Protein AF-A0A5J4E1I8-F1 (afdb_monomer_lite)

Radius of gyration: 25.31 Å; chains: 1; bounding box: 76×43×71 Å

Sequence (473 aa):
MLGLGLNIFGRAPQGTAPGFDVFLIAGQSNNLAGTGLDTEIDVSHPDVFQWGREAPNNNVIILADEPLDHVVLEAGKIGYALAMIRDYYIPNAHLAAVRDVLLIPTALSASGFADNRWNAGDDLYEDAVLRVNTAIDGNPGSVLKGILWHQGEDDVGSATYLDALDAMIAAMRSDIVAASATTPFILGGMVPFWVDAATDRRVQQGRIHGTLKRLTYTGFADPELPTVIEKAVPATDSTHYDAPTQRELAERYYNAWLAAQSNDDISAPSYSFDTDLVGYWRFETGSFEDRAGSNDPTVTGSPVLTFDTTYNEIVYSADGGDYLETSLQLPNSYTKSIWVKMNAGGGSRNIMSSKTGAADQHFLYHDSSAAHFAAGHQNNFTQIVSSFSPSNDTWYHLAVTYDEASSTLTLYIDGSEEDQVTDATVGGSGFRDVAMATISGGSTFTGELRHARIYDRALTAAEVLEVYNTENG

Secondary structure (DSSP, 8-state):
---------PPPP-TT----EEEEEEESGGGT-EE---TTTS---TTEEEE--STTSTT-EEE--SSP--SS--TTEE-SHHHIIIIIITTT----TT--EEEEE---SS--TTTTSSSTTSHHHHHHHHHHHHHHHHSTT-EEEEEEEE--GGGTT-TTHHHHHHHHHHHHHHHSTT--TTS-EEEEPPPHHHHHT-HHHHHHHHHHHGGGGTSTTEEEE-SSSSS----S-TTT-SSSPBHHHHHHHHHHHHHHHHHHHH---SSS----TTTSEEEEE---TT----SSSS-PPEEES--EEEEETTTTEEEEEEESS-EEEEEEE--SSEEEEEEEEEPS--S-EESEE-SS--TT-EEEEEETTTTEEEEEETTTTEEEE-S--PPTT-EEEEEEEEETTTTEEEEEETTEEEEEES--PPPTT---EEEES-BTTBS--EEEEEEEEEESSPPPHHHHHHHHHHHH-

pLDDT: mean 87.41, std 14.59, range [28.05, 98.94]

Foldseek 3Di:
DDDDDDPPDQDDQPPDFLFAAEEEEEAADQQAVAADDDCVPQDFDSLEWEQACDPPRHRHTDTDGPPGREVDHDPRHHALARLLCVVPPVVPDPDPPTHGHYYYHQYYHLDAVVVQQQAVVHDSLVVRLVSLQSSPVVTPSYAHQAYEYEYQPNCQPPPCRLVRVVNSVVVSQVSRPRHHLQHAYEYEAWQVQVLVVDPSSVVSRCSRCCVLLVGALYFYLDCPPPHHQDDPCCPVPVTYHHPVSSSVSSVSRNVRSVVSNVSHDSPPCPDPQQVQWPFKAFLADPARATPNYGFRWDKFDDWDFDQDPVQRGTWTFDAQRIKTFTPDFAALWKKKKKKWAAADDAAKWFFKWAQADDLQIWTWIQHRVQCFTKTATNNVPDMDGFPDNDDHRDIKMWMWTADNVFRKIWIDILLHTGDIDTPRDGDPPRGYTMMGQAHNSDRGGGGIMGTITMGNHGDDSNRSNVVSVRNVD

Structure (mmCIF, N/CA/C/O backbone):
data_AF-A0A5J4E1I8-F1
#
_entry.id   AF-A0A5J4E1I8-F1
#
loop_
_atom_site.group_PDB
_atom_site.id
_atom_site.type_symbol
_atom_site.label_atom_id
_atom_site.label_alt_id
_atom_site.label_comp_id
_atom_site.label_asym_id
_atom_site.label_entity_id
_atom_site.label_seq_id
_atom_site.pdbx_PDB_ins_code
_atom_site.Cartn_x
_atom_site.Cartn_y
_atom_site.Cartn_z
_atom_site.occupancy
_atom_site.B_iso_or_equiv
_atom_site.auth_seq_id
_atom_site.auth_comp_id
_atom_site.auth_asym_id
_atom_site.auth_atom_id
_atom_site.pdbx_PDB_model_num
ATOM 1 N N . MET A 1 1 ? 45.142 25.382 -11.259 1.00 33.91 1 MET A N 1
ATOM 2 C CA . MET A 1 1 ? 45.624 24.173 -11.957 1.00 33.91 1 MET A CA 1
ATOM 3 C C . MET A 1 1 ? 44.918 22.980 -11.339 1.00 33.91 1 MET A C 1
ATOM 5 O O . MET A 1 1 ? 45.179 22.690 -10.185 1.00 33.91 1 MET A O 1
ATOM 9 N N . LEU A 1 2 ? 43.982 22.410 -12.105 1.00 32.16 2 LEU A N 1
ATOM 10 C CA . LEU A 1 2 ? 43.512 21.017 -12.102 1.00 32.16 2 LEU A CA 1
ATOM 11 C C . LEU A 1 2 ? 43.367 20.323 -10.735 1.00 32.16 2 LEU A C 1
ATOM 13 O O . LEU A 1 2 ? 44.273 19.630 -10.283 1.00 32.16 2 LEU A O 1
ATOM 17 N N . GLY A 1 3 ? 42.177 20.446 -10.140 1.00 28.05 3 GLY A N 1
ATOM 18 C CA . GLY A 1 3 ? 41.646 19.404 -9.263 1.00 28.05 3 GLY A CA 1
ATOM 19 C C . GLY A 1 3 ? 41.214 18.230 -10.139 1.00 28.05 3 GLY A C 1
ATOM 20 O O . GLY A 1 3 ? 40.366 18.394 -11.013 1.00 28.05 3 GLY A O 1
ATOM 21 N N . LEU A 1 4 ? 41.877 17.089 -9.974 1.00 34.69 4 LEU A N 1
ATOM 22 C CA . LEU A 1 4 ? 41.562 15.844 -10.666 1.00 34.69 4 LEU A CA 1
ATOM 23 C C . LEU A 1 4 ? 40.171 15.371 -10.231 1.00 34.69 4 LEU A C 1
ATOM 25 O O . LEU A 1 4 ? 39.988 14.973 -9.084 1.00 34.69 4 LEU A O 1
ATOM 29 N N . GLY A 1 5 ? 39.211 15.428 -11.155 1.00 30.86 5 GLY A N 1
ATOM 30 C CA . GLY A 1 5 ? 37.941 14.727 -11.030 1.00 30.86 5 GLY A CA 1
ATOM 31 C C . GLY A 1 5 ? 38.206 13.227 -10.971 1.00 30.86 5 GLY A C 1
ATOM 32 O O . GLY A 1 5 ? 38.894 12.670 -11.832 1.00 30.86 5 GLY A O 1
ATOM 33 N N . LEU A 1 6 ? 37.701 12.588 -9.923 1.00 31.97 6 LEU A N 1
ATOM 34 C CA . LEU A 1 6 ? 37.679 11.143 -9.814 1.00 31.97 6 LEU A CA 1
ATOM 35 C C . LEU A 1 6 ? 36.622 10.647 -10.810 1.00 31.97 6 LEU A C 1
ATOM 37 O O . LEU A 1 6 ? 35.433 10.663 -10.517 1.00 31.97 6 LEU A O 1
ATOM 41 N N . ASN A 1 7 ? 37.050 10.271 -12.016 1.00 33.88 7 ASN A N 1
ATOM 42 C CA . ASN A 1 7 ? 36.211 9.502 -12.930 1.00 33.88 7 ASN A CA 1
ATOM 43 C C . ASN A 1 7 ? 35.916 8.162 -12.251 1.00 33.88 7 ASN A C 1
ATOM 45 O O . ASN A 1 7 ? 36.787 7.289 -12.197 1.00 33.88 7 ASN A O 1
ATOM 49 N N . ILE A 1 8 ? 34.708 8.016 -11.712 1.00 38.22 8 ILE A N 1
ATOM 50 C CA . ILE A 1 8 ? 34.179 6.729 -11.276 1.00 38.22 8 ILE A CA 1
ATOM 51 C C . ILE A 1 8 ? 33.856 5.970 -12.562 1.00 38.22 8 ILE A C 1
ATOM 53 O O . ILE A 1 8 ? 32.786 6.105 -13.145 1.00 38.22 8 ILE A O 1
ATOM 57 N N . PHE A 1 9 ? 34.840 5.239 -13.080 1.00 39.09 9 PHE A N 1
ATOM 58 C CA . PHE A 1 9 ? 34.582 4.260 -14.124 1.00 39.09 9 PHE A CA 1
ATOM 59 C C . PHE A 1 9 ? 33.694 3.180 -13.507 1.00 39.09 9 PHE A C 1
ATOM 61 O O . PHE A 1 9 ? 34.144 2.466 -12.608 1.00 39.09 9 PHE A O 1
ATOM 68 N N . GLY A 1 10 ? 32.443 3.089 -13.968 1.00 43.31 10 GLY A N 1
ATOM 69 C CA . GLY A 1 10 ? 31.556 1.976 -13.643 1.00 43.31 10 GLY A CA 1
ATOM 70 C C . GLY A 1 10 ? 32.293 0.656 -13.854 1.00 43.31 10 GLY A C 1
ATOM 71 O O . GLY A 1 10 ? 33.032 0.481 -14.831 1.00 43.31 10 GLY A O 1
ATOM 72 N N . ARG A 1 11 ? 32.160 -0.254 -12.892 1.00 50.22 11 ARG A N 1
ATOM 73 C CA . ARG A 1 11 ? 32.753 -1.583 -12.983 1.00 50.22 11 ARG A CA 1
ATOM 74 C C . ARG A 1 11 ? 32.132 -2.284 -14.194 1.00 50.22 11 ARG A C 1
ATOM 76 O O . ARG A 1 11 ? 30.914 -2.307 -14.331 1.00 50.22 11 ARG A O 1
ATOM 83 N N . ALA A 1 12 ? 32.950 -2.850 -15.082 1.00 50.38 12 ALA A N 1
ATOM 84 C CA . ALA A 1 12 ? 32.417 -3.782 -16.075 1.00 50.38 12 ALA A CA 1
ATOM 85 C C . ALA A 1 12 ? 31.722 -4.941 -15.329 1.00 50.38 12 ALA A C 1
ATOM 87 O O . ALA A 1 12 ? 32.267 -5.358 -14.298 1.00 50.38 12 ALA A O 1
ATOM 88 N N . PRO A 1 13 ? 30.585 -5.471 -15.826 1.00 53.59 13 PRO A N 1
ATOM 89 C CA . PRO A 1 13 ? 29.930 -6.629 -15.222 1.00 53.59 13 PRO A CA 1
ATOM 90 C C . PRO A 1 13 ? 30.981 -7.695 -14.931 1.00 53.59 13 PRO A C 1
ATOM 92 O O . PRO A 1 13 ? 31.853 -7.934 -15.778 1.00 53.59 13 PRO A O 1
ATOM 95 N N . GLN A 1 14 ? 30.978 -8.285 -13.732 1.00 52.88 14 GLN A N 1
ATOM 96 C CA . GLN A 1 14 ? 32.009 -9.264 -13.397 1.00 52.88 14 GLN A CA 1
ATOM 97 C C . GLN A 1 14 ? 31.986 -10.390 -14.431 1.00 52.88 14 GLN A C 1
ATOM 99 O O . GLN A 1 14 ? 31.031 -11.160 -14.516 1.00 52.88 14 GLN A O 1
ATOM 104 N N . GLY A 1 15 ? 33.049 -10.486 -15.233 1.00 41.22 15 GLY A N 1
ATOM 105 C CA . GLY A 1 15 ? 33.247 -11.610 -16.135 1.00 41.22 15 GLY A CA 1
ATOM 106 C C . GLY A 1 15 ? 33.298 -12.875 -15.288 1.00 41.22 15 GLY A C 1
ATOM 107 O O . GLY A 1 15 ? 34.274 -13.055 -14.571 1.00 41.22 15 GLY A O 1
ATOM 108 N N . THR A 1 16 ? 32.237 -13.688 -15.389 1.00 48.47 16 THR A N 1
ATOM 109 C CA . THR A 1 16 ? 31.853 -14.853 -14.558 1.00 48.47 16 THR A CA 1
ATOM 110 C C . THR A 1 16 ? 30.944 -14.601 -13.337 1.00 48.47 16 THR A C 1
ATOM 112 O O . THR A 1 16 ? 31.034 -15.349 -12.363 1.00 48.47 16 THR A O 1
ATOM 115 N N . ALA A 1 17 ? 30.053 -13.603 -13.356 1.00 54.31 17 ALA A N 1
ATOM 116 C CA . ALA A 1 17 ? 28.975 -13.491 -12.364 1.00 54.31 17 ALA A CA 1
ATOM 117 C C . ALA A 1 17 ? 27.964 -14.664 -12.478 1.00 54.31 17 ALA A C 1
ATOM 119 O O . ALA A 1 17 ? 27.699 -15.132 -13.586 1.00 54.31 17 ALA A O 1
ATOM 120 N N . PRO A 1 18 ? 27.357 -15.133 -11.371 1.00 67.56 18 PRO A N 1
ATOM 121 C CA . PRO A 1 18 ? 26.357 -16.209 -11.357 1.00 67.56 18 PRO A CA 1
ATOM 122 C C . PRO A 1 18 ? 25.002 -15.886 -12.042 1.00 67.56 18 PRO A C 1
ATOM 124 O O . PRO A 1 18 ? 24.072 -16.684 -11.920 1.00 67.56 18 PRO A O 1
ATOM 127 N N . GLY A 1 19 ? 24.875 -14.764 -12.762 1.00 85.38 19 GLY A N 1
ATOM 128 C CA . GLY A 1 19 ? 23.636 -14.202 -13.331 1.00 85.38 19 GLY A CA 1
ATOM 129 C C . GLY A 1 19 ? 23.163 -12.946 -12.579 1.00 85.38 19 GLY A C 1
ATOM 130 O O . GLY A 1 19 ? 23.751 -12.601 -11.554 1.00 85.38 19 GLY A O 1
ATOM 131 N N . PHE A 1 20 ? 22.100 -12.287 -13.058 1.00 92.12 20 PHE A N 1
ATOM 132 C CA . PHE A 1 20 ? 21.524 -11.079 -12.440 1.00 92.12 20 PHE A CA 1
ATOM 133 C C . PHE A 1 20 ? 20.296 -11.361 -11.580 1.00 92.12 20 PHE A C 1
ATOM 135 O O . PHE A 1 20 ? 19.489 -12.239 -11.898 1.00 92.12 20 PHE A O 1
ATOM 142 N N . ASP A 1 21 ? 20.112 -10.587 -10.523 1.00 93.88 21 ASP A N 1
ATOM 143 C CA . ASP A 1 21 ? 18.782 -10.388 -9.955 1.00 93.88 21 ASP A CA 1
ATOM 144 C C . ASP A 1 21 ? 18.032 -9.385 -10.837 1.00 93.88 21 ASP A C 1
ATOM 146 O O . ASP A 1 21 ? 18.495 -8.269 -11.048 1.00 93.88 21 ASP A O 1
ATOM 150 N N . VAL A 1 22 ? 16.915 -9.805 -11.427 1.00 97.00 22 VAL A N 1
ATOM 151 C CA . VAL A 1 22 ? 16.211 -9.046 -12.468 1.00 97.00 22 VAL A CA 1
ATOM 152 C C . VAL A 1 22 ? 14.913 -8.470 -11.916 1.00 97.00 22 VAL A C 1
ATOM 154 O O . VAL A 1 22 ? 14.143 -9.195 -11.284 1.00 97.00 22 VAL A O 1
ATOM 157 N N . PHE A 1 23 ? 14.640 -7.199 -12.210 1.00 98.44 23 PHE A N 1
ATOM 158 C CA . PHE A 1 23 ? 13.358 -6.550 -11.928 1.00 98.44 23 PHE A CA 1
ATOM 159 C C . PHE A 1 23 ? 12.780 -5.939 -13.205 1.00 98.44 23 PHE A C 1
ATOM 161 O O . PHE A 1 23 ? 13.436 -5.138 -13.873 1.00 98.44 23 PHE A O 1
ATOM 168 N N . LEU A 1 24 ? 11.544 -6.311 -13.539 1.00 98.88 24 LEU A N 1
ATOM 169 C CA . LEU A 1 24 ? 10.768 -5.664 -14.600 1.00 98.88 24 LEU A CA 1
ATOM 170 C C . LEU A 1 24 ? 10.082 -4.418 -14.029 1.00 98.88 24 LEU A C 1
ATOM 172 O O . LEU A 1 24 ? 9.484 -4.505 -12.962 1.00 98.88 24 LEU A O 1
ATOM 176 N N . ILE A 1 25 ? 10.134 -3.293 -14.745 1.00 98.81 25 ILE A N 1
ATOM 177 C CA . ILE A 1 25 ? 9.421 -2.056 -14.396 1.00 98.81 25 ILE A CA 1
ATOM 178 C C . ILE A 1 25 ? 8.422 -1.747 -15.516 1.00 98.81 25 ILE A C 1
ATOM 180 O O . ILE A 1 25 ? 8.830 -1.463 -16.649 1.00 98.81 25 ILE A O 1
ATOM 184 N N . ALA A 1 26 ? 7.127 -1.810 -15.218 1.00 98.75 26 ALA A N 1
ATOM 185 C CA . ALA A 1 26 ? 6.032 -1.725 -16.183 1.00 98.75 26 ALA A CA 1
ATOM 186 C C . ALA A 1 26 ? 4.886 -0.815 -15.697 1.00 98.75 26 ALA A C 1
ATOM 188 O O . ALA A 1 26 ? 4.787 -0.468 -14.518 1.00 98.75 26 ALA A O 1
ATOM 189 N N . GLY A 1 27 ? 4.014 -0.414 -16.624 1.00 98.50 27 GLY A N 1
ATOM 190 C CA . GLY A 1 27 ? 2.894 0.493 -16.363 1.00 98.50 27 GLY A CA 1
ATOM 191 C C . GLY A 1 27 ? 3.068 1.854 -17.037 1.00 98.50 27 GLY A C 1
ATOM 192 O O . GLY A 1 27 ? 3.534 1.933 -18.173 1.00 98.50 27 GLY A O 1
ATOM 193 N N . GLN A 1 28 ? 2.704 2.934 -16.348 1.00 98.12 28 GLN A N 1
ATOM 194 C CA . GLN A 1 28 ? 2.615 4.276 -16.929 1.00 98.12 28 GLN A CA 1
ATOM 195 C C . GLN A 1 28 ? 3.564 5.307 -16.299 1.00 98.12 28 GLN A C 1
ATOM 197 O O . GLN A 1 28 ? 4.611 4.964 -15.745 1.00 98.12 28 GLN A O 1
ATOM 202 N N . SER A 1 29 ? 3.218 6.588 -16.442 1.00 97.75 29 SER A N 1
ATOM 203 C CA . SER A 1 29 ? 4.065 7.754 -16.190 1.00 97.75 29 SER A CA 1
ATOM 204 C C . SER A 1 29 ? 4.646 7.835 -14.779 1.00 97.75 29 SER A C 1
ATOM 206 O O . SER A 1 29 ? 5.759 8.325 -14.631 1.00 97.75 29 SER A O 1
ATOM 208 N N . ASN A 1 30 ? 3.987 7.318 -13.739 1.00 97.81 30 ASN A N 1
ATOM 209 C CA . ASN A 1 30 ? 4.552 7.330 -12.384 1.00 97.81 30 ASN A CA 1
ATOM 210 C C . ASN A 1 30 ? 5.786 6.421 -12.200 1.00 97.81 30 ASN A C 1
ATOM 212 O O . ASN A 1 30 ? 6.455 6.513 -11.176 1.00 97.81 30 ASN A O 1
ATOM 216 N N . ASN A 1 31 ? 6.166 5.633 -13.212 1.00 98.19 31 ASN A N 1
ATOM 217 C CA . ASN A 1 31 ? 7.478 4.979 -13.263 1.00 98.19 31 ASN A CA 1
ATOM 218 C C . ASN A 1 31 ? 8.620 5.897 -13.735 1.00 98.19 31 ASN A C 1
ATOM 220 O O . ASN A 1 31 ? 9.774 5.549 -13.524 1.00 98.19 31 ASN A O 1
ATOM 224 N N . LEU A 1 32 ? 8.328 7.003 -14.432 1.00 95.69 32 LEU A N 1
ATOM 225 C CA . LEU A 1 32 ? 9.322 7.697 -15.271 1.00 95.69 32 LEU A CA 1
ATOM 226 C C . LEU A 1 32 ? 9.179 9.229 -15.352 1.00 95.69 32 LEU A C 1
ATOM 228 O O . LEU A 1 32 ? 10.045 9.901 -15.900 1.00 95.69 32 LEU A O 1
ATOM 232 N N . ALA A 1 33 ? 8.086 9.805 -14.849 1.00 95.88 33 ALA A N 1
ATOM 233 C CA . ALA A 1 33 ? 7.748 11.219 -15.027 1.00 95.88 33 ALA A CA 1
ATOM 234 C C . ALA A 1 33 ? 8.090 12.098 -13.812 1.00 95.88 33 ALA A C 1
ATOM 236 O O . ALA A 1 33 ? 7.751 13.291 -13.807 1.00 95.88 33 ALA A O 1
ATOM 237 N N . GLY A 1 34 ? 8.765 11.543 -12.797 1.00 95.62 34 GLY A N 1
ATOM 238 C CA . GLY A 1 34 ? 9.007 12.218 -11.529 1.00 95.62 34 GLY A CA 1
ATOM 239 C C . GLY A 1 34 ? 9.844 13.481 -11.676 1.00 95.62 34 GLY A C 1
ATOM 240 O O . GLY A 1 34 ? 10.966 13.441 -12.166 1.00 95.62 34 GLY A O 1
ATOM 241 N N . THR A 1 35 ? 9.297 14.638 -11.303 1.00 94.56 35 THR A N 1
ATOM 242 C CA . THR A 1 35 ? 9.956 15.934 -11.540 1.00 94.56 35 THR A CA 1
ATOM 243 C C . THR A 1 35 ? 10.958 16.278 -10.448 1.00 94.56 35 THR A C 1
ATOM 245 O O . THR A 1 35 ? 10.648 16.112 -9.272 1.00 94.56 35 THR A O 1
ATOM 248 N N . GLY A 1 36 ? 12.076 16.903 -10.819 1.00 93.56 36 GLY A N 1
ATOM 249 C CA . GLY A 1 36 ? 13.048 17.411 -9.847 1.00 93.56 36 GLY A CA 1
ATOM 250 C C . GLY A 1 36 ? 14.180 16.434 -9.552 1.00 93.56 36 GLY A C 1
ATOM 251 O O . GLY A 1 36 ? 14.629 16.388 -8.411 1.00 93.56 36 GLY A O 1
ATOM 252 N N . LEU A 1 37 ? 14.619 15.681 -10.573 1.00 96.12 37 LEU A N 1
ATOM 253 C CA . LEU A 1 37 ? 15.851 14.890 -10.535 1.00 96.12 37 LEU A CA 1
ATOM 254 C C . LEU A 1 37 ? 16.980 15.710 -9.904 1.00 96.12 37 LEU A C 1
ATOM 256 O O . LEU A 1 37 ? 17.302 16.804 -10.379 1.00 96.12 37 LEU A O 1
ATOM 260 N N . ASP A 1 38 ? 17.580 15.157 -8.860 1.00 96.31 38 ASP A N 1
ATOM 261 C CA . ASP A 1 38 ? 18.740 15.718 -8.190 1.00 96.31 38 ASP A CA 1
ATOM 262 C C . ASP A 1 38 ? 19.933 14.801 -8.442 1.00 96.31 38 ASP A C 1
ATOM 264 O O . ASP A 1 38 ? 20.047 13.735 -7.849 1.00 96.31 38 ASP A O 1
ATOM 268 N N . THR A 1 39 ? 20.849 15.218 -9.313 1.00 94.81 39 THR A N 1
ATOM 269 C CA . THR A 1 39 ? 22.008 14.403 -9.704 1.00 94.81 39 THR A CA 1
ATOM 270 C C . THR A 1 39 ? 23.008 14.153 -8.572 1.00 94.81 39 THR A C 1
ATOM 272 O O . THR A 1 39 ? 23.934 13.369 -8.759 1.00 94.81 39 THR A O 1
ATOM 275 N N . GLU A 1 40 ? 22.882 14.830 -7.425 1.00 94.50 40 GLU A N 1
ATOM 276 C CA . GLU A 1 40 ? 23.699 14.549 -6.238 1.00 94.50 40 GLU A CA 1
ATOM 277 C C . GLU A 1 40 ? 23.090 13.441 -5.361 1.00 94.50 40 GLU A C 1
ATOM 279 O O . GLU A 1 40 ? 23.825 12.769 -4.636 1.00 94.50 40 GLU A O 1
ATOM 284 N N . ILE A 1 41 ? 21.771 13.224 -5.447 1.00 93.88 41 ILE A N 1
ATOM 285 C CA . ILE A 1 41 ? 21.021 12.234 -4.654 1.00 93.88 41 ILE A CA 1
ATOM 286 C C . ILE A 1 41 ? 20.640 11.016 -5.505 1.00 93.88 41 ILE A C 1
ATOM 288 O O . ILE A 1 41 ? 20.811 9.873 -5.089 1.00 93.88 41 ILE A O 1
ATOM 292 N N . ASP A 1 42 ? 20.151 11.232 -6.721 1.00 96.31 42 ASP A N 1
ATOM 293 C CA . ASP A 1 42 ? 19.637 10.223 -7.656 1.00 96.31 42 ASP A CA 1
ATOM 294 C C . ASP A 1 42 ? 20.766 9.622 -8.505 1.00 96.31 42 ASP A C 1
ATOM 296 O O . ASP A 1 42 ? 20.689 9.519 -9.725 1.00 96.31 42 ASP A O 1
ATOM 300 N N . VAL A 1 43 ? 21.862 9.266 -7.836 1.00 94.75 43 VAL A N 1
ATOM 301 C CA . VAL A 1 43 ? 23.054 8.698 -8.461 1.00 94.75 43 VAL A CA 1
ATOM 302 C C . VAL A 1 43 ? 22.881 7.217 -8.798 1.00 94.75 43 VAL A C 1
ATOM 304 O O . VAL A 1 43 ? 22.233 6.463 -8.064 1.00 94.75 43 VAL A O 1
ATOM 307 N N . SER A 1 44 ? 23.548 6.792 -9.869 1.00 96.25 44 SER A N 1
ATOM 308 C CA . SER A 1 44 ? 23.776 5.383 -10.199 1.00 96.25 44 SER A CA 1
ATOM 309 C C . SER A 1 44 ? 24.516 4.608 -9.096 1.00 96.25 44 SER A C 1
ATOM 311 O O . SER A 1 44 ? 25.239 5.168 -8.268 1.00 96.25 44 SER A O 1
ATOM 313 N N . HIS A 1 45 ? 24.369 3.279 -9.113 1.00 93.25 45 HIS A N 1
ATOM 314 C CA . HIS A 1 45 ? 25.080 2.354 -8.226 1.00 93.25 45 HIS A CA 1
ATOM 315 C C . HIS A 1 45 ? 25.954 1.394 -9.050 1.00 93.25 45 HIS A C 1
ATOM 317 O O . HIS A 1 45 ? 25.473 0.865 -10.050 1.00 93.25 45 HIS A O 1
ATOM 323 N N . PRO A 1 46 ? 27.212 1.109 -8.653 1.00 91.06 46 PRO A N 1
ATOM 324 C CA . PRO A 1 46 ? 28.159 0.330 -9.465 1.00 91.06 46 PRO A CA 1
ATOM 325 C C . PRO A 1 46 ? 27.726 -1.110 -9.780 1.00 91.06 46 PRO A C 1
ATOM 327 O O . PRO A 1 46 ? 28.231 -1.680 -10.744 1.00 91.06 46 PRO A O 1
ATOM 330 N N . ASP A 1 47 ? 26.819 -1.672 -8.979 1.00 90.44 47 ASP A N 1
ATOM 331 C CA . ASP A 1 47 ? 26.295 -3.038 -9.133 1.00 90.44 47 ASP A CA 1
ATOM 332 C C . ASP A 1 47 ? 24.833 -3.072 -9.645 1.00 90.44 47 ASP A C 1
ATOM 334 O O . ASP A 1 47 ? 24.191 -4.123 -9.618 1.00 90.44 47 ASP A O 1
ATOM 338 N N . VAL A 1 48 ? 24.286 -1.931 -10.095 1.00 94.62 48 VAL A N 1
ATOM 339 C CA . VAL A 1 48 ? 22.936 -1.843 -10.682 1.00 94.62 48 VAL A CA 1
ATOM 340 C C . VAL A 1 48 ? 23.032 -1.446 -12.147 1.00 94.62 48 VAL A C 1
ATOM 342 O O . VAL A 1 48 ? 23.538 -0.385 -12.510 1.00 94.62 48 VAL A O 1
ATOM 345 N N . PHE A 1 49 ? 22.496 -2.306 -12.997 1.00 96.88 49 PHE A N 1
ATOM 346 C CA . PHE A 1 49 ? 22.485 -2.153 -14.440 1.00 96.88 49 PHE A CA 1
ATOM 347 C C . PHE A 1 49 ? 21.052 -2.064 -14.954 1.00 96.88 49 PHE A C 1
ATOM 349 O O . PHE A 1 49 ? 20.108 -2.457 -14.272 1.00 96.88 49 PHE A O 1
ATOM 356 N N . GLN A 1 50 ? 20.884 -1.576 -16.177 1.00 98.06 50 GLN A N 1
ATOM 357 C CA . GLN A 1 50 ? 19.617 -1.613 -16.894 1.00 98.06 50 GLN A CA 1
ATOM 358 C C . GLN A 1 50 ? 19.782 -2.254 -18.272 1.00 98.06 50 GLN A C 1
ATOM 360 O O . GLN A 1 50 ? 20.839 -2.175 -18.906 1.00 98.06 50 GLN A O 1
ATOM 365 N N . TRP A 1 51 ? 18.717 -2.903 -18.733 1.00 97.50 51 TRP A N 1
ATOM 366 C CA . TRP A 1 51 ? 18.603 -3.418 -20.087 1.00 97.50 51 TRP A CA 1
ATOM 367 C C . TRP A 1 51 ? 18.226 -2.269 -21.025 1.00 97.50 51 TRP A C 1
ATOM 369 O O . TRP A 1 51 ? 17.060 -1.871 -21.083 1.00 97.50 51 TRP A O 1
ATOM 379 N N . GLY A 1 52 ? 19.219 -1.721 -21.730 1.00 95.44 52 GLY A N 1
ATOM 380 C CA . GLY A 1 52 ? 19.062 -0.527 -22.561 1.00 95.44 52 GLY A CA 1
ATOM 381 C C . GLY A 1 52 ? 18.057 -0.718 -23.697 1.00 95.44 52 GLY A C 1
ATOM 382 O O . GLY A 1 52 ? 17.861 -1.829 -24.213 1.00 95.44 52 GLY A O 1
ATOM 383 N N . A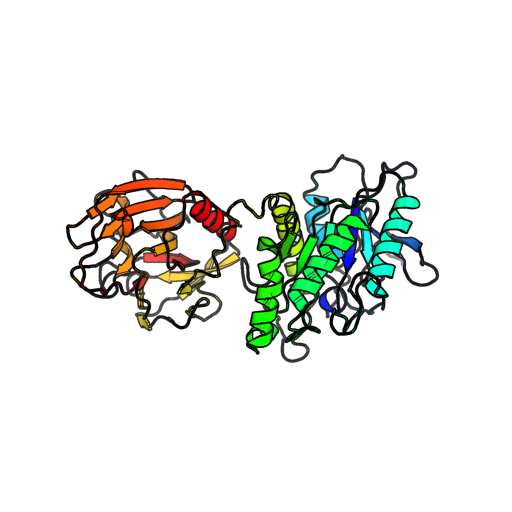RG A 1 53 ? 17.367 0.357 -24.078 1.00 91.81 53 ARG A N 1
ATOM 384 C CA . ARG A 1 53 ? 16.277 0.317 -25.073 1.00 91.81 53 ARG A CA 1
ATOM 385 C C . ARG A 1 53 ? 16.613 1.064 -26.349 1.00 91.81 53 ARG A C 1
ATOM 387 O O . ARG A 1 53 ? 16.334 0.562 -27.435 1.00 91.81 53 ARG A O 1
ATOM 394 N N . GLU A 1 54 ? 17.224 2.231 -26.237 1.00 84.25 54 GLU A N 1
ATOM 395 C CA . GLU A 1 54 ? 17.451 3.094 -27.391 1.00 84.25 54 GLU A CA 1
ATOM 396 C C . GLU A 1 54 ? 18.826 2.870 -28.002 1.00 84.25 54 GLU A C 1
ATOM 398 O O . GLU A 1 54 ? 19.787 2.543 -27.310 1.00 84.25 54 GLU A O 1
ATOM 403 N N . ALA A 1 55 ? 18.951 3.037 -29.319 1.00 81.31 55 ALA A N 1
ATOM 404 C CA . ALA A 1 55 ? 20.257 2.969 -29.967 1.00 81.31 55 ALA A CA 1
ATOM 405 C C . ALA A 1 55 ? 21.192 4.054 -29.383 1.00 81.31 55 ALA A C 1
ATOM 407 O O . ALA A 1 55 ? 20.788 5.214 -29.294 1.00 81.31 55 ALA A O 1
ATOM 408 N N . PRO A 1 56 ? 22.448 3.728 -29.024 1.00 87.81 56 PRO A N 1
ATOM 409 C CA . PRO A 1 56 ? 23.185 2.497 -29.338 1.00 87.81 56 PRO A CA 1
ATOM 410 C C . PRO A 1 56 ? 23.060 1.361 -28.303 1.00 87.81 56 PRO A C 1
ATOM 412 O O . PRO A 1 56 ? 23.681 0.318 -28.483 1.00 87.81 56 PRO A O 1
ATOM 415 N N . ASN A 1 57 ? 22.283 1.553 -27.242 1.00 88.06 57 ASN A N 1
ATOM 416 C CA . ASN A 1 57 ? 22.182 0.675 -26.077 1.00 88.06 57 ASN A CA 1
ATOM 417 C C . ASN A 1 57 ? 21.052 -0.365 -26.166 1.00 88.06 57 ASN A C 1
ATOM 419 O O . ASN A 1 57 ? 20.873 -1.134 -25.225 1.00 88.06 57 ASN A O 1
ATOM 423 N N . ASN A 1 58 ? 20.281 -0.406 -27.259 1.00 92.94 58 ASN A N 1
ATOM 424 C CA . ASN A 1 58 ? 19.178 -1.357 -27.393 1.00 92.94 58 ASN A CA 1
ATOM 425 C C . ASN A 1 58 ? 19.664 -2.802 -27.209 1.00 92.94 58 ASN A C 1
ATOM 427 O O . ASN A 1 58 ? 20.509 -3.275 -27.972 1.00 92.94 58 ASN A O 1
ATOM 431 N N . ASN A 1 59 ? 19.094 -3.497 -26.225 1.00 92.44 59 ASN A N 1
ATOM 432 C CA . ASN A 1 59 ? 19.467 -4.850 -25.816 1.00 92.44 59 ASN A CA 1
ATOM 433 C C . ASN A 1 59 ? 20.926 -4.982 -25.343 1.00 92.44 59 ASN A C 1
ATOM 435 O O . ASN A 1 59 ? 21.563 -6.022 -25.523 1.00 92.44 59 ASN A O 1
ATOM 439 N N . VAL A 1 60 ? 21.465 -3.918 -24.747 1.00 94.19 60 VAL A N 1
ATOM 440 C CA . VAL A 1 60 ? 22.796 -3.886 -24.138 1.00 94.19 60 VAL A CA 1
ATOM 441 C C . VAL A 1 60 ? 22.652 -3.594 -22.649 1.00 94.19 60 VAL A C 1
ATOM 443 O O . VAL A 1 60 ? 21.893 -2.716 -22.245 1.00 94.19 60 VAL A O 1
ATOM 446 N N . ILE A 1 61 ? 23.410 -4.321 -21.829 1.00 96.19 61 ILE A N 1
ATOM 447 C CA . ILE A 1 61 ? 23.532 -4.025 -20.400 1.00 96.19 61 ILE A CA 1
ATOM 448 C C . ILE A 1 61 ? 24.384 -2.769 -20.242 1.00 96.19 61 ILE A C 1
ATOM 450 O O . ILE A 1 61 ? 25.559 -2.755 -20.616 1.00 96.19 61 ILE A O 1
ATOM 454 N N . ILE A 1 62 ? 23.790 -1.734 -19.664 1.00 95.62 62 ILE A N 1
ATOM 455 C CA . ILE A 1 62 ? 24.450 -0.472 -19.325 1.00 95.62 62 ILE A CA 1
ATOM 456 C C . ILE A 1 62 ? 24.254 -0.184 -17.838 1.00 95.62 62 ILE A C 1
ATOM 458 O O . ILE A 1 62 ? 23.384 -0.775 -17.203 1.00 95.62 62 ILE A O 1
ATOM 462 N N . LEU A 1 63 ? 25.064 0.705 -17.265 1.00 96.31 63 LEU A N 1
ATOM 463 C CA . LEU A 1 63 ? 24.851 1.155 -15.889 1.00 96.31 63 LEU A CA 1
ATOM 464 C C . LEU A 1 63 ? 23.447 1.775 -15.768 1.00 96.31 63 LEU A C 1
ATOM 466 O O . LEU A 1 63 ? 23.027 2.521 -16.657 1.00 96.31 63 LEU A O 1
ATOM 470 N N . ALA A 1 64 ? 22.714 1.439 -14.707 1.00 97.25 64 ALA A N 1
ATOM 471 C CA . ALA A 1 64 ? 21.439 2.088 -14.434 1.00 97.25 64 ALA A CA 1
ATOM 472 C C . ALA A 1 64 ? 21.697 3.509 -13.928 1.00 97.25 64 ALA A C 1
ATOM 474 O O . ALA A 1 64 ? 22.451 3.691 -12.974 1.00 97.25 64 ALA A O 1
ATOM 475 N N . ASP A 1 65 ? 21.083 4.490 -14.578 1.00 95.94 65 ASP A N 1
ATOM 476 C CA . ASP A 1 65 ? 21.179 5.912 -14.250 1.00 95.94 65 ASP A CA 1
ATOM 477 C C . ASP A 1 65 ? 19.852 6.574 -14.630 1.00 95.94 65 ASP A C 1
ATOM 479 O O . ASP A 1 65 ? 19.212 6.131 -15.588 1.00 95.94 65 ASP A O 1
ATOM 483 N N . GLU A 1 66 ? 19.425 7.588 -13.878 1.00 96.88 66 GLU A N 1
ATOM 484 C CA . GLU A 1 66 ? 18.182 8.301 -14.180 1.00 96.88 66 GLU A CA 1
ATOM 485 C C . GLU A 1 66 ? 18.380 9.334 -15.308 1.00 96.88 66 GLU A C 1
ATOM 487 O O . GLU A 1 66 ? 19.400 10.031 -15.351 1.00 96.88 66 GLU A O 1
ATOM 492 N N . PRO A 1 67 ? 17.388 9.516 -16.197 1.00 96.56 67 PRO A N 1
ATOM 493 C CA . PRO A 1 67 ? 16.169 8.715 -16.315 1.00 96.56 67 PRO A CA 1
ATOM 494 C C . PRO A 1 67 ? 16.449 7.313 -16.883 1.00 96.56 67 PRO A C 1
ATOM 496 O O . PRO A 1 67 ? 17.220 7.173 -17.834 1.00 96.56 67 PRO A O 1
ATOM 499 N N . LEU A 1 68 ? 15.782 6.287 -16.344 1.00 96.94 68 LEU A N 1
ATOM 500 C CA . LEU A 1 68 ? 15.854 4.923 -16.890 1.00 96.94 68 LEU A CA 1
ATOM 501 C C . LEU A 1 68 ? 15.289 4.830 -18.326 1.00 96.94 68 LEU A C 1
ATOM 503 O O . LEU A 1 68 ? 14.369 5.563 -18.700 1.00 96.94 68 LEU A O 1
ATOM 507 N N . ASP A 1 69 ? 15.793 3.865 -19.108 1.00 95.69 69 ASP A N 1
ATOM 508 C CA . ASP A 1 69 ? 15.490 3.609 -20.534 1.00 95.69 69 ASP A CA 1
ATOM 509 C C . ASP A 1 69 ? 14.078 3.001 -20.769 1.00 95.69 69 ASP A C 1
ATOM 511 O O . ASP A 1 69 ? 13.889 1.958 -21.409 1.00 95.69 69 ASP A O 1
ATOM 515 N N . HIS A 1 70 ? 13.045 3.652 -20.231 1.00 96.88 70 HIS A N 1
ATOM 516 C CA . HIS A 1 70 ? 11.639 3.359 -20.514 1.00 96.88 70 HIS A CA 1
ATOM 517 C C . HIS A 1 70 ? 11.306 3.536 -22.004 1.00 96.88 70 HIS A C 1
ATOM 519 O O . HIS A 1 70 ? 12.139 3.982 -22.788 1.00 96.88 70 HIS A O 1
ATOM 525 N N . VAL A 1 71 ? 10.079 3.187 -22.420 1.00 95.81 71 VAL A N 1
ATOM 526 C CA . VAL A 1 71 ? 9.659 3.272 -23.839 1.00 95.81 71 VAL A CA 1
ATOM 527 C C . VAL A 1 71 ? 9.899 4.666 -24.420 1.00 95.81 71 VAL A C 1
ATOM 529 O O . VAL A 1 71 ? 10.233 4.800 -25.594 1.00 95.81 71 VAL A O 1
ATOM 532 N N . VAL A 1 72 ? 9.760 5.694 -23.584 1.00 91.88 72 VAL A N 1
ATOM 533 C CA . VAL A 1 72 ? 10.187 7.058 -23.883 1.00 91.88 72 VAL A CA 1
ATOM 534 C C . VAL A 1 72 ? 11.115 7.524 -22.768 1.00 91.88 72 VAL A C 1
ATOM 536 O O . VAL A 1 72 ? 10.747 7.482 -21.595 1.00 91.88 72 VAL A O 1
ATOM 539 N N . LEU A 1 73 ? 12.308 7.985 -23.148 1.00 90.31 73 LEU A N 1
ATOM 540 C CA . LEU A 1 73 ? 13.259 8.598 -22.227 1.00 90.31 73 LEU A CA 1
ATOM 541 C C . LEU A 1 73 ? 12.787 10.005 -21.842 1.00 90.31 73 LEU A C 1
ATOM 543 O O . LEU A 1 73 ? 12.628 10.871 -22.705 1.00 90.31 73 LEU A O 1
ATOM 547 N N . GLU A 1 74 ? 12.628 10.257 -20.547 1.00 92.69 74 GLU A N 1
ATOM 548 C CA . GLU A 1 74 ? 12.129 11.533 -20.031 1.00 92.69 74 GLU A CA 1
ATOM 549 C C . GLU A 1 74 ? 13.229 12.292 -19.287 1.00 92.69 74 GLU A C 1
ATOM 551 O O . GLU A 1 74 ? 13.471 12.128 -18.095 1.00 92.69 74 GLU A O 1
ATOM 556 N N . ALA A 1 75 ? 13.950 13.128 -20.041 1.00 93.31 75 ALA A N 1
ATOM 557 C CA . ALA A 1 75 ? 15.116 13.861 -19.556 1.00 93.31 75 ALA A CA 1
ATOM 558 C C . ALA A 1 75 ? 14.810 14.709 -18.307 1.00 93.31 75 ALA A C 1
ATOM 560 O O . ALA A 1 75 ? 13.867 15.503 -18.287 1.00 93.31 75 ALA A O 1
ATOM 561 N N . GLY A 1 76 ? 15.667 14.599 -17.287 1.00 94.81 76 GLY A N 1
ATOM 562 C CA . GLY A 1 76 ? 15.522 15.353 -16.038 1.00 94.81 76 GLY A CA 1
ATOM 563 C C . GLY A 1 76 ? 14.429 14.825 -15.104 1.00 94.81 76 GLY A C 1
ATOM 564 O O . GLY A 1 76 ? 14.007 15.555 -14.200 1.00 94.81 76 GLY A O 1
ATOM 565 N N . LYS A 1 77 ? 13.946 13.600 -15.339 1.00 96.38 77 LYS A N 1
ATOM 566 C CA . LYS A 1 77 ? 12.967 12.916 -14.495 1.00 96.38 77 LYS A CA 1
ATOM 567 C C . LYS A 1 77 ? 13.578 11.735 -13.751 1.00 96.38 77 LYS A C 1
ATOM 569 O O . LYS A 1 77 ? 14.665 11.290 -14.109 1.00 96.38 77 LYS A O 1
ATOM 574 N N . ILE A 1 78 ? 12.855 11.257 -12.739 1.00 97.56 78 ILE A N 1
ATOM 575 C CA . ILE A 1 78 ? 13.177 10.032 -12.003 1.00 97.56 78 ILE A CA 1
ATOM 576 C C . ILE A 1 78 ? 11.985 9.088 -11.891 1.00 97.56 78 ILE A C 1
ATOM 578 O O . ILE A 1 78 ? 10.828 9.524 -11.954 1.00 97.56 78 ILE A O 1
ATOM 582 N N . GLY A 1 79 ? 12.290 7.815 -11.654 1.00 98.06 79 GLY A N 1
ATOM 583 C CA . GLY A 1 79 ? 11.367 6.822 -11.118 1.00 98.06 79 GLY A CA 1
ATOM 584 C C . GLY A 1 79 ? 11.763 6.363 -9.712 1.00 98.06 79 GLY A C 1
ATOM 585 O O . GLY A 1 79 ? 12.818 6.713 -9.188 1.00 98.06 79 GLY A O 1
ATOM 586 N N . TYR A 1 80 ? 10.921 5.536 -9.095 1.00 98.50 80 TYR A N 1
ATOM 587 C CA . TYR A 1 80 ? 11.205 4.932 -7.787 1.00 98.50 80 TYR A CA 1
ATOM 588 C C . TYR A 1 80 ? 12.152 3.723 -7.878 1.00 98.50 80 TYR A C 1
ATOM 590 O O . TYR A 1 80 ? 12.816 3.371 -6.906 1.00 98.50 80 TYR A O 1
ATOM 598 N N . ALA A 1 81 ? 12.209 3.045 -9.029 1.00 98.50 81 ALA A N 1
ATOM 599 C CA . ALA A 1 81 ? 12.802 1.712 -9.127 1.00 98.50 81 ALA A CA 1
ATOM 600 C C . ALA A 1 81 ? 14.322 1.694 -8.900 1.00 98.50 81 ALA A C 1
ATOM 602 O O . ALA A 1 81 ? 14.821 0.796 -8.221 1.00 98.50 81 ALA A O 1
ATOM 603 N N . LEU A 1 82 ? 15.070 2.679 -9.421 1.00 98.38 82 LEU A N 1
ATOM 604 C CA . LEU A 1 82 ? 16.513 2.741 -9.173 1.00 98.38 82 LEU A CA 1
ATOM 605 C C . LEU A 1 82 ? 16.803 2.985 -7.688 1.00 98.38 82 LEU A C 1
ATOM 607 O O . LEU A 1 82 ? 17.624 2.274 -7.111 1.00 98.38 82 LEU A O 1
ATOM 611 N N . ALA A 1 83 ? 16.096 3.931 -7.064 1.00 97.94 83 ALA A N 1
ATOM 612 C CA . ALA A 1 83 ? 16.216 4.207 -5.635 1.00 97.94 83 ALA A CA 1
ATOM 613 C C . ALA A 1 83 ? 15.834 2.983 -4.784 1.00 97.94 83 ALA A C 1
ATOM 615 O O . ALA A 1 83 ? 16.570 2.624 -3.870 1.00 97.94 83 ALA A O 1
ATOM 616 N N . MET A 1 84 ? 14.761 2.264 -5.142 1.00 96.75 84 MET A N 1
ATOM 617 C CA . MET A 1 84 ? 14.317 1.052 -4.437 1.00 96.75 84 MET A CA 1
ATOM 618 C C . MET A 1 84 ? 15.446 0.024 -4.403 1.00 96.75 84 MET A C 1
ATOM 620 O O . MET A 1 84 ? 15.748 -0.561 -3.361 1.00 96.75 84 MET A O 1
ATOM 624 N N . ILE A 1 85 ? 16.097 -0.191 -5.549 1.00 96.12 85 ILE A N 1
ATOM 625 C CA . ILE A 1 85 ? 17.182 -1.159 -5.636 1.00 96.12 85 ILE A CA 1
ATOM 626 C C . ILE A 1 85 ? 18.437 -0.674 -4.909 1.00 96.12 85 ILE A C 1
ATOM 628 O O . ILE A 1 85 ? 19.036 -1.433 -4.144 1.00 96.12 85 ILE A O 1
ATOM 632 N N . ARG A 1 86 ? 18.844 0.571 -5.155 1.00 94.12 86 ARG A N 1
ATOM 633 C CA . ARG A 1 86 ? 20.077 1.154 -4.619 1.00 94.12 86 ARG A CA 1
ATOM 634 C C . ARG A 1 86 ? 20.047 1.288 -3.098 1.00 94.12 86 ARG A C 1
ATOM 636 O O . ARG A 1 86 ? 21.025 0.920 -2.454 1.00 94.12 86 ARG A O 1
ATOM 643 N N . ASP A 1 87 ? 18.957 1.816 -2.550 1.00 88.12 87 ASP A N 1
ATOM 644 C CA . ASP A 1 87 ? 18.891 2.257 -1.152 1.00 88.12 87 ASP A CA 1
ATOM 645 C C . ASP A 1 87 ? 18.316 1.186 -0.225 1.00 88.12 87 ASP A C 1
ATOM 647 O O . ASP A 1 87 ? 18.659 1.150 0.956 1.00 88.12 87 ASP A O 1
ATOM 651 N N . TYR A 1 88 ? 17.497 0.272 -0.758 1.00 86.69 88 TYR A N 1
ATOM 652 C CA . TYR A 1 88 ? 16.797 -0.720 0.056 1.00 86.69 88 TYR A CA 1
ATOM 653 C C . TYR A 1 88 ? 17.158 -2.153 -0.324 1.00 86.69 88 TYR A C 1
ATOM 655 O O . TYR A 1 88 ? 17.612 -2.905 0.538 1.00 86.69 88 TYR A O 1
ATOM 663 N N . TYR A 1 89 ? 17.035 -2.543 -1.596 1.00 87.88 89 TYR A N 1
ATOM 664 C CA . TYR A 1 89 ? 17.292 -3.930 -1.995 1.00 87.88 89 TYR A CA 1
ATOM 665 C C . TYR A 1 89 ? 18.747 -4.349 -1.764 1.00 87.88 89 TYR A C 1
ATOM 667 O O . TYR A 1 89 ? 18.985 -5.365 -1.117 1.00 87.88 89 TYR A O 1
ATOM 675 N N . ILE A 1 90 ? 19.719 -3.577 -2.268 1.00 86.31 90 ILE A N 1
ATOM 676 C CA . ILE A 1 90 ? 21.152 -3.896 -2.157 1.00 86.31 90 ILE A CA 1
ATOM 677 C C . ILE A 1 90 ? 21.643 -3.873 -0.701 1.00 86.31 90 ILE A C 1
ATOM 679 O O . ILE A 1 90 ? 22.311 -4.830 -0.298 1.00 86.31 90 ILE A O 1
ATOM 683 N N . PRO A 1 91 ? 21.338 -2.847 0.119 1.00 81.44 91 PRO A N 1
ATOM 684 C CA . PRO A 1 91 ? 21.851 -2.790 1.487 1.00 81.44 91 PRO A CA 1
ATOM 685 C C . PRO A 1 91 ? 21.277 -3.871 2.408 1.00 81.44 91 PRO A C 1
ATOM 687 O O . PRO A 1 91 ? 21.976 -4.335 3.307 1.00 81.44 91 PRO A O 1
ATOM 690 N N . ASN A 1 92 ? 20.036 -4.306 2.174 1.00 70.31 92 ASN A N 1
ATOM 691 C CA . ASN A 1 92 ? 19.353 -5.300 3.013 1.00 70.31 92 ASN A CA 1
ATOM 692 C C . ASN A 1 92 ? 19.493 -6.735 2.500 1.00 70.31 92 ASN A C 1
ATOM 694 O O . ASN A 1 92 ? 18.833 -7.654 2.989 1.00 70.31 92 ASN A O 1
ATOM 698 N N . ALA A 1 93 ? 20.301 -6.938 1.467 1.00 64.94 93 ALA A N 1
ATOM 699 C CA . ALA A 1 93 ? 20.086 -8.054 0.587 1.00 64.94 93 ALA A CA 1
ATOM 700 C C . ALA A 1 93 ? 20.281 -9.426 1.270 1.00 64.94 93 ALA A C 1
ATOM 702 O O . ALA A 1 93 ? 21.373 -9.808 1.702 1.00 64.94 93 ALA A O 1
ATOM 703 N N . HIS A 1 94 ? 19.197 -10.209 1.237 1.00 54.38 94 HIS A N 1
ATOM 704 C CA . HIS A 1 94 ? 19.129 -11.670 1.315 1.00 54.38 94 HIS A CA 1
ATOM 705 C C . HIS A 1 94 ? 19.857 -12.330 0.115 1.00 54.38 94 HIS A C 1
ATOM 707 O O . HIS A 1 94 ? 19.287 -13.146 -0.614 1.00 54.38 94 HIS A O 1
ATOM 713 N N . LEU A 1 95 ? 21.113 -11.949 -0.143 1.00 51.41 95 LEU A N 1
ATOM 714 C CA . LEU A 1 95 ? 21.902 -12.408 -1.288 1.00 51.41 95 LEU A CA 1
ATOM 715 C C . LEU A 1 95 ? 22.363 -13.852 -1.112 1.00 51.41 95 LEU A C 1
ATOM 717 O O . LEU A 1 95 ? 23.033 -14.208 -0.141 1.00 51.41 95 LEU A O 1
ATOM 721 N N . ALA A 1 96 ? 22.209 -14.638 -2.176 1.00 49.41 96 ALA A N 1
ATOM 722 C CA . ALA A 1 96 ? 23.337 -15.463 -2.581 1.00 49.41 96 ALA A CA 1
ATOM 723 C C . ALA A 1 96 ? 24.469 -14.492 -2.973 1.00 49.41 96 ALA A C 1
ATOM 725 O O . ALA A 1 96 ? 24.333 -13.764 -3.949 1.00 49.41 96 ALA A O 1
ATOM 726 N N . ALA A 1 97 ? 25.532 -14.445 -2.165 1.00 53.41 97 ALA A N 1
ATOM 727 C CA . ALA A 1 97 ? 26.520 -13.368 -1.974 1.00 53.41 97 ALA A CA 1
ATOM 728 C C . ALA A 1 97 ? 27.262 -12.731 -3.192 1.00 53.41 97 ALA A C 1
ATOM 730 O O . ALA A 1 97 ? 28.311 -12.128 -2.979 1.00 53.41 97 ALA A O 1
ATOM 731 N N . VAL A 1 98 ? 26.828 -12.870 -4.455 1.00 60.41 98 VAL A N 1
ATOM 732 C CA . VAL A 1 98 ? 27.652 -12.508 -5.635 1.00 60.41 98 VAL A CA 1
ATOM 733 C C . VAL A 1 98 ? 26.860 -12.046 -6.886 1.00 60.41 98 VAL A C 1
ATOM 735 O O . VAL A 1 98 ? 27.345 -12.250 -7.996 1.00 60.41 98 VAL A O 1
ATOM 738 N N . ARG A 1 99 ? 25.646 -11.482 -6.784 1.00 78.06 99 ARG A N 1
ATOM 739 C CA . ARG A 1 99 ? 24.833 -11.105 -7.971 1.00 78.06 99 ARG A CA 1
ATOM 740 C C . ARG A 1 99 ? 24.674 -9.593 -8.123 1.00 78.06 99 ARG A C 1
ATOM 742 O O . ARG A 1 99 ? 24.353 -8.925 -7.148 1.00 78.06 99 ARG A O 1
ATOM 749 N N . ASP A 1 100 ? 24.853 -9.105 -9.348 1.00 89.12 100 ASP A N 1
ATOM 750 C CA . ASP A 1 100 ? 24.513 -7.734 -9.748 1.00 89.12 100 ASP A CA 1
ATOM 751 C C . ASP A 1 100 ? 22.998 -7.644 -10.039 1.00 89.12 100 ASP A C 1
ATOM 753 O O . ASP A 1 100 ? 22.340 -8.669 -10.269 1.00 89.12 100 ASP A O 1
ATOM 757 N N . VAL A 1 101 ? 22.432 -6.435 -10.068 1.00 94.19 101 VAL A N 1
ATOM 758 C CA . VAL A 1 101 ? 21.005 -6.215 -10.372 1.00 94.19 101 VAL A CA 1
ATOM 759 C C . VAL A 1 101 ? 20.823 -5.719 -11.805 1.00 94.19 101 VAL A C 1
ATOM 761 O O . VAL A 1 101 ? 21.583 -4.870 -12.266 1.00 94.19 101 VAL A O 1
ATOM 764 N N . LEU A 1 102 ? 19.808 -6.228 -12.509 1.00 97.38 102 LEU A N 1
ATOM 765 C CA . LEU A 1 102 ? 19.410 -5.777 -13.843 1.00 97.38 102 LEU A CA 1
ATOM 766 C C . LEU A 1 102 ? 17.956 -5.287 -13.846 1.00 97.38 102 LEU A C 1
ATOM 768 O O . LEU A 1 102 ? 17.015 -6.068 -13.706 1.00 97.38 102 LEU A O 1
ATOM 772 N N . LEU A 1 103 ? 17.778 -3.987 -14.055 1.00 98.69 103 LEU A N 1
ATOM 773 C CA . LEU A 1 103 ? 16.487 -3.342 -14.261 1.00 98.69 103 LEU A CA 1
ATOM 774 C C . LEU A 1 103 ? 16.052 -3.460 -15.725 1.00 98.69 103 LEU A C 1
ATOM 776 O O . LEU A 1 103 ? 16.851 -3.261 -16.640 1.00 98.69 103 LEU A O 1
ATOM 780 N N . ILE A 1 104 ? 14.775 -3.742 -15.964 1.00 98.69 104 ILE A N 1
ATOM 781 C CA . ILE A 1 104 ? 14.198 -3.811 -17.311 1.00 98.69 104 ILE A CA 1
ATOM 782 C C . ILE A 1 104 ? 13.058 -2.788 -17.406 1.00 98.69 104 ILE A C 1
ATOM 784 O O . ILE A 1 104 ? 11.917 -3.110 -17.075 1.00 98.69 104 ILE A O 1
ATOM 788 N N . PRO A 1 105 ? 13.352 -1.541 -17.819 1.00 98.44 105 PRO A N 1
ATOM 789 C CA . PRO A 1 105 ? 12.354 -0.481 -17.937 1.00 98.44 105 PRO A CA 1
ATOM 790 C C . PRO A 1 105 ? 11.476 -0.624 -19.196 1.00 98.44 105 PRO A C 1
ATOM 792 O O . PRO A 1 105 ? 11.948 -0.751 -20.333 1.00 98.44 105 PRO A O 1
ATOM 795 N N . THR A 1 106 ? 10.156 -0.633 -18.992 1.00 98.31 106 THR A N 1
ATOM 796 C CA . THR A 1 106 ? 9.152 -0.884 -20.051 1.00 98.31 106 THR A CA 1
ATOM 797 C C . THR A 1 106 ? 7.897 -0.021 -19.960 1.00 98.31 106 THR A C 1
ATOM 799 O O . THR A 1 106 ? 7.059 -0.070 -20.852 1.00 98.31 106 THR A O 1
ATOM 802 N N . ALA A 1 107 ? 7.773 0.806 -18.921 1.00 98.19 107 ALA A N 1
ATOM 803 C CA . ALA A 1 107 ? 6.644 1.722 -18.791 1.00 98.19 107 ALA A CA 1
ATOM 804 C C . ALA A 1 107 ? 6.538 2.752 -19.939 1.00 98.19 107 ALA A C 1
ATOM 806 O O . ALA A 1 107 ? 7.548 3.159 -20.524 1.00 98.19 107 ALA A O 1
ATOM 807 N N . LEU A 1 108 ? 5.306 3.192 -20.214 1.00 97.94 108 LEU A N 1
ATOM 808 C CA . LEU A 1 108 ? 4.971 4.258 -21.162 1.00 97.94 108 LEU A CA 1
ATOM 809 C C . LEU A 1 108 ? 3.875 5.157 -20.578 1.00 97.94 108 LEU A C 1
ATOM 811 O O . LEU A 1 108 ? 2.821 4.671 -20.178 1.00 97.94 108 LEU A O 1
ATOM 815 N N . SER A 1 109 ? 4.089 6.472 -20.576 1.00 96.50 109 SER A N 1
ATOM 816 C CA . SER A 1 109 ? 3.076 7.454 -20.169 1.00 96.50 109 SER A CA 1
ATOM 817 C C . SER A 1 109 ? 1.758 7.290 -20.929 1.00 96.50 109 SER A C 1
ATOM 819 O O . SER A 1 109 ? 1.767 6.993 -22.121 1.00 96.50 109 SER A O 1
ATOM 821 N N . ALA A 1 110 ? 0.647 7.561 -20.244 1.00 95.00 110 ALA A N 1
ATOM 822 C CA . ALA A 1 110 ? -0.705 7.479 -20.788 1.00 95.00 110 ALA A CA 1
ATOM 823 C C . ALA A 1 110 ? -1.021 6.126 -21.463 1.00 95.00 110 ALA A C 1
ATOM 825 O O . ALA A 1 110 ? -1.288 6.064 -22.664 1.00 95.00 110 ALA A O 1
ATOM 826 N N . SER A 1 111 ? -0.872 5.035 -20.706 1.00 98.00 111 SER A N 1
ATOM 827 C CA . SER A 1 111 ? -1.136 3.678 -21.185 1.00 98.00 111 SER A CA 1
ATOM 828 C C . SER A 1 111 ? -1.922 2.869 -20.159 1.00 98.00 111 SER A C 1
ATOM 830 O O . SER A 1 111 ? -1.741 3.033 -18.948 1.00 98.00 111 SER A O 1
ATOM 832 N N . GLY A 1 112 ? -2.778 1.971 -20.641 1.00 97.69 112 GLY A N 1
ATOM 833 C CA . GLY A 1 112 ? -3.641 1.167 -19.790 1.00 97.69 112 GLY A CA 1
ATOM 834 C C . GLY A 1 112 ? -4.175 -0.099 -20.454 1.00 97.69 112 GLY A C 1
ATOM 835 O O . GLY A 1 112 ? -3.618 -0.640 -21.416 1.00 97.69 112 GLY A O 1
ATOM 836 N N . PHE A 1 113 ? -5.259 -0.613 -19.886 1.00 98.31 113 PHE A N 1
ATOM 837 C CA . PHE A 1 113 ? -5.974 -1.762 -20.435 1.00 98.31 113 PHE A CA 1
ATOM 838 C C . PHE A 1 113 ? -7.025 -1.321 -21.453 1.00 98.31 113 PHE A C 1
ATOM 840 O O . PHE A 1 113 ? -7.189 -1.972 -22.486 1.00 98.31 113 PHE A O 1
ATOM 847 N N . ALA A 1 114 ? -7.728 -0.214 -21.189 1.00 95.81 114 ALA A N 1
ATOM 848 C CA . ALA A 1 114 ? -8.806 0.286 -22.043 1.00 95.81 114 ALA A CA 1
ATOM 849 C C . ALA A 1 114 ? -8.340 0.735 -23.440 1.00 95.81 114 ALA A C 1
ATOM 851 O O . ALA A 1 114 ? -9.123 0.699 -24.393 1.00 95.81 114 ALA A O 1
ATOM 852 N N . ASP A 1 115 ? -7.080 1.142 -23.582 1.00 96.00 115 ASP A N 1
ATOM 853 C CA . ASP A 1 115 ? -6.465 1.547 -24.847 1.00 96.00 115 ASP A CA 1
ATOM 854 C C . ASP A 1 115 ? -5.680 0.413 -25.537 1.00 96.00 115 ASP A C 1
ATOM 856 O O . ASP A 1 115 ? -5.076 0.637 -26.586 1.00 96.00 115 ASP A O 1
ATOM 860 N N . ASN A 1 116 ? -5.788 -0.820 -25.025 1.00 97.56 116 ASN A N 1
ATOM 861 C CA . ASN A 1 116 ? -5.161 -2.039 -25.550 1.00 97.56 116 ASN A CA 1
ATOM 862 C C . ASN A 1 116 ? -3.628 -1.947 -25.623 1.00 97.56 116 ASN A C 1
ATOM 864 O O . ASN A 1 116 ? -3.026 -2.153 -26.681 1.00 97.56 116 ASN A O 1
ATOM 868 N N . ARG A 1 117 ? -2.996 -1.587 -24.500 1.00 98.56 117 ARG A N 1
ATOM 869 C CA . ARG A 1 117 ? -1.531 -1.550 -24.377 1.00 98.56 117 ARG A CA 1
ATOM 870 C C . ARG A 1 117 ? -0.990 -2.678 -23.508 1.00 98.56 117 ARG A C 1
ATOM 872 O O . ARG A 1 117 ? 0.075 -3.213 -23.808 1.00 98.56 117 ARG A O 1
ATOM 879 N N . TRP A 1 118 ? -1.707 -3.026 -22.441 1.00 98.69 118 TRP A N 1
ATOM 880 C CA . TRP A 1 118 ? -1.204 -3.909 -21.386 1.00 98.69 118 TRP A CA 1
ATOM 881 C C . TRP A 1 118 ? -1.949 -5.238 -21.224 1.00 98.69 118 TRP A C 1
ATOM 883 O O . TRP A 1 118 ? -1.559 -6.034 -20.371 1.00 98.69 118 TRP A O 1
ATOM 893 N N . ASN A 1 119 ? -2.986 -5.529 -22.015 1.00 98.44 119 ASN A N 1
ATOM 894 C CA . ASN A 1 119 ? -3.584 -6.867 -21.999 1.00 98.44 119 ASN A CA 1
ATOM 895 C C . ASN A 1 119 ? -2.621 -7.877 -22.651 1.00 98.44 119 ASN A C 1
ATOM 897 O O . ASN A 1 119 ? -1.785 -7.511 -23.473 1.00 98.44 119 ASN A O 1
ATOM 901 N N . ALA A 1 120 ? -2.743 -9.164 -22.318 1.00 97.94 120 ALA A N 1
ATOM 902 C CA . ALA A 1 120 ? -1.943 -10.198 -22.977 1.00 97.94 120 ALA A CA 1
ATOM 903 C C . ALA A 1 120 ? -2.165 -10.170 -24.505 1.00 97.94 120 ALA A C 1
ATOM 905 O O . ALA A 1 120 ? -3.310 -10.206 -24.964 1.00 97.94 120 ALA A O 1
ATOM 906 N N . GLY A 1 121 ? -1.079 -10.108 -25.281 1.00 98.00 121 GLY A N 1
ATOM 907 C CA . GLY A 1 121 ? -1.111 -9.902 -26.733 1.00 98.00 121 GLY A CA 1
ATOM 908 C C . GLY A 1 121 ? -1.047 -8.441 -27.200 1.00 98.00 121 GLY A C 1
ATOM 909 O O . GLY A 1 121 ? -0.865 -8.213 -28.399 1.00 98.00 121 GLY A O 1
ATOM 910 N N . ASP A 1 122 ? -1.175 -7.463 -26.300 1.00 98.69 122 ASP A N 1
ATOM 911 C CA . ASP A 1 122 ? -1.006 -6.045 -26.627 1.00 98.69 122 ASP A CA 1
ATOM 912 C C . ASP A 1 122 ? 0.475 -5.658 -26.709 1.00 98.69 122 ASP A C 1
ATOM 914 O O . ASP A 1 122 ? 1.365 -6.342 -26.207 1.00 98.69 122 ASP A O 1
ATOM 918 N N . ASP A 1 123 ? 0.771 -4.534 -27.355 1.00 98.62 123 ASP A N 1
ATOM 919 C CA . ASP A 1 123 ? 2.139 -4.223 -27.758 1.00 98.62 123 ASP A CA 1
ATOM 920 C C . ASP A 1 123 ? 3.100 -3.918 -26.596 1.00 98.62 123 ASP A C 1
ATOM 922 O O . ASP A 1 123 ? 4.244 -4.371 -26.651 1.00 98.62 123 ASP A O 1
ATOM 926 N N . LEU A 1 124 ? 2.678 -3.204 -25.542 1.00 98.75 124 LEU A N 1
ATOM 927 C CA . LEU A 1 124 ? 3.542 -2.969 -24.372 1.00 98.75 124 LEU A CA 1
ATOM 928 C C . LEU A 1 124 ? 3.697 -4.220 -23.512 1.00 98.75 124 LEU A C 1
ATOM 930 O O . LEU A 1 124 ? 4.781 -4.459 -22.979 1.00 98.75 124 LEU A O 1
ATOM 934 N N . TYR A 1 125 ? 2.645 -5.033 -23.412 1.00 98.88 125 TYR A N 1
ATOM 935 C CA . TYR A 1 125 ? 2.721 -6.341 -22.772 1.00 98.88 125 TYR A CA 1
ATOM 936 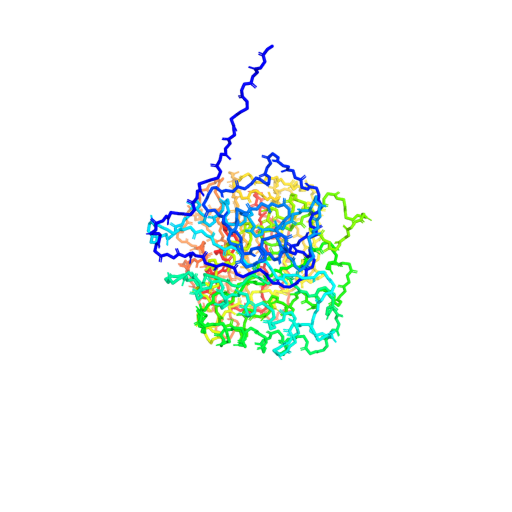C C . TYR A 1 125 ? 3.763 -7.234 -23.467 1.00 98.88 125 TYR A C 1
ATOM 938 O O . TYR A 1 125 ? 4.695 -7.719 -22.822 1.00 98.88 125 TYR A O 1
ATOM 946 N N . GLU A 1 126 ? 3.648 -7.403 -24.788 1.00 98.81 126 GLU A N 1
ATOM 947 C CA . GLU A 1 126 ? 4.547 -8.256 -25.572 1.00 98.81 126 GLU A CA 1
ATOM 948 C C . GLU A 1 126 ? 5.987 -7.727 -25.567 1.00 98.81 126 GLU A C 1
ATOM 950 O O . GLU A 1 126 ? 6.934 -8.507 -25.452 1.00 98.81 126 GLU A O 1
ATOM 955 N N . ASP A 1 127 ? 6.176 -6.404 -25.633 1.00 98.50 127 ASP A N 1
ATOM 956 C CA . ASP A 1 127 ? 7.499 -5.789 -25.494 1.00 98.50 127 ASP A CA 1
ATOM 957 C C . ASP A 1 127 ? 8.117 -6.087 -24.121 1.00 98.50 127 ASP A C 1
ATOM 959 O O . ASP A 1 127 ? 9.282 -6.489 -24.045 1.00 98.50 127 ASP A O 1
ATOM 963 N N . ALA A 1 128 ? 7.349 -5.957 -23.037 1.00 98.69 128 ALA A N 1
ATOM 964 C CA . ALA A 1 128 ? 7.840 -6.240 -21.695 1.00 98.69 128 ALA A CA 1
ATOM 965 C C . ALA A 1 128 ? 8.266 -7.707 -21.537 1.00 98.69 128 ALA A C 1
ATOM 967 O O . ALA A 1 128 ? 9.394 -7.978 -21.109 1.00 98.69 128 ALA A O 1
ATOM 968 N N . VAL A 1 129 ? 7.414 -8.651 -21.951 1.00 98.88 129 VAL A N 1
ATOM 969 C CA . VAL A 1 129 ? 7.714 -10.092 -21.912 1.00 98.88 129 VAL A CA 1
ATOM 970 C C . VAL A 1 129 ? 8.950 -10.416 -22.755 1.00 98.88 129 VAL A C 1
ATOM 972 O O . VAL A 1 129 ? 9.872 -11.089 -22.281 1.00 98.88 129 VAL A O 1
ATOM 975 N N . LEU A 1 130 ? 9.021 -9.898 -23.986 1.00 98.56 130 LEU A N 1
ATOM 976 C CA . LEU A 1 130 ? 10.147 -10.124 -24.890 1.00 98.56 130 LEU A CA 1
ATOM 977 C C . LEU A 1 130 ? 11.462 -9.606 -24.304 1.00 98.56 130 LEU A C 1
ATOM 979 O O . LEU A 1 130 ? 12.484 -10.294 -24.389 1.00 98.56 130 LEU A O 1
ATOM 983 N N . ARG A 1 131 ? 11.463 -8.411 -23.709 1.00 98.12 131 ARG A N 1
ATOM 984 C CA . ARG A 1 131 ? 12.675 -7.804 -23.143 1.00 98.12 131 ARG A CA 1
ATOM 985 C C . ARG A 1 131 ? 13.186 -8.575 -21.936 1.00 98.12 131 ARG A C 1
ATOM 987 O O . ARG A 1 131 ? 14.387 -8.832 -21.873 1.00 98.12 131 ARG A O 1
ATOM 994 N N . VAL A 1 132 ? 12.302 -9.012 -21.036 1.00 98.56 132 VAL A N 1
ATOM 995 C CA . VAL A 1 132 ? 12.706 -9.861 -19.903 1.00 98.56 132 VAL A CA 1
ATOM 996 C C . VAL A 1 132 ? 13.285 -11.182 -20.398 1.00 98.56 132 VAL A C 1
ATOM 998 O O . VAL A 1 132 ? 14.391 -11.552 -20.007 1.00 98.56 132 VAL A O 1
ATOM 1001 N N . ASN A 1 133 ? 12.591 -11.861 -21.311 1.00 98.38 133 ASN A N 1
ATOM 1002 C CA . ASN A 1 133 ? 13.048 -13.143 -21.843 1.00 98.38 133 ASN A CA 1
ATOM 1003 C C . ASN A 1 133 ? 14.387 -13.017 -22.590 1.00 98.38 133 ASN A C 1
ATOM 1005 O O . ASN A 1 133 ? 15.271 -13.850 -22.400 1.00 98.38 133 ASN A O 1
ATOM 1009 N N . THR A 1 134 ? 14.581 -11.949 -23.371 1.00 97.31 134 THR A N 1
ATOM 1010 C CA . THR A 1 134 ? 15.841 -11.685 -24.090 1.00 97.31 134 THR A CA 1
ATOM 1011 C C . THR A 1 134 ? 16.992 -11.400 -23.124 1.00 97.31 134 THR A C 1
ATOM 1013 O O . THR A 1 134 ? 18.087 -11.941 -23.288 1.00 97.31 134 THR A O 1
ATOM 1016 N N . ALA A 1 135 ? 16.756 -10.578 -22.097 1.00 96.25 135 ALA A N 1
ATOM 1017 C CA . ALA A 1 135 ? 17.765 -10.268 -21.091 1.00 96.25 135 ALA A CA 1
ATOM 1018 C C . ALA A 1 135 ? 18.197 -11.522 -20.315 1.00 96.25 135 ALA A C 1
ATOM 1020 O O . ALA A 1 135 ? 19.384 -11.705 -20.048 1.00 96.25 135 ALA A O 1
ATOM 1021 N N . ILE A 1 136 ? 17.258 -12.411 -19.988 1.00 95.44 136 ILE A N 1
ATOM 1022 C CA . ILE A 1 136 ? 17.543 -13.645 -19.248 1.00 95.44 136 ILE A CA 1
ATOM 1023 C C . ILE A 1 136 ? 18.250 -14.687 -20.121 1.00 95.44 136 ILE A C 1
ATOM 1025 O O . ILE A 1 136 ? 19.218 -15.290 -19.658 1.00 95.44 136 ILE A O 1
ATOM 1029 N N . ASP A 1 137 ? 17.834 -14.868 -21.378 1.00 95.19 137 ASP A N 1
ATOM 1030 C CA . ASP A 1 137 ? 18.499 -15.778 -22.324 1.00 95.19 137 ASP A CA 1
ATOM 1031 C C . ASP A 1 137 ? 19.958 -15.361 -22.582 1.00 95.19 137 ASP A C 1
ATOM 1033 O O . ASP A 1 137 ? 20.874 -16.184 -22.546 1.00 95.19 137 ASP A O 1
ATOM 1037 N N . GLY A 1 138 ? 20.197 -14.052 -22.731 1.00 92.94 138 GLY A N 1
ATOM 1038 C CA . GLY A 1 138 ? 21.539 -13.490 -22.883 1.00 92.94 138 GLY A CA 1
ATOM 1039 C C . GLY A 1 138 ? 22.413 -13.580 -21.628 1.00 92.94 138 GLY A C 1
ATOM 1040 O O . GLY A 1 138 ? 23.632 -13.443 -21.731 1.00 92.94 138 GLY A O 1
ATOM 1041 N N . ASN A 1 139 ? 21.821 -13.827 -20.453 1.00 92.06 139 ASN A N 1
ATOM 1042 C CA . ASN A 1 139 ? 22.520 -13.850 -19.167 1.00 92.06 139 ASN A CA 1
ATOM 1043 C C . ASN A 1 139 ? 22.094 -15.066 -18.323 1.00 92.06 139 ASN A C 1
ATOM 1045 O O . ASN A 1 139 ? 21.374 -14.912 -17.327 1.00 92.06 139 ASN A O 1
ATOM 1049 N N . PRO A 1 140 ? 22.548 -16.284 -18.684 1.00 89.81 140 PRO A N 1
ATOM 1050 C CA . PRO A 1 140 ? 22.170 -17.510 -17.992 1.00 89.81 140 PRO A CA 1
ATOM 1051 C C . PRO A 1 140 ? 22.451 -17.460 -16.489 1.00 89.81 140 PRO A C 1
ATOM 1053 O O . PRO A 1 140 ? 23.466 -16.932 -16.039 1.00 89.81 140 PRO A O 1
ATOM 1056 N N . GLY A 1 141 ? 21.547 -18.052 -15.712 1.00 88.06 141 GLY A N 1
ATOM 1057 C CA . GLY A 1 141 ? 21.597 -18.022 -14.252 1.00 88.06 141 GLY A CA 1
ATOM 1058 C C . GLY A 1 141 ? 20.906 -16.808 -13.638 1.00 88.06 141 GLY A C 1
ATOM 1059 O O . GLY A 1 141 ? 20.813 -16.762 -12.417 1.00 88.06 141 GLY A O 1
ATOM 1060 N N . SER A 1 142 ? 20.415 -15.850 -14.439 1.00 92.38 142 SER A N 1
ATOM 1061 C CA . SER A 1 142 ? 19.570 -14.729 -13.994 1.00 92.38 142 SER A CA 1
ATOM 1062 C C . SER A 1 142 ? 18.261 -15.202 -13.348 1.00 92.38 142 SER A C 1
ATOM 1064 O O . SER A 1 142 ? 17.715 -16.232 -13.736 1.00 92.38 142 SER A O 1
ATOM 1066 N N . VAL A 1 143 ? 17.768 -14.464 -12.352 1.00 92.25 143 VAL A N 1
ATOM 1067 C CA . VAL A 1 143 ? 16.552 -14.785 -11.590 1.00 92.25 143 VAL A CA 1
ATOM 1068 C C . VAL A 1 143 ? 15.649 -13.563 -11.592 1.00 92.25 143 VAL A C 1
ATOM 1070 O O . VAL A 1 143 ? 16.081 -12.487 -11.188 1.00 92.25 143 VAL A O 1
ATOM 1073 N N . LEU A 1 144 ? 14.396 -13.723 -12.015 1.00 96.69 144 LEU A N 1
ATOM 1074 C CA . LEU A 1 144 ? 13.400 -12.662 -11.912 1.00 96.69 144 LEU A CA 1
ATOM 1075 C C . LEU A 1 144 ? 12.939 -12.539 -10.456 1.00 96.69 144 LEU A C 1
ATOM 1077 O O . LEU A 1 144 ? 12.307 -13.445 -9.913 1.00 96.69 144 LEU A O 1
ATOM 1081 N N . LYS A 1 145 ? 13.287 -11.422 -9.818 1.00 95.56 145 LYS A N 1
ATOM 1082 C CA . LYS A 1 145 ? 13.013 -11.158 -8.401 1.00 95.56 145 LYS A CA 1
ATOM 1083 C C . LYS A 1 145 ? 11.696 -10.431 -8.177 1.00 95.56 145 LYS A C 1
ATOM 1085 O O . LYS A 1 145 ? 11.124 -10.568 -7.099 1.00 95.56 145 LYS A O 1
ATOM 1090 N N . GLY A 1 146 ? 11.188 -9.719 -9.177 1.00 97.31 146 GLY A N 1
ATOM 1091 C CA . GLY A 1 146 ? 9.870 -9.108 -9.105 1.00 97.31 146 GLY A CA 1
ATOM 1092 C C . GLY A 1 146 ? 9.463 -8.398 -10.388 1.00 97.31 146 GLY A C 1
ATOM 1093 O O . GLY A 1 146 ? 10.298 -8.056 -11.229 1.00 97.31 146 GLY A O 1
ATOM 1094 N N . ILE A 1 147 ? 8.159 -8.178 -10.507 1.00 98.88 147 ILE A N 1
ATOM 1095 C CA . ILE A 1 147 ? 7.543 -7.317 -11.511 1.00 98.88 147 ILE A CA 1
ATOM 1096 C C . ILE A 1 147 ? 6.974 -6.113 -10.766 1.00 98.88 147 ILE A C 1
ATOM 1098 O O . ILE A 1 147 ? 6.135 -6.273 -9.883 1.00 98.88 147 ILE A O 1
ATOM 1102 N N . LEU A 1 148 ? 7.472 -4.923 -11.080 1.00 98.94 148 LEU A N 1
ATOM 1103 C CA . LEU A 1 148 ? 7.061 -3.660 -10.482 1.00 98.94 148 LEU A CA 1
ATOM 1104 C C . LEU A 1 148 ? 6.087 -2.980 -11.446 1.00 98.94 148 LEU A C 1
ATOM 1106 O O . LEU A 1 148 ? 6.435 -2.719 -12.599 1.00 98.94 148 LEU A O 1
ATOM 1110 N N . TRP A 1 149 ? 4.866 -2.738 -10.984 1.00 98.88 149 TRP A N 1
ATOM 1111 C CA . TRP A 1 149 ? 3.752 -2.249 -11.783 1.00 98.88 149 TRP A CA 1
ATOM 1112 C C . TRP A 1 149 ? 3.171 -0.973 -11.182 1.00 98.88 149 TRP A C 1
ATOM 1114 O O . TRP A 1 149 ? 2.600 -0.996 -10.092 1.00 98.88 149 TRP A O 1
ATOM 1124 N N . HIS A 1 150 ? 3.246 0.126 -11.928 1.00 98.75 150 HIS A N 1
ATOM 1125 C CA . HIS A 1 150 ? 2.620 1.389 -11.540 1.00 98.75 150 HIS A CA 1
ATOM 1126 C C . HIS A 1 150 ? 1.684 1.881 -12.641 1.00 98.75 150 HIS A C 1
ATOM 1128 O O . HIS A 1 150 ? 2.138 2.456 -13.633 1.00 98.75 150 HIS A O 1
ATOM 1134 N N . GLN A 1 151 ? 0.385 1.631 -12.486 1.00 98.50 151 GLN A N 1
ATOM 1135 C CA . GLN A 1 151 ? -0.638 2.030 -13.450 1.00 98.50 151 GLN A CA 1
ATOM 1136 C C . GLN A 1 151 ? -2.025 2.020 -12.822 1.00 98.50 151 GLN A C 1
ATOM 1138 O O . GLN A 1 151 ? -2.323 1.181 -11.972 1.00 98.50 151 GLN A O 1
ATOM 1143 N N . GLY A 1 152 ? -2.881 2.918 -13.296 1.00 97.62 152 GLY A N 1
ATOM 1144 C CA . GLY A 1 152 ? -4.310 2.896 -13.010 1.00 97.62 152 GLY A CA 1
ATOM 1145 C C . GLY A 1 152 ? -5.009 4.211 -13.317 1.00 97.62 152 GLY A C 1
ATOM 1146 O O . GLY A 1 152 ? -6.229 4.218 -13.474 1.00 97.62 152 GLY A O 1
ATOM 1147 N N . GLU A 1 153 ? -4.257 5.306 -13.432 1.00 98.19 153 GLU A N 1
ATOM 1148 C CA . GLU A 1 153 ? -4.786 6.650 -13.640 1.00 98.19 153 GLU A CA 1
ATOM 1149 C C . GLU A 1 153 ? -5.549 6.761 -14.965 1.00 98.19 153 GLU A C 1
ATOM 1151 O O . GLU A 1 153 ? -6.609 7.388 -15.013 1.00 98.19 153 GLU A O 1
ATOM 1156 N N . ASP A 1 154 ? -5.048 6.108 -16.016 1.00 97.56 154 ASP A N 1
ATOM 1157 C CA . ASP A 1 154 ? -5.647 6.137 -17.356 1.00 97.56 154 ASP A CA 1
ATOM 1158 C C . ASP A 1 154 ? -6.879 5.229 -17.495 1.00 97.56 154 ASP A C 1
ATOM 1160 O O . ASP A 1 154 ? -7.699 5.419 -18.393 1.00 97.56 154 ASP A O 1
ATOM 1164 N N . ASP A 1 155 ? -7.054 4.279 -16.575 1.00 98.06 155 ASP A N 1
ATOM 1165 C CA . ASP A 1 155 ? -8.197 3.363 -16.540 1.00 98.06 155 ASP A CA 1
ATOM 1166 C C . ASP A 1 155 ? -9.251 3.753 -15.488 1.00 98.06 155 ASP A C 1
ATOM 1168 O O . ASP A 1 155 ? -10.179 2.979 -15.219 1.00 98.06 155 ASP A O 1
ATOM 1172 N N . VAL A 1 156 ? -9.161 4.946 -14.886 1.00 96.94 156 VAL A N 1
ATOM 1173 C 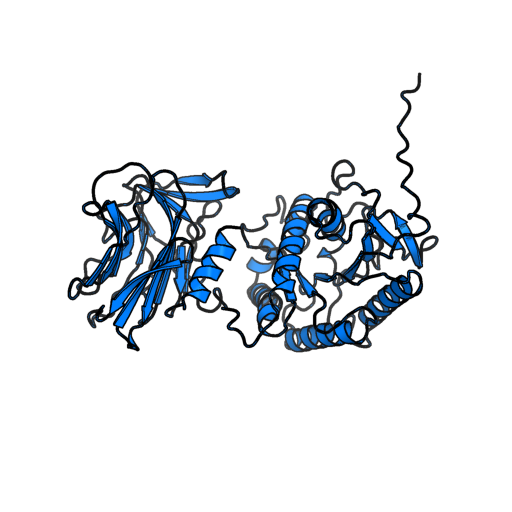CA . VAL A 1 156 ? -10.184 5.428 -13.945 1.00 96.94 156 VAL A CA 1
ATOM 1174 C C . VAL A 1 156 ? -11.571 5.371 -14.591 1.00 96.94 156 VAL A C 1
ATOM 1176 O O . VAL A 1 156 ? -11.820 5.907 -15.669 1.00 96.94 156 VAL A O 1
ATOM 1179 N N . GLY A 1 157 ? -12.499 4.697 -13.907 1.00 86.50 157 GLY A N 1
ATOM 1180 C CA . GLY A 1 157 ? -13.867 4.483 -14.384 1.00 86.50 157 GLY A CA 1
ATOM 1181 C C . GLY A 1 157 ? -14.055 3.255 -15.283 1.00 86.50 157 GLY A C 1
ATOM 1182 O O . GLY A 1 157 ? -15.197 2.910 -15.593 1.00 86.50 157 GLY A O 1
ATOM 1183 N N . SER A 1 158 ? -12.988 2.540 -15.653 1.00 92.19 158 SER A N 1
ATOM 1184 C CA . SER A 1 158 ? -13.079 1.301 -16.432 1.00 92.19 158 SER A CA 1
ATOM 1185 C C . SER A 1 158 ? -13.801 0.204 -15.645 1.00 92.19 158 SER A C 1
ATOM 1187 O O . SER A 1 158 ? -13.445 -0.112 -14.510 1.00 92.19 158 SER A O 1
ATOM 1189 N N . ALA A 1 159 ? -14.840 -0.401 -16.224 1.00 87.25 159 ALA A N 1
ATOM 1190 C CA . ALA A 1 159 ? -15.592 -1.476 -15.568 1.00 87.25 159 ALA A CA 1
ATOM 1191 C C . ALA A 1 159 ? -14.847 -2.822 -15.576 1.00 87.25 159 ALA A C 1
ATOM 1193 O O . ALA A 1 159 ? -15.130 -3.672 -14.738 1.00 87.25 159 ALA A O 1
ATOM 1194 N N . THR A 1 160 ? -13.905 -3.004 -16.503 1.00 91.81 160 THR A N 1
ATOM 1195 C CA . THR A 1 160 ? -13.186 -4.266 -16.742 1.00 91.81 160 THR A CA 1
ATOM 1196 C C . THR A 1 160 ? -11.773 -4.269 -16.168 1.00 91.81 160 THR A C 1
ATOM 1198 O O . THR A 1 160 ? -11.043 -5.233 -16.367 1.00 91.81 160 THR A O 1
ATOM 1201 N N . TYR A 1 161 ? -11.375 -3.204 -15.463 1.00 95.06 161 TYR A N 1
ATOM 1202 C CA . TYR A 1 161 ? -10.012 -3.036 -14.959 1.00 95.06 161 TYR A CA 1
ATOM 1203 C C . TYR A 1 161 ? -9.521 -4.223 -14.124 1.00 95.06 161 TYR A C 1
ATOM 1205 O O . TYR A 1 161 ? -8.422 -4.710 -14.348 1.00 95.06 161 TYR A O 1
ATOM 1213 N N . LEU A 1 162 ? -10.345 -4.700 -13.183 1.00 91.31 162 LEU A N 1
ATOM 1214 C CA . LEU A 1 162 ? -9.980 -5.801 -12.287 1.00 91.31 162 LEU A CA 1
ATOM 1215 C C . LEU A 1 162 ? -9.686 -7.089 -13.058 1.00 91.31 162 LEU A C 1
ATOM 1217 O O . LEU A 1 162 ? -8.640 -7.696 -12.858 1.00 91.31 162 LEU A O 1
ATOM 1221 N N . ASP A 1 163 ? -10.586 -7.460 -13.968 1.00 91.00 163 ASP A N 1
ATOM 1222 C CA . ASP A 1 163 ? -10.444 -8.674 -14.771 1.00 91.00 163 ASP A CA 1
ATOM 1223 C C . ASP A 1 163 ? -9.217 -8.585 -15.691 1.00 91.00 163 ASP A C 1
ATOM 1225 O O . ASP A 1 163 ? -8.487 -9.562 -15.846 1.00 91.00 163 ASP A O 1
ATOM 1229 N N . ALA A 1 164 ? -8.968 -7.410 -16.281 1.00 97.94 164 ALA A N 1
ATOM 1230 C CA . ALA A 1 164 ? -7.819 -7.174 -17.152 1.00 97.94 164 ALA A CA 1
ATOM 1231 C C . ALA A 1 164 ? -6.489 -7.217 -16.383 1.00 97.94 164 ALA A C 1
ATOM 1233 O O . ALA A 1 164 ? -5.548 -7.878 -16.823 1.00 97.94 164 ALA A O 1
ATOM 1234 N N . LEU A 1 165 ? -6.431 -6.574 -15.213 1.00 98.44 165 LEU A N 1
ATOM 1235 C CA . LEU A 1 165 ? -5.268 -6.586 -14.330 1.00 98.44 165 LEU A CA 1
ATOM 1236 C C . LEU A 1 165 ? -4.950 -8.010 -13.862 1.00 98.44 165 LEU A C 1
ATOM 1238 O O . LEU A 1 165 ? -3.812 -8.454 -14.000 1.00 98.44 165 LEU A O 1
ATOM 1242 N N . ASP A 1 166 ? -5.950 -8.751 -13.379 1.00 97.12 166 ASP A N 1
ATOM 1243 C CA . ASP A 1 166 ? -5.738 -10.110 -12.882 1.00 97.12 166 ASP A CA 1
ATOM 1244 C C . ASP A 1 166 ? -5.289 -11.059 -14.007 1.00 97.12 166 ASP A C 1
ATOM 1246 O O . ASP A 1 166 ? -4.373 -11.869 -13.824 1.00 97.12 166 ASP A O 1
ATOM 1250 N N . ALA A 1 167 ? -5.891 -10.926 -15.195 1.00 98.19 167 ALA A N 1
ATOM 1251 C CA . ALA A 1 167 ? -5.505 -11.690 -16.375 1.00 98.19 167 ALA A CA 1
ATOM 1252 C C . ALA A 1 167 ? -4.074 -11.370 -16.828 1.00 98.19 167 ALA A C 1
ATOM 1254 O O . ALA A 1 167 ? -3.315 -12.289 -17.138 1.00 98.19 167 ALA A O 1
ATOM 1255 N N . MET A 1 168 ? -3.683 -10.093 -16.834 1.00 98.75 168 MET A N 1
ATOM 1256 C CA . MET A 1 168 ? -2.332 -9.668 -17.201 1.00 98.75 168 MET A CA 1
ATOM 1257 C C . MET A 1 168 ? -1.287 -10.184 -16.207 1.00 98.75 168 MET A C 1
ATOM 1259 O O . MET A 1 168 ? -0.268 -10.720 -16.641 1.00 98.75 168 MET A O 1
ATOM 1263 N N . ILE A 1 169 ? -1.551 -10.119 -14.897 1.00 98.62 169 ILE A N 1
ATOM 1264 C CA . ILE A 1 169 ? -0.637 -10.651 -13.872 1.00 98.62 169 ILE A CA 1
ATOM 1265 C C . ILE A 1 169 ? -0.440 -12.159 -14.062 1.00 98.62 169 ILE A C 1
ATOM 1267 O O . ILE A 1 169 ? 0.694 -12.649 -14.068 1.00 98.62 169 ILE A O 1
ATOM 1271 N N . ALA A 1 170 ? -1.534 -12.905 -14.249 1.00 97.62 170 ALA A N 1
ATOM 1272 C CA . ALA A 1 170 ? -1.475 -14.342 -14.500 1.00 97.62 170 ALA A CA 1
ATOM 1273 C C . ALA A 1 170 ? -0.703 -14.666 -15.790 1.00 97.62 170 ALA A C 1
ATOM 1275 O O . ALA A 1 170 ? 0.128 -15.576 -15.795 1.00 97.62 170 ALA A O 1
ATOM 1276 N N . ALA A 1 171 ? -0.933 -13.898 -16.858 1.00 98.69 171 ALA A N 1
ATOM 1277 C CA . ALA A 1 171 ? -0.245 -14.065 -18.130 1.00 98.69 171 ALA A CA 1
ATOM 1278 C C . ALA A 1 171 ? 1.253 -13.746 -18.012 1.00 98.69 171 ALA A C 1
ATOM 1280 O O . ALA A 1 171 ? 2.071 -14.551 -18.433 1.00 98.69 171 ALA A O 1
ATOM 1281 N N . MET A 1 172 ? 1.659 -12.638 -17.378 1.00 98.69 172 MET A N 1
ATOM 1282 C CA . MET A 1 172 ? 3.085 -12.321 -17.177 1.00 98.69 172 MET A CA 1
ATOM 1283 C C . MET A 1 172 ? 3.821 -13.418 -16.396 1.00 98.69 172 MET A C 1
ATOM 1285 O O . MET A 1 172 ? 4.945 -13.775 -16.745 1.00 98.69 172 MET A O 1
ATOM 1289 N N . ARG A 1 173 ? 3.184 -13.995 -15.367 1.00 98.44 173 ARG A N 1
ATOM 1290 C CA . ARG A 1 173 ? 3.740 -15.122 -14.594 1.00 98.44 173 ARG A CA 1
ATOM 1291 C C . ARG A 1 173 ? 3.865 -16.420 -15.399 1.00 98.44 173 ARG A C 1
ATOM 1293 O O . ARG A 1 173 ? 4.625 -17.298 -14.999 1.00 98.44 173 ARG A O 1
ATOM 1300 N N . SER A 1 174 ? 3.114 -16.545 -16.492 1.00 98.25 174 SER A N 1
ATOM 1301 C CA . SER A 1 174 ? 3.161 -17.670 -17.431 1.00 98.25 174 SER A CA 1
ATOM 1302 C C . SER A 1 174 ? 4.180 -17.443 -18.553 1.00 98.25 174 SER A C 1
ATOM 1304 O O . SER A 1 174 ? 4.975 -18.330 -18.859 1.00 98.25 174 SER A O 1
ATOM 1306 N N . ASP A 1 175 ? 4.161 -16.259 -19.161 1.00 98.56 175 ASP A N 1
ATOM 1307 C CA . ASP A 1 175 ? 4.792 -16.007 -20.460 1.00 98.56 175 ASP A CA 1
ATOM 1308 C C . ASP A 1 175 ? 6.240 -15.504 -20.325 1.00 98.56 175 ASP A C 1
ATOM 1310 O O . ASP A 1 175 ? 7.053 -15.622 -21.250 1.00 98.56 175 ASP A O 1
ATOM 1314 N N . ILE A 1 176 ? 6.612 -15.004 -19.143 1.00 98.62 176 ILE A N 1
ATOM 1315 C CA . ILE A 1 176 ? 8.007 -14.740 -18.797 1.00 98.62 176 ILE A CA 1
ATOM 1316 C C . ILE A 1 176 ? 8.657 -16.045 -18.323 1.00 98.62 176 ILE A C 1
ATOM 1318 O O . ILE A 1 176 ? 8.294 -16.606 -17.295 1.00 98.62 176 ILE A O 1
ATOM 1322 N N . VAL A 1 177 ? 9.686 -16.500 -19.036 1.00 96.06 177 VAL A N 1
ATOM 1323 C CA . VAL A 1 177 ? 10.313 -17.824 -18.859 1.00 96.06 177 VAL A CA 1
ATOM 1324 C C . VAL A 1 177 ? 10.909 -18.025 -17.463 1.00 96.06 177 VAL A C 1
ATOM 1326 O O . VAL A 1 177 ? 10.931 -19.143 -16.953 1.00 96.06 177 VAL A O 1
ATOM 1329 N N . ALA A 1 178 ? 11.413 -16.957 -16.844 1.00 95.19 178 ALA A N 1
ATOM 1330 C CA . ALA A 1 178 ? 11.967 -17.007 -15.490 1.00 95.19 178 ALA A CA 1
ATOM 1331 C C . ALA A 1 178 ? 10.956 -16.665 -14.391 1.00 95.19 178 ALA A C 1
ATOM 1333 O O . ALA A 1 178 ? 11.342 -16.597 -13.222 1.00 95.19 178 ALA A O 1
ATOM 1334 N N . ALA A 1 179 ? 9.701 -16.403 -14.755 1.00 97.81 179 ALA A N 1
ATOM 1335 C CA . ALA A 1 179 ? 8.636 -16.199 -13.796 1.00 97.81 179 ALA A CA 1
ATOM 1336 C C . ALA A 1 179 ? 8.002 -17.535 -13.386 1.00 97.81 179 ALA A C 1
ATOM 1338 O O . ALA A 1 179 ? 8.219 -18.593 -13.980 1.00 97.81 179 ALA A O 1
ATOM 1339 N N . SER A 1 180 ? 7.220 -17.477 -12.321 1.00 95.88 180 SER A N 1
ATOM 1340 C CA . SER A 1 180 ? 6.372 -18.559 -11.853 1.00 95.88 180 SER A CA 1
ATOM 1341 C C . SER A 1 180 ? 5.122 -17.973 -11.196 1.00 95.88 180 SER A C 1
ATOM 1343 O O . SER A 1 180 ? 5.007 -16.761 -10.990 1.00 95.88 180 SER A O 1
ATOM 1345 N N . ALA A 1 181 ? 4.204 -18.844 -10.772 1.00 93.25 181 ALA A N 1
ATOM 1346 C CA . ALA A 1 181 ? 3.055 -18.446 -9.960 1.00 93.25 181 ALA A CA 1
ATOM 1347 C C . ALA A 1 181 ? 3.447 -17.719 -8.654 1.00 93.25 181 ALA A C 1
ATOM 1349 O O . ALA A 1 181 ? 2.623 -16.998 -8.100 1.00 93.25 181 ALA A O 1
ATOM 1350 N N . THR A 1 182 ? 4.690 -17.887 -8.183 1.00 94.81 182 THR A N 1
ATOM 1351 C CA . THR A 1 182 ? 5.207 -17.282 -6.948 1.00 94.81 182 THR A CA 1
ATOM 1352 C C . THR A 1 182 ? 6.096 -16.066 -7.192 1.00 94.81 182 THR A C 1
ATOM 1354 O O . THR A 1 182 ? 6.699 -15.555 -6.251 1.00 94.81 182 THR A O 1
ATOM 1357 N N . THR A 1 183 ? 6.252 -15.614 -8.441 1.00 97.38 183 THR A N 1
ATOM 1358 C CA . THR A 1 183 ? 7.016 -14.396 -8.728 1.00 97.38 183 THR A CA 1
ATOM 1359 C C . THR A 1 183 ? 6.294 -13.185 -8.126 1.00 97.38 183 THR A C 1
ATOM 1361 O O . THR A 1 183 ? 5.128 -12.951 -8.483 1.00 97.38 183 THR A O 1
ATOM 1364 N N . PRO A 1 184 ? 6.964 -12.399 -7.257 1.00 97.19 184 PRO A N 1
ATOM 1365 C CA . PRO A 1 184 ? 6.376 -11.203 -6.669 1.00 97.19 184 PRO A CA 1
ATOM 1366 C C . PRO A 1 184 ? 5.911 -10.205 -7.733 1.00 97.19 184 PRO A C 1
ATOM 1368 O O . PRO A 1 184 ? 6.667 -9.879 -8.652 1.00 97.19 184 PRO A O 1
ATOM 1371 N N . PHE A 1 185 ? 4.682 -9.711 -7.598 1.00 98.75 185 PHE A N 1
ATOM 1372 C CA . PHE A 1 185 ? 4.115 -8.669 -8.456 1.00 98.75 185 PHE A CA 1
ATOM 1373 C C . PHE A 1 185 ? 3.660 -7.492 -7.590 1.00 98.75 185 PHE A C 1
ATOM 1375 O O . PHE A 1 185 ? 2.760 -7.634 -6.764 1.00 98.75 185 PHE A O 1
ATOM 1382 N N . ILE A 1 186 ? 4.313 -6.343 -7.729 1.00 98.56 186 ILE A N 1
ATOM 1383 C CA . ILE A 1 186 ? 4.169 -5.218 -6.802 1.00 98.56 186 ILE A CA 1
ATOM 1384 C C . ILE A 1 186 ? 3.408 -4.099 -7.491 1.00 98.56 186 ILE A C 1
ATOM 1386 O O . ILE A 1 186 ? 3.868 -3.591 -8.509 1.00 98.56 186 ILE A O 1
ATOM 1390 N N . LEU A 1 187 ? 2.257 -3.732 -6.936 1.00 98.69 187 LEU A N 1
ATOM 1391 C CA . LEU A 1 187 ? 1.392 -2.679 -7.448 1.00 98.69 187 LEU A CA 1
ATOM 1392 C C . LEU A 1 187 ? 1.667 -1.362 -6.715 1.00 98.69 187 LEU A C 1
ATOM 1394 O O . LEU A 1 187 ? 1.724 -1.347 -5.490 1.00 98.69 187 LEU A O 1
ATOM 1398 N N . GLY A 1 188 ? 1.790 -0.255 -7.438 1.00 98.19 188 GLY A N 1
ATOM 1399 C CA . GLY A 1 188 ? 1.884 1.084 -6.850 1.00 98.19 188 GLY A CA 1
ATOM 1400 C C . GLY A 1 188 ? 0.534 1.732 -6.623 1.00 98.19 188 GLY A C 1
ATOM 1401 O O . GLY A 1 188 ? -0.355 1.622 -7.469 1.00 98.19 188 GLY A O 1
ATOM 1402 N N . GLY A 1 189 ? 0.388 2.451 -5.511 1.00 96.88 189 GLY A N 1
ATOM 1403 C CA . GLY A 1 189 ? -0.697 3.412 -5.383 1.00 96.88 189 GLY A CA 1
ATOM 1404 C C . GLY A 1 189 ? -0.421 4.720 -6.116 1.00 96.88 189 GLY A C 1
ATOM 1405 O O . GLY A 1 189 ? 0.725 5.110 -6.320 1.00 96.88 189 GLY A O 1
ATOM 1406 N N . MET A 1 190 ? -1.508 5.368 -6.521 1.00 97.19 190 MET A N 1
ATOM 1407 C CA . MET A 1 190 ? -1.536 6.653 -7.206 1.00 97.19 190 MET A CA 1
ATOM 1408 C C . MET A 1 190 ? -1.439 7.795 -6.184 1.00 97.19 190 MET A C 1
ATOM 1410 O O . MET A 1 190 ? -1.745 7.629 -5.003 1.00 97.19 190 MET A O 1
ATOM 1414 N N . VAL A 1 191 ? -1.057 8.988 -6.648 1.00 96.19 191 VAL A N 1
ATOM 1415 C CA . VAL A 1 191 ? -0.823 10.162 -5.788 1.00 96.19 191 VAL A CA 1
ATOM 1416 C C . VAL A 1 191 ? -2.054 10.480 -4.912 1.00 96.19 191 VAL A C 1
ATOM 1418 O O . VAL A 1 191 ? -3.089 10.858 -5.476 1.00 96.19 191 VAL A O 1
ATOM 1421 N N . PRO A 1 192 ? -1.954 10.437 -3.562 1.00 91.44 192 PRO A N 1
ATOM 1422 C CA . PRO A 1 192 ? -3.106 10.580 -2.661 1.00 91.44 192 PRO A CA 1
ATOM 1423 C C . PRO A 1 192 ? -3.905 11.861 -2.895 1.00 91.44 192 PRO A C 1
ATOM 1425 O O . PRO A 1 192 ? -5.117 11.820 -3.082 1.00 91.44 192 PRO A O 1
ATOM 1428 N N . PHE A 1 193 ? -3.218 13.001 -3.039 1.00 89.25 193 PHE A N 1
ATOM 1429 C CA . PHE A 1 193 ? -3.858 14.286 -3.346 1.00 89.25 193 PHE A CA 1
ATOM 1430 C C . PHE A 1 193 ? -4.767 14.227 -4.590 1.00 89.25 193 PHE A C 1
ATOM 1432 O O . PHE A 1 193 ? -5.843 14.827 -4.623 1.00 89.25 193 PHE A O 1
ATOM 1439 N N . TRP A 1 194 ? -4.337 13.526 -5.642 1.00 93.56 194 TRP A N 1
ATOM 1440 C CA . TRP A 1 194 ? -5.114 13.400 -6.873 1.00 93.56 194 TRP A CA 1
ATOM 1441 C C . TRP A 1 194 ? -6.243 12.384 -6.739 1.00 93.56 194 TRP A C 1
ATOM 1443 O O . TRP A 1 194 ? -7.329 12.619 -7.282 1.00 93.56 194 TRP A O 1
ATOM 1453 N N . VAL A 1 195 ? -6.001 11.296 -6.005 1.00 89.69 195 VAL A N 1
ATOM 1454 C CA . VAL A 1 195 ? -6.990 10.264 -5.682 1.00 89.69 195 VAL A CA 1
ATOM 1455 C C . VAL A 1 195 ? -8.141 10.851 -4.864 1.00 89.69 195 VAL A C 1
ATOM 1457 O O . VAL A 1 195 ? -9.305 10.707 -5.241 1.00 89.69 195 VAL A O 1
ATOM 1460 N N . ASP A 1 196 ? -7.840 11.614 -3.819 1.00 87.19 196 ASP A N 1
ATOM 1461 C CA . ASP A 1 196 ? -8.834 12.202 -2.917 1.00 87.19 196 ASP A CA 1
ATOM 1462 C C . ASP A 1 196 ? -9.705 13.271 -3.580 1.00 87.19 196 ASP A C 1
ATOM 1464 O O . ASP A 1 196 ? -10.846 13.514 -3.167 1.00 87.19 196 ASP A O 1
ATOM 1468 N N . ALA A 1 197 ? -9.235 13.849 -4.684 1.00 86.56 197 ALA A N 1
ATOM 1469 C CA . ALA A 1 197 ? -9.993 14.835 -5.437 1.00 86.56 197 ALA A CA 1
ATOM 1470 C C . ALA A 1 197 ? -11.227 14.256 -6.165 1.00 86.56 197 ALA A C 1
ATOM 1472 O O . ALA A 1 197 ? -12.082 15.041 -6.584 1.00 86.56 197 ALA A O 1
ATOM 1473 N N . ALA A 1 198 ? -11.360 12.928 -6.335 1.00 79.75 198 ALA A N 1
ATOM 1474 C CA . ALA A 1 198 ? -12.535 12.337 -6.987 1.00 79.75 198 ALA A CA 1
ATOM 1475 C C . ALA A 1 198 ? -12.872 10.902 -6.527 1.00 79.75 198 ALA A C 1
ATOM 1477 O O . ALA A 1 198 ? -12.007 10.064 -6.294 1.00 79.75 198 ALA A O 1
ATOM 1478 N N . THR A 1 199 ? -14.170 10.593 -6.426 1.00 81.75 199 THR A N 1
ATOM 1479 C CA . THR A 1 199 ? -14.657 9.287 -5.940 1.00 81.75 199 THR A CA 1
ATOM 1480 C C . THR A 1 199 ? -14.277 8.119 -6.849 1.00 81.75 199 THR A C 1
ATOM 1482 O O . THR A 1 199 ? -13.949 7.046 -6.356 1.00 81.75 199 THR A O 1
ATOM 1485 N N . ASP A 1 200 ? -14.307 8.306 -8.165 1.00 80.25 200 ASP A N 1
ATOM 1486 C CA . ASP A 1 200 ? -13.913 7.287 -9.144 1.00 80.25 200 ASP A CA 1
ATOM 1487 C C . ASP A 1 200 ? -12.424 6.925 -9.050 1.00 80.25 200 ASP A C 1
ATOM 1489 O O . ASP A 1 200 ? -12.071 5.758 -9.213 1.00 80.25 200 ASP A O 1
ATOM 1493 N N . ARG A 1 201 ? -11.565 7.887 -8.699 1.00 91.88 201 ARG A N 1
ATOM 1494 C CA . ARG A 1 201 ? -10.137 7.657 -8.439 1.00 91.88 201 ARG A CA 1
ATOM 1495 C C . ARG A 1 201 ? -9.906 6.881 -7.150 1.00 91.88 201 ARG A C 1
ATOM 1497 O O . ARG A 1 201 ? -9.124 5.939 -7.166 1.00 91.88 201 ARG A O 1
ATOM 1504 N N . ARG A 1 202 ? -10.636 7.191 -6.070 1.00 82.88 202 ARG A N 1
ATOM 1505 C CA . ARG A 1 202 ? -10.629 6.370 -4.839 1.00 82.88 202 ARG A CA 1
ATOM 1506 C C . ARG A 1 202 ? -11.085 4.939 -5.103 1.00 82.88 202 ARG A C 1
ATOM 1508 O O . ARG A 1 202 ? -10.457 3.992 -4.643 1.00 82.88 202 ARG A O 1
ATOM 1515 N N . VAL A 1 203 ? -12.142 4.764 -5.899 1.00 75.94 203 VAL A N 1
ATOM 1516 C CA . VAL A 1 203 ? -12.598 3.430 -6.321 1.00 75.94 203 VAL A CA 1
ATOM 1517 C C . VAL A 1 203 ? -11.509 2.713 -7.119 1.00 75.94 203 VAL A C 1
ATOM 1519 O O . VAL A 1 203 ? -11.260 1.533 -6.885 1.00 75.94 203 VAL A O 1
ATOM 1522 N N . GLN A 1 204 ? -10.841 3.410 -8.038 1.00 91.06 204 GLN A N 1
ATOM 1523 C CA . GLN A 1 204 ? -9.742 2.846 -8.815 1.00 91.06 204 GLN A CA 1
ATOM 1524 C C . GLN A 1 204 ? -8.545 2.460 -7.929 1.00 91.06 204 GLN A C 1
ATOM 1526 O O . GLN A 1 204 ? -8.026 1.355 -8.062 1.00 91.06 204 GLN A O 1
ATOM 1531 N N . GLN A 1 205 ? -8.174 3.298 -6.960 1.00 91.56 205 GLN A N 1
ATOM 1532 C CA . GLN A 1 205 ? -7.136 2.996 -5.973 1.00 91.56 205 GLN A CA 1
ATOM 1533 C C . GLN A 1 205 ? -7.476 1.741 -5.161 1.00 91.56 205 GLN A C 1
ATOM 1535 O O . GLN A 1 205 ? -6.654 0.832 -5.036 1.00 91.56 205 GLN A O 1
ATOM 1540 N N . GLY A 1 206 ? -8.720 1.651 -4.681 1.00 75.56 206 GLY A N 1
ATOM 1541 C CA . GLY A 1 206 ? -9.219 0.490 -3.946 1.00 75.56 206 GLY A CA 1
ATOM 1542 C C . GLY A 1 206 ? -9.253 -0.790 -4.785 1.00 75.56 206 GLY A C 1
ATOM 1543 O O . GLY A 1 206 ? -9.047 -1.880 -4.257 1.00 75.56 206 GLY A O 1
ATOM 1544 N N . ARG A 1 207 ? -9.454 -0.688 -6.104 1.00 82.62 207 ARG A N 1
ATOM 1545 C CA . ARG A 1 207 ? -9.368 -1.829 -7.032 1.00 82.62 207 ARG A CA 1
ATOM 1546 C C . ARG A 1 207 ? -7.945 -2.366 -7.158 1.00 82.62 207 ARG A C 1
ATOM 1548 O O . ARG A 1 207 ? -7.763 -3.585 -7.101 1.00 82.62 207 ARG A O 1
ATOM 1555 N N . ILE A 1 208 ? -6.968 -1.465 -7.291 1.00 91.81 208 ILE A N 1
ATOM 1556 C CA . ILE A 1 208 ? -5.537 -1.794 -7.343 1.00 91.81 208 ILE A CA 1
ATOM 1557 C C . ILE A 1 208 ? -5.123 -2.466 -6.032 1.00 91.81 208 ILE A C 1
ATOM 1559 O O . ILE A 1 208 ? -4.655 -3.603 -6.061 1.00 91.81 208 ILE A O 1
ATOM 1563 N N . HIS A 1 209 ? -5.392 -1.823 -4.892 1.00 84.94 209 HIS A N 1
ATOM 1564 C CA . HIS A 1 209 ? -5.095 -2.372 -3.566 1.00 84.94 209 HIS A CA 1
ATOM 1565 C C . HIS A 1 209 ? -5.818 -3.713 -3.336 1.00 84.94 209 HIS A C 1
ATOM 1567 O O . HIS A 1 209 ? -5.225 -4.690 -2.885 1.00 84.94 209 HIS A O 1
ATOM 1573 N N . GLY A 1 210 ? -7.078 -3.838 -3.757 1.00 78.19 210 GLY A N 1
ATOM 1574 C CA . GLY A 1 210 ? -7.850 -5.075 -3.627 1.00 78.19 210 GLY A CA 1
ATOM 1575 C C . GLY A 1 210 ? -7.266 -6.288 -4.364 1.00 78.19 210 GLY A C 1
ATOM 1576 O O . GLY A 1 210 ? -7.745 -7.400 -4.142 1.00 78.19 210 GLY A O 1
ATOM 1577 N N . THR A 1 211 ? -6.264 -6.107 -5.234 1.00 85.56 211 THR A N 1
ATOM 1578 C CA . THR A 1 211 ? -5.566 -7.202 -5.937 1.00 85.56 211 THR A CA 1
ATOM 1579 C C . THR A 1 211 ? -4.897 -8.168 -4.971 1.00 85.56 211 THR A C 1
ATOM 1581 O O . THR A 1 211 ? -4.922 -9.372 -5.219 1.00 85.56 211 THR A O 1
ATOM 1584 N N . LEU A 1 212 ? -4.434 -7.667 -3.819 1.00 82.25 212 LEU A N 1
ATOM 1585 C CA . LEU A 1 212 ? -3.823 -8.479 -2.761 1.00 82.25 212 LEU A CA 1
ATOM 1586 C C . LEU A 1 212 ? -4.705 -9.633 -2.283 1.00 82.25 212 LEU A C 1
ATOM 1588 O O . LEU A 1 212 ? -4.192 -10.650 -1.835 1.00 82.25 212 LEU A O 1
ATOM 1592 N N . LYS A 1 213 ? -6.027 -9.480 -2.410 1.00 75.44 213 LYS A N 1
ATOM 1593 C CA . LYS A 1 213 ? -7.031 -10.462 -1.978 1.00 75.44 213 LYS A CA 1
ATOM 1594 C C . LYS A 1 213 ? -7.434 -11.437 -3.079 1.00 75.44 213 LYS A C 1
ATOM 1596 O O . LYS A 1 213 ? -8.147 -12.401 -2.821 1.00 75.44 213 LYS A O 1
ATOM 1601 N N . ARG A 1 214 ? -7.084 -11.132 -4.329 1.00 85.44 214 ARG A N 1
ATOM 1602 C CA . ARG A 1 214 ? -7.489 -11.914 -5.505 1.00 85.44 214 ARG A CA 1
ATOM 1603 C C . ARG A 1 214 ? -6.353 -12.777 -6.023 1.00 85.44 214 ARG A C 1
ATOM 1605 O O . ARG A 1 214 ? -6.617 -13.842 -6.572 1.00 85.44 214 ARG A O 1
ATOM 1612 N N . LEU A 1 215 ? -5.109 -12.337 -5.833 1.00 88.12 215 LEU A N 1
ATOM 1613 C CA . LEU A 1 215 ? -3.920 -13.013 -6.330 1.00 88.12 215 LEU A CA 1
ATOM 1614 C C . LEU A 1 215 ? -2.864 -13.133 -5.233 1.00 88.12 215 LEU A C 1
ATOM 1616 O O . LEU A 1 215 ? -2.549 -12.170 -4.546 1.00 88.12 215 LEU A O 1
ATOM 1620 N N . THR A 1 216 ? -2.284 -14.325 -5.108 1.00 90.44 216 THR A N 1
ATOM 1621 C CA . THR A 1 216 ? -1.129 -14.555 -4.237 1.00 90.44 216 THR A CA 1
ATOM 1622 C C . THR A 1 216 ? 0.122 -13.903 -4.816 1.00 90.44 216 THR A C 1
ATOM 1624 O O . THR A 1 216 ? 0.202 -13.561 -6.004 1.00 90.44 216 THR A O 1
ATOM 1627 N N . TYR A 1 217 ? 1.136 -13.760 -3.975 1.00 95.00 217 TYR A N 1
ATOM 1628 C CA . TYR A 1 217 ? 2.437 -13.187 -4.271 1.00 95.00 217 TYR A CA 1
ATOM 1629 C C . TYR A 1 217 ? 2.373 -11.775 -4.852 1.00 95.00 217 TYR A C 1
ATOM 1631 O O . TYR A 1 217 ? 3.235 -11.370 -5.635 1.00 95.00 217 TYR A O 1
ATOM 1639 N N . THR A 1 218 ? 1.321 -11.031 -4.518 1.00 95.50 218 THR A N 1
ATOM 1640 C CA . THR A 1 218 ? 1.201 -9.614 -4.851 1.00 95.50 218 THR A CA 1
ATOM 1641 C C . THR A 1 218 ? 1.437 -8.758 -3.618 1.00 95.50 218 THR A C 1
ATOM 1643 O O . THR A 1 218 ? 1.056 -9.164 -2.521 1.00 95.50 218 THR A O 1
ATOM 1646 N N . GLY A 1 219 ? 2.028 -7.581 -3.808 1.00 91.00 219 GLY A N 1
ATOM 1647 C CA . GLY A 1 219 ? 2.215 -6.558 -2.776 1.00 91.00 219 GLY A CA 1
ATOM 1648 C C . GLY A 1 219 ? 1.735 -5.199 -3.275 1.00 91.00 219 GLY A C 1
ATOM 1649 O O . GLY A 1 219 ? 1.630 -4.995 -4.483 1.00 91.00 219 GLY A O 1
ATOM 1650 N N . PHE A 1 220 ? 1.420 -4.282 -2.363 1.00 93.38 220 PHE A N 1
ATOM 1651 C CA . PHE A 1 220 ? 0.935 -2.944 -2.697 1.00 93.38 220 PHE A CA 1
ATOM 1652 C C . PHE A 1 220 ? 1.812 -1.896 -2.013 1.00 93.38 220 PHE A C 1
ATOM 1654 O O . PHE A 1 220 ? 1.923 -1.885 -0.790 1.00 93.38 220 PHE A O 1
ATOM 1661 N N . ALA A 1 221 ? 2.469 -1.052 -2.806 1.00 93.31 221 ALA A N 1
ATOM 1662 C CA . ALA A 1 221 ? 3.218 0.093 -2.313 1.00 93.31 221 ALA A CA 1
ATOM 1663 C C . ALA A 1 221 ? 2.217 1.195 -1.960 1.00 93.31 221 ALA A C 1
ATOM 1665 O O . ALA A 1 221 ? 1.814 1.990 -2.816 1.00 93.31 221 ALA A O 1
ATOM 1666 N N . ASP A 1 222 ? 1.769 1.159 -0.708 1.00 85.56 222 ASP A N 1
ATOM 1667 C CA . ASP A 1 222 ? 0.672 1.975 -0.210 1.00 85.56 222 ASP A CA 1
ATOM 1668 C C . ASP A 1 222 ? 1.094 3.445 -0.068 1.00 85.56 222 ASP A C 1
ATOM 1670 O O . ASP A 1 222 ? 1.990 3.745 0.715 1.00 85.56 222 ASP A O 1
ATOM 1674 N N . PRO A 1 223 ? 0.480 4.394 -0.791 1.00 88.06 223 PRO A N 1
ATOM 1675 C CA . PRO A 1 223 ? 0.867 5.797 -0.743 1.00 88.06 223 PRO A CA 1
ATOM 1676 C C . PRO A 1 223 ? 0.268 6.533 0.463 1.00 88.06 223 PRO A C 1
ATOM 1678 O O . PRO A 1 223 ? 0.532 7.717 0.659 1.00 88.06 223 PRO A O 1
ATOM 1681 N N . GLU A 1 224 ? -0.528 5.847 1.276 1.00 80.94 224 GLU A N 1
ATOM 1682 C CA . GLU A 1 224 ? -1.146 6.353 2.490 1.00 80.94 224 GLU A CA 1
ATOM 1683 C C . GLU A 1 224 ? -0.486 5.790 3.752 1.00 80.94 224 GLU A C 1
ATOM 1685 O O . GLU A 1 224 ? -0.608 6.417 4.797 1.00 80.94 224 GLU A O 1
ATOM 1690 N N . LEU A 1 225 ? 0.225 4.660 3.693 1.00 63.25 225 LEU A N 1
ATOM 1691 C CA . LEU A 1 225 ? 0.848 4.029 4.867 1.00 63.25 225 LEU A CA 1
ATOM 1692 C C . LEU A 1 225 ? 2.385 3.974 4.793 1.00 63.25 225 LEU A C 1
ATOM 1694 O O . LEU A 1 225 ? 2.925 3.714 3.717 1.00 63.25 225 LEU A O 1
ATOM 1698 N N . PRO A 1 226 ? 3.104 4.176 5.918 1.00 51.16 226 PRO A N 1
ATOM 1699 C CA . PRO A 1 226 ? 2.594 4.462 7.274 1.00 51.16 226 PRO A CA 1
ATOM 1700 C C . PRO A 1 226 ? 2.063 5.898 7.440 1.00 51.16 226 PRO A C 1
ATOM 1702 O O . PRO A 1 226 ? 1.213 6.161 8.286 1.00 51.16 226 PRO A O 1
ATOM 1705 N N . THR A 1 227 ? 2.498 6.812 6.573 1.00 64.81 227 THR A N 1
ATOM 1706 C CA . THR A 1 227 ? 2.001 8.190 6.475 1.00 64.81 227 THR A CA 1
ATOM 1707 C C . THR A 1 227 ? 1.559 8.496 5.048 1.00 64.81 227 THR A C 1
ATOM 1709 O O . THR A 1 227 ? 2.024 7.867 4.092 1.00 64.81 227 THR A O 1
ATOM 1712 N N . VAL A 1 228 ? 0.668 9.471 4.861 1.00 77.19 228 VAL A N 1
ATOM 1713 C CA . VAL A 1 228 ? 0.270 9.901 3.513 1.00 77.19 228 VAL A CA 1
ATOM 1714 C C . VAL A 1 228 ? 1.442 10.572 2.799 1.00 77.19 228 VAL A C 1
ATOM 1716 O O . VAL A 1 228 ? 2.035 11.517 3.315 1.00 77.19 228 VAL A O 1
ATOM 1719 N N . ILE A 1 229 ? 1.762 10.110 1.586 1.00 83.19 229 ILE A N 1
ATOM 1720 C CA . ILE A 1 229 ? 2.728 10.786 0.717 1.00 83.19 229 ILE A CA 1
ATOM 1721 C C . ILE A 1 229 ? 2.144 12.135 0.292 1.00 83.19 229 ILE A C 1
ATOM 1723 O O . ILE A 1 229 ? 1.238 12.212 -0.544 1.00 83.19 229 ILE A O 1
ATOM 1727 N N . GLU A 1 230 ? 2.714 13.212 0.824 1.00 83.12 230 GLU A N 1
ATOM 1728 C CA . GLU A 1 230 ? 2.352 14.580 0.470 1.00 83.12 230 GLU A CA 1
ATOM 1729 C C . GLU A 1 230 ? 3.342 15.188 -0.530 1.00 83.12 230 GLU A C 1
ATOM 1731 O O . GLU A 1 230 ? 4.558 15.181 -0.337 1.00 83.12 230 GLU A O 1
ATOM 1736 N N . LYS A 1 231 ? 2.809 15.792 -1.597 1.00 80.25 231 LYS A N 1
ATOM 1737 C CA . LYS A 1 231 ? 3.597 16.604 -2.529 1.00 80.25 231 LYS A CA 1
ATOM 1738 C C . LYS A 1 231 ? 3.662 18.053 -2.069 1.00 80.25 231 LYS A C 1
ATOM 1740 O O . LYS A 1 231 ? 2.638 18.653 -1.751 1.00 80.25 231 LYS A O 1
ATOM 1745 N N . ALA A 1 232 ? 4.835 18.670 -2.194 1.00 72.25 232 ALA A N 1
ATOM 1746 C CA . ALA A 1 232 ? 5.022 20.073 -1.822 1.00 72.25 232 ALA A CA 1
ATOM 1747 C C . ALA A 1 232 ? 4.254 21.057 -2.731 1.00 72.25 232 ALA A C 1
ATOM 1749 O O . ALA A 1 232 ? 3.817 22.114 -2.274 1.00 72.25 232 ALA A O 1
ATOM 1750 N N . VAL A 1 233 ? 4.097 20.740 -4.027 1.00 70.12 233 VAL A N 1
ATOM 1751 C CA . VAL A 1 233 ? 3.448 21.629 -5.014 1.00 70.12 233 VAL A CA 1
ATOM 1752 C C . VAL A 1 233 ? 2.459 20.858 -5.905 1.00 70.12 233 VAL A C 1
ATOM 1754 O O . VAL A 1 233 ? 2.732 20.603 -7.080 1.00 70.12 233 VAL A O 1
ATOM 1757 N N . PRO A 1 234 ? 1.273 20.492 -5.392 1.00 71.06 234 PRO A N 1
ATOM 1758 C CA . PRO A 1 234 ? 0.304 19.693 -6.148 1.00 71.06 234 PRO A CA 1
ATOM 1759 C C . PRO A 1 234 ? -0.406 20.475 -7.271 1.00 71.06 234 PRO A C 1
ATOM 1761 O O . PRO A 1 234 ? -1.032 19.884 -8.146 1.00 71.06 234 PRO A O 1
ATOM 1764 N N . ALA A 1 235 ? -0.315 21.810 -7.279 1.00 68.19 235 ALA A N 1
ATOM 1765 C CA . ALA A 1 235 ? -1.035 22.660 -8.232 1.00 68.19 235 ALA A CA 1
ATOM 1766 C C . ALA A 1 235 ? -0.438 22.673 -9.653 1.00 68.19 235 ALA A C 1
ATOM 1768 O O . ALA A 1 235 ? -1.138 23.021 -10.602 1.00 68.19 235 ALA A O 1
ATOM 1769 N N . THR A 1 236 ? 0.847 22.342 -9.813 1.00 74.94 236 THR A N 1
ATOM 1770 C CA . THR A 1 236 ? 1.533 22.352 -11.121 1.00 74.94 236 THR A CA 1
ATOM 1771 C C . THR A 1 236 ? 1.449 21.015 -11.843 1.00 74.94 236 THR A C 1
ATOM 1773 O O . THR A 1 236 ? 1.412 20.972 -13.068 1.00 74.94 236 THR A O 1
ATOM 1776 N N . ASP A 1 237 ? 1.418 19.938 -11.070 1.00 86.25 237 ASP A N 1
ATOM 1777 C CA . ASP A 1 237 ? 1.211 18.571 -11.515 1.00 86.25 237 ASP A CA 1
ATOM 1778 C C . ASP A 1 237 ? 0.604 17.843 -10.320 1.00 86.25 237 ASP A C 1
ATOM 1780 O O . ASP A 1 237 ? 1.227 17.783 -9.261 1.00 86.25 237 ASP A O 1
ATOM 1784 N N . SER A 1 238 ? -0.622 17.356 -10.452 1.00 89.38 238 SER A N 1
ATOM 1785 C CA . SER A 1 238 ? -1.288 16.646 -9.356 1.00 89.38 238 SER A CA 1
ATOM 1786 C C . SER A 1 238 ? -1.140 15.135 -9.484 1.00 89.38 238 SER A C 1
ATOM 1788 O O . SER A 1 238 ? -1.238 14.446 -8.479 1.00 89.38 238 SER A O 1
ATOM 1790 N N . THR A 1 239 ? -0.874 14.624 -10.686 1.00 93.50 239 THR A N 1
ATOM 1791 C CA . THR A 1 239 ? -1.001 13.200 -11.016 1.00 93.50 239 THR A CA 1
ATOM 1792 C C . THR A 1 239 ? 0.311 12.441 -10.858 1.00 93.50 239 THR A C 1
ATOM 1794 O O . THR A 1 239 ? 0.279 11.251 -10.558 1.00 93.50 239 THR A O 1
ATOM 1797 N N . HIS A 1 240 ? 1.460 13.104 -11.020 1.00 95.75 240 HIS A N 1
ATOM 1798 C CA . HIS A 1 240 ? 2.762 12.436 -10.916 1.00 95.75 240 HIS A CA 1
ATOM 1799 C C . HIS A 1 240 ? 3.450 12.694 -9.581 1.00 95.75 240 HIS A C 1
ATOM 1801 O O . HIS A 1 240 ? 3.458 13.832 -9.120 1.00 95.75 240 HIS A O 1
ATOM 1807 N N . TYR A 1 241 ? 4.089 11.693 -8.982 1.00 95.94 241 TYR A N 1
ATOM 1808 C CA . TYR A 1 241 ? 5.004 11.909 -7.855 1.00 95.94 241 TYR A CA 1
ATOM 1809 C C . TYR A 1 241 ? 6.185 12.800 -8.278 1.00 95.94 241 TYR A C 1
ATOM 1811 O O . TYR A 1 241 ? 6.665 12.708 -9.403 1.00 95.94 241 TYR A O 1
ATOM 1819 N N . ASP A 1 242 ? 6.641 13.700 -7.407 1.00 94.81 242 ASP A N 1
ATOM 1820 C CA . ASP A 1 242 ? 7.890 14.454 -7.596 1.00 94.81 242 ASP A CA 1
ATOM 1821 C C . ASP A 1 242 ? 9.095 13.671 -7.049 1.00 94.81 242 ASP A C 1
ATOM 1823 O O . ASP A 1 242 ? 8.935 12.601 -6.473 1.00 94.81 242 ASP A O 1
ATOM 1827 N N . ALA A 1 243 ? 10.319 14.158 -7.250 1.00 95.19 243 ALA A N 1
ATOM 1828 C CA . ALA A 1 243 ? 11.505 13.384 -6.899 1.00 95.19 243 ALA A CA 1
ATOM 1829 C C . ALA A 1 243 ? 11.593 12.996 -5.404 1.00 95.19 243 ALA A C 1
ATOM 1831 O O . ALA A 1 243 ? 11.861 11.830 -5.118 1.00 95.19 243 ALA A O 1
ATOM 1832 N N . PRO A 1 244 ? 11.322 13.892 -4.430 1.00 94.12 244 PRO A N 1
ATOM 1833 C CA . PRO A 1 244 ? 11.239 13.492 -3.025 1.00 94.12 244 PRO A CA 1
ATOM 1834 C C . PRO A 1 244 ? 10.215 12.378 -2.777 1.00 94.12 244 PRO A C 1
ATOM 1836 O O . PRO A 1 244 ? 10.524 11.408 -2.092 1.00 94.12 244 PRO A O 1
ATOM 1839 N N . THR A 1 245 ? 9.027 12.481 -3.374 1.00 94.62 245 THR A N 1
ATOM 1840 C CA . THR A 1 245 ? 7.965 11.488 -3.170 1.00 94.62 245 THR A CA 1
ATOM 1841 C C . THR A 1 245 ? 8.189 10.182 -3.941 1.00 94.62 245 THR A C 1
ATOM 1843 O O . THR A 1 245 ? 7.756 9.135 -3.479 1.00 94.62 245 THR A O 1
ATOM 1846 N N . GLN A 1 246 ? 8.933 10.191 -5.050 1.00 97.69 246 GLN A N 1
ATOM 1847 C CA . GLN A 1 246 ? 9.419 8.976 -5.724 1.00 97.69 246 GLN A CA 1
ATOM 1848 C C . GLN A 1 246 ? 10.444 8.211 -4.873 1.00 97.69 246 GLN A C 1
ATOM 1850 O O . GLN A 1 246 ? 10.451 6.982 -4.884 1.00 97.69 246 GLN A O 1
ATOM 1855 N N . ARG A 1 247 ? 11.294 8.914 -4.108 1.00 95.88 247 ARG A N 1
ATOM 1856 C CA . ARG A 1 247 ? 12.231 8.277 -3.162 1.00 95.88 247 ARG A CA 1
ATOM 1857 C C . ARG A 1 247 ? 11.505 7.660 -1.970 1.00 95.88 247 ARG A C 1
ATOM 1859 O O . ARG A 1 247 ? 11.832 6.549 -1.585 1.00 95.88 247 ARG A O 1
ATOM 1866 N N . GLU A 1 248 ? 10.489 8.338 -1.447 1.00 92.38 248 GLU A N 1
ATOM 1867 C CA . GLU A 1 248 ? 9.586 7.757 -0.446 1.00 92.38 248 GLU A CA 1
ATOM 1868 C C . GLU A 1 248 ? 8.881 6.511 -1.009 1.00 92.38 248 GLU A C 1
ATOM 1870 O O . GLU A 1 248 ? 8.905 5.439 -0.412 1.00 92.38 248 GLU A O 1
ATOM 1875 N N . LEU A 1 249 ? 8.327 6.606 -2.221 1.00 95.75 249 LEU A N 1
ATOM 1876 C CA . LEU A 1 249 ? 7.669 5.486 -2.893 1.00 95.75 249 LEU A CA 1
ATOM 1877 C C . LEU A 1 249 ? 8.616 4.290 -3.105 1.00 95.75 249 LEU A C 1
ATOM 1879 O O . LEU A 1 249 ? 8.174 3.143 -3.063 1.00 95.75 249 LEU A O 1
ATOM 1883 N N . ALA A 1 250 ? 9.915 4.534 -3.288 1.00 96.94 250 ALA A N 1
ATOM 1884 C CA . ALA A 1 250 ? 10.923 3.489 -3.420 1.00 96.94 250 ALA A CA 1
ATOM 1885 C C . ALA A 1 250 ? 11.012 2.581 -2.183 1.00 96.94 250 ALA A C 1
ATOM 1887 O O . ALA A 1 250 ? 11.085 1.357 -2.328 1.00 96.94 250 ALA A O 1
ATOM 1888 N N . GLU A 1 251 ? 10.938 3.161 -0.983 1.00 88.81 251 GLU A N 1
ATOM 1889 C CA . GLU A 1 251 ? 10.844 2.413 0.274 1.00 88.81 251 GLU A CA 1
ATOM 1890 C C . GLU A 1 251 ? 9.583 1.556 0.311 1.00 88.81 251 GLU A C 1
ATOM 1892 O O . GLU A 1 251 ? 9.624 0.359 0.602 1.00 88.81 251 GLU A O 1
ATOM 1897 N N . ARG A 1 252 ? 8.449 2.151 -0.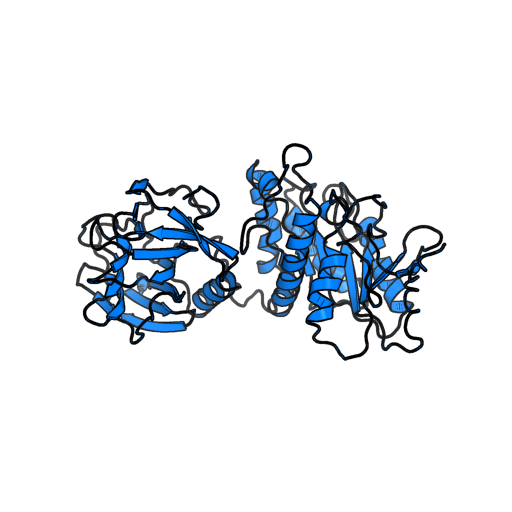069 1.00 90.38 252 ARG A N 1
ATOM 1898 C CA . ARG A 1 252 ? 7.148 1.474 -0.032 1.00 90.38 252 ARG A CA 1
ATOM 1899 C C . ARG A 1 252 ? 7.082 0.309 -1.004 1.00 90.38 252 ARG A C 1
ATOM 1901 O O . ARG A 1 252 ? 6.539 -0.738 -0.665 1.00 90.38 252 ARG A O 1
ATOM 1908 N N . TYR A 1 253 ? 7.689 0.437 -2.182 1.00 97.00 253 TYR A N 1
ATOM 1909 C CA . TYR A 1 253 ? 7.840 -0.677 -3.118 1.00 97.00 253 TYR A CA 1
ATOM 1910 C C . TYR A 1 253 ? 8.743 -1.786 -2.581 1.00 97.00 253 TYR A C 1
ATOM 1912 O O . TYR A 1 253 ? 8.459 -2.961 -2.818 1.00 97.00 253 TYR A O 1
ATOM 1920 N N . TYR A 1 254 ? 9.804 -1.447 -1.846 1.00 89.50 254 TYR A N 1
ATOM 1921 C CA . TYR A 1 254 ? 10.638 -2.447 -1.184 1.00 89.50 254 TYR A CA 1
ATOM 1922 C C . TYR A 1 254 ? 9.875 -3.201 -0.088 1.00 89.50 254 TYR A C 1
ATOM 1924 O O . TYR A 1 254 ? 9.872 -4.434 -0.082 1.00 89.50 254 TYR A O 1
ATOM 1932 N N . ASN A 1 255 ? 9.148 -2.489 0.771 1.00 81.88 255 ASN A N 1
ATOM 1933 C CA . ASN A 1 255 ? 8.333 -3.101 1.821 1.00 81.88 255 ASN A CA 1
ATOM 1934 C C . ASN A 1 255 ? 7.196 -3.947 1.231 1.00 81.88 255 ASN A C 1
ATOM 1936 O O . ASN A 1 255 ? 6.976 -5.083 1.652 1.00 81.88 255 ASN A O 1
ATOM 1940 N N . ALA A 1 256 ? 6.543 -3.464 0.173 1.00 84.69 256 ALA A N 1
ATOM 1941 C CA . ALA A 1 256 ? 5.544 -4.228 -0.563 1.00 84.69 256 ALA A CA 1
ATOM 1942 C C . ALA A 1 256 ? 6.138 -5.481 -1.228 1.00 84.69 256 ALA A C 1
ATOM 1944 O O . ALA A 1 256 ? 5.480 -6.518 -1.289 1.00 84.69 256 ALA A O 1
ATOM 1945 N N . TRP A 1 257 ? 7.389 -5.421 -1.697 1.00 91.81 257 TRP A N 1
ATOM 1946 C CA . TRP A 1 257 ? 8.106 -6.583 -2.223 1.00 91.81 257 TRP A CA 1
ATOM 1947 C C . TRP A 1 257 ? 8.411 -7.638 -1.152 1.00 91.81 257 TRP A C 1
ATOM 1949 O O . TRP A 1 257 ? 8.308 -8.838 -1.425 1.00 91.81 257 TRP A O 1
ATOM 1959 N N . LEU A 1 258 ? 8.725 -7.221 0.076 1.00 81.25 258 LEU A N 1
ATOM 1960 C CA . LEU A 1 258 ? 8.817 -8.131 1.220 1.00 81.25 258 LEU A CA 1
ATOM 1961 C C . LEU A 1 258 ? 7.450 -8.753 1.538 1.00 81.25 258 LEU A C 1
ATOM 1963 O O . LEU A 1 258 ? 7.344 -9.977 1.600 1.00 81.25 258 LEU A O 1
ATOM 1967 N N . ALA A 1 259 ? 6.400 -7.934 1.647 1.00 78.94 259 ALA A N 1
ATOM 1968 C CA . ALA A 1 259 ? 5.042 -8.387 1.954 1.00 78.94 259 ALA A CA 1
ATOM 1969 C C . ALA A 1 259 ? 4.496 -9.373 0.908 1.00 78.94 259 ALA A C 1
ATOM 1971 O O . ALA A 1 259 ? 3.900 -10.392 1.255 1.00 78.94 259 ALA A O 1
ATOM 1972 N N . ALA A 1 260 ? 4.767 -9.131 -0.378 1.00 86.88 260 ALA A N 1
ATOM 1973 C CA . ALA A 1 260 ? 4.347 -10.011 -1.461 1.00 86.88 260 ALA A CA 1
ATOM 1974 C C . ALA A 1 260 ? 4.875 -11.442 -1.297 1.00 86.88 260 ALA A C 1
ATOM 1976 O O . ALA A 1 260 ? 4.179 -12.387 -1.638 1.00 86.88 260 ALA A O 1
ATOM 1977 N N . GLN A 1 261 ? 6.082 -11.637 -0.763 1.00 82.62 261 GLN A N 1
ATOM 1978 C CA . GLN A 1 261 ? 6.641 -12.982 -0.575 1.00 82.62 261 GLN A CA 1
ATOM 1979 C C . GLN A 1 261 ? 5.884 -13.799 0.480 1.00 82.62 261 GLN A C 1
ATOM 1981 O O . GLN A 1 261 ? 5.921 -15.027 0.425 1.00 82.62 261 GLN A O 1
ATOM 1986 N N . SER A 1 262 ? 5.185 -13.118 1.390 1.00 78.94 262 SER A N 1
ATOM 1987 C CA . SER A 1 262 ? 4.371 -13.712 2.453 1.00 78.94 262 SER A CA 1
ATOM 1988 C C . SER A 1 262 ? 2.885 -13.823 2.091 1.00 78.94 262 SER A C 1
ATOM 1990 O O . SER A 1 262 ? 2.139 -14.481 2.805 1.00 78.94 262 SER A O 1
ATOM 1992 N N . ASN A 1 263 ? 2.438 -13.213 0.989 1.00 77.88 263 ASN A N 1
ATOM 1993 C CA . ASN A 1 263 ? 1.061 -13.315 0.496 1.00 77.88 263 ASN A CA 1
ATOM 1994 C C . ASN A 1 263 ? 0.852 -14.623 -0.297 1.00 77.88 263 ASN A C 1
ATOM 1996 O O . ASN A 1 263 ? 0.496 -14.601 -1.473 1.00 77.88 263 ASN A O 1
ATOM 2000 N N . ASP A 1 264 ? 1.166 -15.778 0.285 1.00 81.50 264 ASP A N 1
ATOM 2001 C CA . ASP A 1 264 ? 1.192 -17.067 -0.421 1.00 81.50 264 ASP A CA 1
ATOM 2002 C C . ASP A 1 264 ? -0.148 -17.820 -0.433 1.00 81.50 264 ASP A C 1
ATOM 2004 O O . ASP A 1 264 ? -0.290 -18.816 -1.151 1.00 81.50 264 ASP A O 1
ATOM 2008 N N . ASP A 1 265 ? -1.151 -17.311 0.281 1.00 71.00 265 ASP A N 1
ATOM 2009 C CA . ASP A 1 265 ? -2.467 -17.923 0.390 1.00 71.00 265 ASP A CA 1
ATOM 2010 C C . ASP A 1 265 ? -3.592 -16.869 0.393 1.00 71.00 265 ASP A C 1
ATOM 2012 O O . ASP A 1 265 ? -3.809 -16.165 1.372 1.00 71.00 265 ASP A O 1
ATOM 2016 N N . ILE A 1 266 ? -4.354 -16.796 -0.705 1.00 65.69 266 ILE A N 1
ATOM 2017 C CA . ILE A 1 266 ? -5.580 -15.972 -0.815 1.00 65.69 266 ILE A CA 1
ATOM 2018 C C . ILE A 1 266 ? -6.806 -16.633 -0.159 1.00 65.69 266 ILE A C 1
ATOM 2020 O O . ILE A 1 266 ? -7.893 -16.055 -0.140 1.00 65.69 266 ILE A O 1
ATOM 2024 N N . SER A 1 267 ? -6.666 -17.879 0.307 1.00 46.81 267 SER A N 1
ATOM 2025 C CA . SER A 1 267 ? -7.668 -18.607 1.094 1.00 46.81 267 SER A CA 1
ATOM 2026 C C . SER A 1 267 ? -7.372 -18.579 2.592 1.00 46.81 267 SER A C 1
ATOM 2028 O O . SER A 1 267 ? -8.297 -18.734 3.396 1.00 46.81 267 SER A O 1
ATOM 2030 N N . ALA A 1 268 ? -6.117 -18.309 2.970 1.00 40.53 268 ALA A N 1
ATOM 2031 C CA . ALA A 1 268 ? -5.819 -17.750 4.271 1.00 40.53 268 ALA A CA 1
ATOM 2032 C C . ALA A 1 268 ? -6.582 -16.429 4.348 1.00 40.53 268 ALA A C 1
ATOM 2034 O O . ALA A 1 268 ? -6.661 -15.708 3.349 1.00 40.53 268 ALA A O 1
ATOM 2035 N N . PRO A 1 269 ? -7.197 -16.101 5.487 1.00 39.47 269 PRO A N 1
ATOM 2036 C CA . PRO A 1 269 ? -7.817 -14.805 5.627 1.00 39.47 269 PRO A CA 1
ATOM 2037 C C . PRO A 1 269 ? -6.712 -13.742 5.514 1.00 39.47 269 PRO A C 1
ATOM 2039 O O . PRO A 1 269 ? -6.020 -13.440 6.481 1.00 39.47 269 PRO A O 1
ATOM 2042 N N . SER A 1 270 ? -6.503 -13.192 4.318 1.00 39.12 270 SER A N 1
ATOM 2043 C CA . SER A 1 270 ? -5.835 -11.911 4.154 1.00 39.12 270 SER A CA 1
ATOM 2044 C C . SER A 1 270 ? -6.842 -10.911 4.686 1.00 39.12 270 SER A C 1
ATOM 2046 O O . SER A 1 270 ? -7.835 -10.573 4.028 1.00 39.12 270 SER A O 1
ATOM 2048 N N . TYR A 1 271 ? -6.690 -10.577 5.950 1.00 41.78 271 TYR A N 1
ATOM 2049 C CA . TYR A 1 271 ? -7.690 -9.806 6.632 1.00 41.78 271 TYR A CA 1
ATOM 2050 C C . TYR A 1 271 ? -7.684 -8.391 6.072 1.00 41.78 271 TYR A C 1
ATOM 2052 O O . TYR A 1 271 ? -6.738 -7.622 6.187 1.00 41.78 271 TYR A O 1
ATOM 2060 N N . SER A 1 272 ? -8.754 -8.099 5.345 1.00 41.16 272 SER A N 1
ATOM 2061 C CA . SER A 1 272 ? -9.058 -6.768 4.871 1.00 41.16 272 SER A CA 1
ATOM 2062 C C . SER A 1 272 ? -9.447 -5.918 6.063 1.00 41.16 272 SER A C 1
ATOM 2064 O O . SER A 1 272 ? -10.612 -5.900 6.450 1.00 41.16 272 SER A O 1
ATOM 2066 N N . PHE A 1 273 ? -8.487 -5.232 6.660 1.00 50.69 273 PHE A N 1
ATOM 2067 C CA . PHE A 1 273 ? -8.811 -4.327 7.752 1.00 50.69 273 PHE A CA 1
ATOM 2068 C C . PHE A 1 273 ? -9.596 -3.121 7.231 1.00 50.69 273 PHE A C 1
ATOM 2070 O O . PHE A 1 273 ? -10.604 -2.759 7.824 1.00 50.69 273 PHE A O 1
ATOM 2077 N N . ASP A 1 274 ? -9.256 -2.589 6.054 1.00 55.12 274 ASP A N 1
ATOM 2078 C CA . ASP A 1 274 ? -9.846 -1.323 5.608 1.00 55.12 274 ASP A CA 1
ATOM 2079 C C . ASP A 1 274 ? -11.271 -1.405 5.045 1.00 55.12 274 ASP A C 1
ATOM 2081 O O . ASP A 1 274 ? -11.965 -0.393 5.012 1.00 55.12 274 ASP A O 1
ATOM 2085 N N . THR A 1 275 ? -11.758 -2.574 4.607 1.00 53.31 275 THR A N 1
ATOM 2086 C CA . THR A 1 275 ? -13.150 -2.667 4.100 1.00 53.31 275 THR A CA 1
ATOM 2087 C C . THR A 1 275 ? -14.195 -2.724 5.200 1.00 53.31 275 THR A C 1
ATOM 2089 O O . THR A 1 275 ? -15.356 -2.420 4.933 1.00 53.31 275 THR A O 1
ATOM 2092 N N . ASP A 1 276 ? -13.779 -3.125 6.399 1.00 69.25 276 ASP A N 1
ATOM 2093 C CA . ASP A 1 276 ? -14.651 -3.355 7.552 1.00 69.25 276 ASP A CA 1
ATOM 2094 C C . ASP A 1 276 ? -14.429 -2.266 8.624 1.00 69.25 276 ASP A C 1
ATOM 2096 O O . ASP A 1 276 ? -15.040 -2.288 9.697 1.00 69.25 276 ASP A O 1
ATOM 2100 N N . LEU A 1 277 ? -13.542 -1.300 8.342 1.00 83.25 277 LEU A N 1
ATOM 2101 C CA . LEU A 1 277 ? -13.381 -0.100 9.147 1.00 83.25 277 LEU A CA 1
ATOM 2102 C C . LEU A 1 277 ? -14.650 0.747 9.050 1.00 83.25 277 LEU A C 1
ATOM 2104 O O . LEU A 1 277 ? -15.094 1.139 7.974 1.00 83.25 277 LEU A O 1
ATOM 2108 N N . VAL A 1 278 ? -15.194 1.086 10.212 1.00 87.94 278 VAL A N 1
ATOM 2109 C CA . VAL A 1 278 ? -16.287 2.056 10.360 1.00 87.94 278 VAL A CA 1
ATOM 2110 C C . VAL A 1 278 ? -15.832 3.349 11.030 1.00 87.94 278 VAL A C 1
ATOM 2112 O O . VAL A 1 278 ? -16.595 4.311 11.069 1.00 87.94 278 VAL A O 1
ATOM 2115 N N . GLY A 1 279 ? -14.601 3.381 11.547 1.00 89.06 279 GLY A N 1
ATOM 2116 C CA . GLY A 1 279 ? -13.952 4.590 12.043 1.00 89.06 279 GLY A CA 1
ATOM 2117 C C . GLY A 1 279 ? -12.432 4.457 12.012 1.00 89.06 279 GLY A C 1
ATOM 2118 O O . GLY A 1 279 ? -11.904 3.447 12.480 1.00 89.06 279 GLY A O 1
ATOM 2119 N N . TYR A 1 280 ? -11.733 5.462 11.483 1.00 90.56 280 TYR A N 1
ATOM 2120 C CA . TYR A 1 280 ? -10.271 5.499 11.460 1.00 90.56 280 TYR A CA 1
ATOM 2121 C C . TYR A 1 280 ? -9.710 6.916 11.609 1.00 90.56 280 TYR A C 1
ATOM 2123 O O . TYR A 1 280 ? -9.814 7.736 10.702 1.00 90.56 280 TYR A O 1
ATOM 2131 N N . TRP A 1 281 ? -9.038 7.177 12.729 1.00 91.19 281 TRP A N 1
ATOM 2132 C CA . TRP A 1 281 ? -8.385 8.450 13.024 1.00 91.19 281 TRP A CA 1
ATOM 2133 C C . TRP A 1 281 ? -6.875 8.267 13.146 1.00 91.19 281 TRP A C 1
ATOM 2135 O O . TRP A 1 281 ? -6.375 7.630 14.077 1.00 91.19 281 TRP A O 1
ATOM 2145 N N . ARG A 1 282 ? -6.140 8.848 12.195 1.00 83.31 282 ARG A N 1
ATOM 2146 C CA . ARG A 1 282 ? -4.670 8.822 12.169 1.00 83.31 282 ARG A CA 1
ATOM 2147 C C . ARG A 1 282 ? -4.013 9.954 12.951 1.00 83.31 282 ARG A C 1
ATOM 2149 O O . ARG A 1 282 ? -2.909 9.764 13.434 1.00 83.31 282 ARG A O 1
ATOM 2156 N N . PHE A 1 283 ? -4.714 11.081 13.105 1.00 84.00 283 PHE A N 1
ATOM 2157 C CA . PHE A 1 283 ? -4.202 12.321 13.708 1.00 84.00 283 PHE A CA 1
ATOM 2158 C C . PHE A 1 283 ? -3.060 12.977 12.905 1.00 84.00 283 PHE A C 1
ATOM 2160 O O . PHE A 1 283 ? -2.073 13.438 13.465 1.00 84.00 283 PHE A O 1
ATOM 2167 N N . GLU A 1 284 ? -3.214 13.039 11.579 1.00 68.31 284 GLU A N 1
ATOM 2168 C CA . GLU A 1 284 ? -2.254 13.653 10.647 1.00 68.31 284 GLU A CA 1
ATOM 2169 C C . GLU A 1 284 ? -2.314 15.195 10.661 1.00 68.31 284 GLU A C 1
ATOM 2171 O O . GLU A 1 284 ? -3.174 15.795 11.307 1.00 68.31 284 GLU A O 1
ATOM 2176 N N . THR A 1 285 ? -1.394 15.838 9.929 1.00 57.38 285 THR A N 1
ATOM 2177 C CA . THR A 1 285 ? -1.152 17.291 9.770 1.00 57.38 285 THR A CA 1
ATOM 2178 C C . THR A 1 285 ? -2.418 18.166 9.785 1.00 57.38 285 THR A C 1
ATOM 2180 O O . THR A 1 285 ? -2.902 18.650 8.766 1.00 57.38 285 THR A O 1
ATOM 2183 N N . GLY A 1 286 ? -2.916 18.472 10.985 1.00 56.03 286 GLY A N 1
ATOM 2184 C CA . GLY A 1 286 ? -3.993 19.438 11.199 1.00 56.03 286 GLY A CA 1
ATOM 2185 C C . GLY A 1 286 ? -5.418 18.904 11.044 1.00 56.03 286 GLY A C 1
ATOM 2186 O O . GLY A 1 286 ? -6.330 19.730 10.992 1.00 56.03 286 GLY A O 1
ATOM 2187 N N . SER A 1 287 ? -5.633 17.583 11.001 1.00 72.19 287 SER A N 1
ATOM 2188 C CA . SER A 1 287 ? -6.980 17.012 10.899 1.00 72.19 287 SER A CA 1
ATOM 2189 C C . SER A 1 287 ? -7.258 15.902 11.916 1.00 72.19 287 SER A C 1
ATOM 2191 O O . SER A 1 287 ? -6.406 15.078 12.244 1.00 72.19 287 SER A O 1
ATOM 2193 N N . PHE A 1 288 ? -8.499 15.891 12.402 1.00 86.50 288 PHE A N 1
ATOM 2194 C CA . PHE A 1 288 ? -9.081 14.815 13.204 1.00 86.50 288 PHE A CA 1
ATOM 2195 C C . PHE A 1 288 ? -10.087 13.996 12.382 1.00 86.50 288 PHE A C 1
ATOM 2197 O O . PHE A 1 288 ? -10.951 13.354 12.963 1.00 86.50 288 PHE A O 1
ATOM 2204 N N . GLU A 1 289 ? -10.022 14.052 11.052 1.00 86.38 289 GLU A N 1
ATOM 2205 C CA . GLU A 1 289 ? -10.972 13.378 10.160 1.00 86.38 289 GLU A CA 1
ATOM 2206 C C . GLU A 1 289 ? -11.006 11.856 10.352 1.00 86.38 289 GLU A C 1
ATOM 2208 O O . GLU A 1 289 ? -9.981 11.202 10.570 1.00 86.38 289 GLU A O 1
ATOM 2213 N N . ASP A 1 290 ? -12.213 11.305 10.250 1.00 85.62 290 ASP A N 1
ATOM 2214 C CA . ASP A 1 290 ? -12.463 9.875 10.119 1.00 85.62 290 ASP A CA 1
ATOM 2215 C C . ASP A 1 290 ? -12.213 9.440 8.666 1.00 85.62 290 ASP A C 1
ATOM 2217 O O . ASP A 1 290 ? -13.023 9.692 7.777 1.00 85.62 290 ASP A O 1
ATOM 2221 N N . ARG A 1 291 ? -11.099 8.746 8.422 1.00 82.12 291 ARG A N 1
ATOM 2222 C CA . ARG A 1 291 ? -10.695 8.259 7.093 1.00 82.12 291 ARG A CA 1
ATOM 2223 C C . ARG A 1 291 ? -11.542 7.089 6.587 1.00 82.12 291 ARG A C 1
ATOM 2225 O O . ARG A 1 291 ? -11.558 6.834 5.386 1.00 82.12 291 ARG A O 1
ATOM 2232 N N . ALA A 1 292 ? -12.235 6.380 7.477 1.00 77.31 292 ALA A N 1
ATOM 2233 C CA . ALA A 1 292 ? -13.072 5.238 7.111 1.00 77.31 292 ALA A CA 1
ATOM 2234 C C . ALA A 1 292 ? -14.524 5.635 6.805 1.00 77.31 292 ALA A C 1
ATOM 2236 O O . ALA A 1 292 ? -15.260 4.886 6.160 1.00 77.31 292 ALA A O 1
ATOM 2237 N N . GLY A 1 293 ? -14.956 6.808 7.266 1.00 78.75 293 GLY A N 1
ATOM 2238 C CA . GLY A 1 293 ? -16.354 7.201 7.230 1.00 78.75 293 GLY A CA 1
ATOM 2239 C C . GLY A 1 293 ? -16.559 8.708 7.268 1.00 78.75 293 GLY A C 1
ATOM 2240 O O . GLY A 1 293 ? -15.992 9.459 6.484 1.00 78.75 293 GLY A O 1
ATOM 2241 N N . SER A 1 294 ? -17.477 9.141 8.127 1.00 84.38 294 SER A N 1
ATOM 2242 C CA . SER A 1 294 ? -17.830 10.554 8.300 1.00 84.38 294 SER A CA 1
ATOM 2243 C C . SER A 1 294 ? -18.044 10.895 9.775 1.00 84.38 294 SER A C 1
ATOM 2245 O O . SER A 1 294 ? -18.867 11.752 10.105 1.00 84.38 294 SER A O 1
ATOM 2247 N N . ASN A 1 295 ? -17.385 10.159 10.676 1.00 88.94 295 ASN A N 1
ATOM 2248 C CA . ASN A 1 295 ? -17.544 10.287 12.123 1.00 88.94 295 ASN A CA 1
ATOM 2249 C C . ASN A 1 295 ? -16.499 11.224 12.742 1.00 88.94 295 ASN A C 1
ATOM 2251 O O . ASN A 1 295 ? -16.032 10.968 13.855 1.00 88.94 295 ASN A O 1
ATOM 2255 N N . ASP A 1 296 ? -16.155 12.308 12.043 1.00 91.62 296 ASP A N 1
ATOM 2256 C CA . ASP A 1 296 ? -15.226 13.331 12.525 1.00 91.62 296 ASP A CA 1
ATOM 2257 C C . ASP A 1 296 ? -15.593 13.758 13.959 1.00 91.62 296 ASP A C 1
ATOM 2259 O O . ASP A 1 296 ? -16.765 14.047 14.254 1.00 91.62 296 ASP A O 1
ATOM 2263 N N . PRO A 1 297 ? -14.627 13.768 14.890 1.00 93.25 297 PRO A N 1
ATOM 2264 C CA . PRO A 1 297 ? -14.904 14.007 16.284 1.00 93.25 297 PRO A CA 1
ATOM 2265 C C . PRO A 1 297 ? -15.112 15.493 16.559 1.00 93.25 297 PRO A C 1
ATOM 2267 O O . PRO A 1 297 ? -14.468 16.378 15.996 1.00 93.25 297 PRO A O 1
ATOM 2270 N N . THR A 1 298 ? -15.965 15.770 17.538 1.00 94.88 298 THR A N 1
ATOM 2271 C CA . THR A 1 298 ? -15.952 17.055 18.232 1.00 94.88 298 THR A CA 1
ATOM 2272 C C . THR A 1 298 ? -14.757 17.090 19.175 1.00 94.88 298 THR A C 1
ATOM 2274 O O . THR A 1 298 ? -14.612 16.224 20.039 1.00 94.88 298 THR A O 1
ATOM 2277 N N . VAL A 1 299 ? -13.911 18.102 19.010 1.00 94.38 299 VAL A N 1
ATOM 2278 C CA . VAL A 1 299 ? -12.719 18.309 19.833 1.00 94.38 299 VAL A CA 1
ATOM 2279 C C . VAL A 1 299 ? -13.086 19.118 21.076 1.00 94.38 299 VAL A C 1
ATOM 2281 O O . VAL A 1 299 ? -13.645 20.211 20.961 1.00 94.38 299 VAL A O 1
ATOM 2284 N N . THR A 1 300 ? -12.740 18.608 22.258 1.00 96.25 300 THR A N 1
ATOM 2285 C CA . THR A 1 300 ? -12.767 19.370 23.514 1.00 96.25 300 THR A CA 1
ATOM 2286 C C . THR A 1 300 ? -11.348 19.690 23.962 1.00 96.25 300 THR A C 1
ATOM 2288 O O . THR A 1 300 ? -10.461 18.849 23.848 1.00 96.25 300 THR A O 1
ATOM 2291 N N . GLY A 1 301 ? -11.156 20.901 24.490 1.00 92.88 301 GLY A N 1
ATOM 2292 C CA . GLY A 1 301 ? -9.859 21.379 24.958 1.00 92.88 301 GLY A CA 1
ATOM 2293 C C . GLY A 1 301 ? -9.060 22.074 23.857 1.00 92.88 301 GLY A C 1
ATOM 2294 O O . GLY A 1 301 ? -9.615 22.792 23.021 1.00 92.88 301 GLY A O 1
ATOM 2295 N N . SER A 1 302 ? -7.743 21.935 23.896 1.00 90.06 302 SER A N 1
ATOM 2296 C CA . SER A 1 302 ? -6.799 22.450 22.904 1.00 90.06 302 SER A CA 1
ATOM 2297 C C . SER A 1 302 ? -5.687 21.425 22.657 1.00 90.06 302 SER A C 1
ATOM 2299 O O . SER A 1 302 ? -4.519 21.739 22.900 1.00 90.06 302 SER A O 1
ATOM 2301 N N . PRO A 1 303 ? -6.039 20.221 22.162 1.00 83.88 303 PRO A N 1
ATOM 2302 C CA . PRO A 1 303 ? -5.056 19.179 21.923 1.00 83.88 303 PRO A CA 1
ATOM 2303 C C . PRO A 1 303 ? -4.002 19.623 20.923 1.00 83.88 303 PRO A C 1
ATOM 2305 O O . PRO A 1 303 ? -4.278 20.373 19.979 1.00 83.88 303 PRO A O 1
ATOM 2308 N N . VAL A 1 304 ? -2.795 19.107 21.118 1.00 85.94 304 VAL A N 1
ATOM 2309 C CA . VAL A 1 304 ? -1.661 19.380 20.243 1.00 85.94 304 VAL A CA 1
ATOM 2310 C C . VAL A 1 304 ? -1.412 18.155 19.381 1.00 85.94 304 VAL A C 1
ATOM 2312 O O . VAL A 1 304 ? -1.286 17.043 19.886 1.00 85.94 304 VAL A O 1
ATOM 2315 N N . LEU A 1 305 ? -1.321 18.371 18.074 1.00 86.75 305 LEU A N 1
ATOM 2316 C CA . LEU A 1 305 ? -0.759 17.389 17.162 1.00 86.75 305 LEU A CA 1
ATOM 2317 C C . LEU A 1 305 ? 0.766 17.533 17.197 1.00 86.75 305 LEU A C 1
ATOM 2319 O O . LEU A 1 305 ? 1.301 18.579 16.816 1.00 86.75 305 LEU A O 1
ATOM 2323 N N . THR A 1 306 ? 1.454 16.531 17.738 1.00 84.56 306 THR A N 1
ATOM 2324 C CA . THR A 1 306 ? 2.910 16.527 17.945 1.00 84.56 306 THR A CA 1
ATOM 2325 C C . THR A 1 306 ? 3.576 15.561 16.980 1.00 84.56 306 THR A C 1
ATOM 2327 O O . THR A 1 306 ? 2.975 14.582 16.564 1.00 84.56 306 THR A O 1
ATOM 2330 N N . PHE A 1 307 ? 4.820 15.842 16.596 1.00 79.88 307 PHE A N 1
ATOM 2331 C CA . PHE A 1 307 ? 5.599 14.922 15.774 1.00 79.88 307 PHE A CA 1
ATOM 2332 C C . PHE A 1 307 ? 6.327 13.920 16.672 1.00 79.88 307 PHE A C 1
ATOM 2334 O O . PHE A 1 307 ? 7.169 14.324 17.480 1.00 79.88 307 PHE A O 1
ATOM 2341 N N . ASP A 1 308 ? 6.015 12.636 16.534 1.00 78.00 308 ASP A N 1
ATOM 2342 C CA . ASP A 1 308 ? 6.724 11.554 17.204 1.00 78.00 308 ASP A CA 1
ATOM 2343 C C . ASP A 1 308 ? 7.923 11.126 16.348 1.00 78.00 308 ASP A C 1
ATOM 2345 O O . ASP A 1 308 ? 7.796 10.682 15.209 1.00 78.00 308 ASP A O 1
ATOM 2349 N N . THR A 1 309 ? 9.128 11.275 16.897 1.00 72.88 309 THR A N 1
ATOM 2350 C CA . THR A 1 309 ? 10.374 10.963 16.182 1.00 72.88 309 THR A CA 1
ATOM 2351 C C . THR A 1 309 ? 10.697 9.474 16.124 1.00 72.88 309 THR A C 1
ATOM 2353 O O . THR A 1 309 ? 11.613 9.097 15.401 1.00 72.88 309 THR A O 1
ATOM 2356 N N . THR A 1 310 ? 10.034 8.636 16.926 1.00 71.69 310 THR A N 1
ATOM 2357 C CA . THR A 1 310 ? 10.270 7.186 16.915 1.00 71.69 310 THR A CA 1
ATOM 2358 C C . THR A 1 310 ? 9.641 6.557 15.681 1.00 71.69 310 THR A C 1
ATOM 2360 O O . THR A 1 310 ? 10.261 5.682 15.090 1.00 71.69 310 THR A O 1
ATOM 2363 N N . TYR A 1 311 ? 8.471 7.048 15.275 1.00 68.12 311 TYR A N 1
ATOM 2364 C CA . TYR A 1 311 ? 7.730 6.531 14.121 1.00 68.12 311 TYR A CA 1
ATOM 2365 C C . TYR A 1 311 ? 7.565 7.547 12.985 1.00 68.12 311 TYR A C 1
ATOM 2367 O O . TYR A 1 311 ? 6.913 7.268 11.988 1.00 68.12 311 TYR A O 1
ATOM 2375 N N . ASN A 1 312 ? 8.212 8.712 13.106 1.00 67.38 312 ASN A N 1
ATOM 2376 C CA . ASN A 1 312 ? 8.283 9.736 12.063 1.00 67.38 312 ASN A CA 1
ATOM 2377 C C . ASN A 1 312 ? 6.896 10.196 11.573 1.00 67.38 312 ASN A C 1
ATOM 2379 O O . ASN A 1 312 ? 6.676 10.413 10.382 1.00 67.38 312 ASN A O 1
ATOM 2383 N N . GLU A 1 313 ? 5.961 10.359 12.505 1.00 74.75 313 GLU A N 1
ATOM 2384 C CA . GLU A 1 313 ? 4.557 10.651 12.221 1.00 74.75 313 GLU A CA 1
ATOM 2385 C C . GLU A 1 313 ? 3.993 11.707 13.177 1.00 74.75 313 GLU A C 1
ATOM 2387 O O . GLU A 1 313 ? 4.624 12.086 14.166 1.00 74.75 313 GLU A O 1
ATOM 2392 N N . ILE A 1 314 ? 2.779 12.178 12.896 1.00 80.31 314 ILE A N 1
ATOM 2393 C CA . ILE A 1 314 ? 2.056 13.084 13.788 1.00 80.31 314 ILE A CA 1
ATOM 2394 C C . ILE A 1 314 ? 1.091 12.282 14.653 1.00 80.31 314 ILE A C 1
ATOM 2396 O O . ILE A 1 314 ? 0.387 11.405 14.165 1.00 80.31 314 ILE A O 1
ATOM 2400 N N . VAL A 1 315 ? 1.059 12.609 15.941 1.00 87.88 315 VAL A N 1
ATOM 2401 C CA . VAL A 1 315 ? 0.243 11.937 16.949 1.00 87.88 315 VAL A CA 1
ATOM 2402 C C . VAL A 1 315 ? -0.634 12.939 17.690 1.00 87.88 315 VAL A C 1
ATOM 2404 O O . VAL A 1 315 ? -0.339 14.135 17.767 1.00 87.88 315 VAL A O 1
ATOM 2407 N N . TYR A 1 316 ? -1.724 12.446 18.269 1.00 91.75 316 TYR A N 1
ATOM 2408 C CA . TYR A 1 316 ? -2.586 13.234 19.140 1.00 91.75 316 TYR A CA 1
ATOM 2409 C C . TYR A 1 316 ? -2.028 13.261 20.559 1.00 91.75 316 TYR A C 1
ATOM 2411 O O . TYR A 1 316 ? -1.959 12.218 21.204 1.00 91.75 316 TYR A O 1
ATOM 2419 N N . SER A 1 317 ? -1.680 14.443 21.066 1.00 93.00 317 SER A N 1
ATOM 2420 C CA . SER A 1 317 ? -1.232 14.648 22.445 1.00 93.00 317 SER A CA 1
ATOM 2421 C C . SER A 1 317 ? -2.363 15.223 23.299 1.00 93.00 317 SER A C 1
ATOM 2423 O O . SER A 1 317 ? -2.887 16.300 22.999 1.00 93.00 317 SER A O 1
ATOM 2425 N N . ALA A 1 318 ? -2.733 14.504 24.362 1.00 92.69 318 ALA A N 1
ATOM 2426 C CA . ALA A 1 318 ? -3.750 14.905 25.331 1.00 92.69 318 ALA A CA 1
ATOM 2427 C C . ALA A 1 318 ? -3.124 15.285 26.676 1.00 92.69 318 ALA A C 1
ATOM 2429 O O . ALA A 1 318 ? -2.328 14.528 27.244 1.00 92.69 318 ALA A O 1
ATOM 2430 N N . ASP A 1 319 ? -3.543 16.423 27.234 1.00 92.44 319 ASP A N 1
ATOM 2431 C CA . ASP A 1 319 ? -3.024 16.952 28.502 1.00 92.44 319 ASP A CA 1
ATOM 2432 C C . ASP A 1 319 ? -3.902 16.650 29.739 1.00 92.44 319 ASP A C 1
ATOM 2434 O O . ASP A 1 319 ? -3.594 17.076 30.854 1.00 92.44 319 ASP A O 1
ATOM 2438 N N . GLY A 1 320 ? -4.981 15.880 29.568 1.00 91.75 320 GLY A N 1
ATOM 2439 C CA . GLY A 1 320 ? -5.986 15.602 30.600 1.00 91.75 320 GLY A CA 1
ATOM 2440 C C . GLY A 1 320 ? -7.186 16.556 30.596 1.00 91.75 320 GLY A C 1
ATOM 2441 O O . GLY A 1 320 ? -8.203 16.237 31.215 1.00 91.75 320 GLY A O 1
ATOM 2442 N N . GLY A 1 321 ? -7.116 17.690 29.901 1.00 92.31 321 GLY A N 1
ATOM 2443 C CA . GLY A 1 321 ? -8.264 18.529 29.542 1.00 92.31 321 GLY A CA 1
ATOM 2444 C C . GLY A 1 321 ? -8.798 18.254 28.133 1.00 92.31 321 GLY A C 1
ATOM 2445 O O . GLY A 1 321 ? -9.933 18.628 27.829 1.00 92.31 321 GLY A O 1
ATOM 2446 N N . ASP A 1 322 ? -7.999 17.576 27.310 1.00 94.75 322 ASP A N 1
ATOM 2447 C CA . ASP A 1 322 ? -8.291 17.309 25.907 1.00 94.75 322 ASP A CA 1
ATOM 2448 C C . ASP A 1 322 ? -8.934 15.940 25.680 1.00 94.75 322 ASP A C 1
ATOM 2450 O O . ASP A 1 322 ? -8.503 14.935 26.249 1.00 94.75 322 ASP A O 1
ATOM 2454 N N . TYR A 1 323 ? -9.953 15.894 24.819 1.00 96.00 323 TYR A N 1
ATOM 2455 C CA . TYR A 1 323 ? -10.551 14.641 24.355 1.00 96.00 323 TYR A CA 1
ATOM 2456 C C . TYR A 1 323 ? -11.354 14.820 23.064 1.00 96.00 323 TYR A C 1
ATOM 2458 O O . TYR A 1 323 ? -11.698 15.936 22.664 1.00 96.00 323 TYR A O 1
ATOM 2466 N N . LEU A 1 324 ? -11.662 13.695 22.418 1.00 95.62 324 LEU A N 1
ATOM 2467 C CA . LEU A 1 324 ? -12.368 13.634 21.140 1.00 95.62 324 LEU A CA 1
ATOM 2468 C C . LEU A 1 324 ? -13.670 12.851 21.300 1.00 95.62 324 LEU A C 1
ATOM 2470 O O . LEU A 1 324 ? -13.669 11.738 21.820 1.00 95.62 324 LEU A O 1
ATOM 2474 N N . GLU A 1 325 ? -14.779 13.405 20.823 1.00 95.81 325 GLU A N 1
ATOM 2475 C CA . GLU A 1 325 ? -16.091 12.759 20.873 1.00 95.81 325 GLU A CA 1
ATOM 2476 C C . GLU A 1 325 ? -16.641 12.523 19.470 1.00 95.81 325 GLU A C 1
ATOM 2478 O O . GLU A 1 325 ? -16.983 13.470 18.763 1.00 95.81 325 GLU A O 1
ATOM 2483 N N . THR A 1 326 ? -16.788 11.263 19.079 1.00 94.62 326 THR A N 1
ATOM 2484 C CA . THR A 1 326 ? -17.267 10.890 17.741 1.00 94.62 326 THR A CA 1
ATOM 2485 C C . THR A 1 326 ? -18.798 10.811 17.701 1.00 94.62 326 THR A C 1
ATOM 2487 O O . THR A 1 326 ? -19.475 10.828 18.737 1.00 94.62 326 THR A O 1
ATOM 2490 N N . SER A 1 327 ? -19.363 10.715 16.496 1.00 92.75 327 SER A N 1
ATOM 2491 C CA . SER A 1 327 ? -20.770 10.330 16.296 1.00 92.75 327 SER A CA 1
ATOM 2492 C C . SER A 1 327 ? -20.961 8.818 16.092 1.00 92.75 327 SER A C 1
ATOM 2494 O O . SER A 1 327 ? -22.103 8.345 16.081 1.00 92.75 327 SER A O 1
ATOM 2496 N N . LEU A 1 328 ? -19.862 8.057 16.010 1.00 92.56 328 LEU A N 1
ATOM 2497 C CA . LEU A 1 328 ? -19.872 6.624 15.748 1.00 92.56 328 LEU A CA 1
ATOM 2498 C C . LEU A 1 328 ? -20.580 5.860 16.872 1.00 92.56 328 LEU A C 1
ATOM 2500 O O . LEU A 1 328 ? -20.346 6.114 18.053 1.00 92.56 328 LEU A O 1
ATOM 2504 N N . GLN A 1 329 ? -21.406 4.885 16.491 1.00 91.94 329 GLN A N 1
ATOM 2505 C CA . GLN A 1 329 ? -21.949 3.868 17.392 1.00 91.94 329 GLN A CA 1
ATOM 2506 C C . GLN A 1 329 ? -21.252 2.537 17.126 1.00 91.94 329 GLN A C 1
ATOM 2508 O O . GLN A 1 329 ? -21.210 2.100 15.976 1.00 91.94 329 GLN A O 1
ATOM 2513 N N . LEU A 1 330 ? -20.754 1.872 18.172 1.00 91.38 330 LEU A N 1
ATOM 2514 C CA . LEU A 1 330 ? -20.182 0.538 18.010 1.00 91.38 330 LEU A CA 1
ATOM 2515 C C . LEU A 1 330 ? -21.249 -0.451 17.512 1.00 91.38 330 LEU A C 1
ATOM 2517 O O . LEU A 1 330 ? -22.328 -0.554 18.127 1.00 91.38 330 LEU A O 1
ATOM 2521 N N . PRO A 1 331 ? -20.932 -1.228 16.464 1.00 88.12 331 PRO A N 1
ATOM 2522 C CA . PRO A 1 331 ? -21.740 -2.362 16.037 1.00 88.12 331 PRO A CA 1
ATOM 2523 C C . PRO A 1 331 ? -21.866 -3.426 17.136 1.00 88.12 331 PRO A C 1
ATOM 2525 O O . PRO A 1 331 ? -21.283 -3.312 18.215 1.00 88.12 331 PRO A O 1
ATOM 2528 N N . ASN A 1 332 ? -22.718 -4.425 16.906 1.00 88.62 332 ASN A N 1
ATOM 2529 C CA . ASN A 1 332 ? -23.027 -5.447 17.909 1.00 88.62 332 ASN A CA 1
ATOM 2530 C C . ASN A 1 332 ? -21.808 -6.267 18.313 1.00 88.62 332 ASN A C 1
ATOM 2532 O O . ASN A 1 332 ? -21.457 -6.281 19.492 1.00 88.62 332 ASN A O 1
ATOM 2536 N N . SER A 1 333 ? -21.162 -6.880 17.328 1.00 91.88 333 SER A N 1
ATOM 2537 C CA . SER A 1 333 ? -19.787 -7.344 17.445 1.00 91.88 333 SER A CA 1
ATOM 2538 C C . SER A 1 333 ? -18.882 -6.243 16.908 1.00 91.88 333 SER A C 1
ATOM 2540 O O . SER A 1 333 ? -19.246 -5.568 15.950 1.00 91.88 333 SER A O 1
ATOM 2542 N N . TYR A 1 334 ? -17.726 -6.027 17.518 1.00 93.94 334 TYR A N 1
ATOM 2543 C CA . TYR A 1 334 ? -16.834 -4.944 17.114 1.00 93.94 334 TYR A CA 1
ATOM 2544 C C . TYR A 1 334 ? -15.389 -5.249 17.485 1.00 93.94 334 TYR A C 1
ATOM 2546 O O . TYR A 1 334 ? -15.110 -6.099 18.334 1.00 93.94 334 TYR A O 1
ATOM 2554 N N . THR A 1 335 ? -14.474 -4.481 16.901 1.00 96.44 335 THR A N 1
ATOM 2555 C CA . THR A 1 335 ? -13.099 -4.369 17.389 1.00 96.44 335 THR A CA 1
ATOM 2556 C C . THR A 1 335 ? -12.717 -2.910 17.497 1.00 96.44 335 THR A C 1
ATOM 2558 O O . THR A 1 335 ? -13.020 -2.130 16.602 1.00 96.44 335 THR A O 1
ATOM 2561 N N . LYS A 1 336 ? -12.058 -2.537 18.591 1.00 96.88 336 LYS A N 1
ATOM 2562 C CA . LYS A 1 336 ? -11.416 -1.229 18.759 1.00 96.88 336 LYS A CA 1
ATOM 2563 C C . LYS A 1 336 ? -9.911 -1.448 18.827 1.00 96.88 336 LYS A C 1
ATOM 2565 O O . LYS A 1 336 ? -9.503 -2.297 19.617 1.00 96.88 336 LYS A O 1
ATOM 2570 N N . SER A 1 337 ? -9.108 -0.698 18.079 1.00 96.38 337 SER A N 1
ATOM 2571 C CA . SER A 1 337 ? -7.648 -0.692 18.232 1.00 96.38 337 SER A CA 1
ATOM 2572 C C . SER A 1 337 ? -7.082 0.722 18.259 1.00 96.38 337 SER A C 1
ATOM 2574 O O . SER A 1 337 ? -7.674 1.646 17.703 1.00 96.38 337 SER A O 1
ATOM 2576 N N . ILE A 1 338 ? -5.992 0.914 18.998 1.00 97.62 338 ILE A N 1
ATOM 2577 C CA . ILE A 1 338 ? -5.325 2.208 19.148 1.00 97.62 338 ILE A CA 1
ATOM 2578 C C . ILE A 1 338 ? -3.921 2.013 19.720 1.00 97.62 338 ILE A C 1
ATOM 2580 O O . ILE A 1 338 ? -3.720 1.220 20.643 1.00 97.62 338 ILE A O 1
ATOM 2584 N N . TRP A 1 339 ? -2.958 2.785 19.233 1.00 96.94 339 TRP A N 1
ATOM 2585 C CA . TRP A 1 339 ? -1.667 2.918 19.900 1.00 96.94 339 TRP A CA 1
ATOM 2586 C C . TRP A 1 339 ? -1.727 3.977 20.981 1.00 96.94 339 TRP A C 1
ATOM 2588 O O . TRP A 1 339 ? -2.290 5.058 20.792 1.00 96.94 339 TRP A O 1
ATOM 2598 N N . VAL A 1 340 ? -1.080 3.686 22.102 1.00 97.31 340 VAL A N 1
ATOM 2599 C CA . VAL A 1 340 ? -1.041 4.561 23.263 1.00 97.31 340 VAL A CA 1
ATOM 2600 C C . VAL A 1 340 ? 0.375 4.685 23.808 1.00 97.31 340 VAL A C 1
ATOM 2602 O O . VAL A 1 340 ? 1.072 3.691 24.003 1.00 97.31 340 VAL A O 1
ATOM 2605 N N . LYS A 1 341 ? 0.776 5.916 24.121 1.00 96.19 341 LYS A N 1
ATOM 2606 C CA . LYS A 1 341 ? 1.953 6.225 24.932 1.00 96.19 341 LYS A CA 1
ATOM 2607 C C . LYS A 1 341 ? 1.512 7.031 26.141 1.00 96.19 341 LYS A C 1
ATOM 2609 O O . LYS A 1 341 ? 1.046 8.160 26.020 1.00 96.19 341 LYS A O 1
ATOM 2614 N N . MET A 1 342 ? 1.606 6.437 27.324 1.00 95.06 342 MET A N 1
ATOM 2615 C CA . MET A 1 342 ? 1.118 7.074 28.548 1.00 95.06 342 MET A CA 1
ATOM 2616 C C . MET A 1 342 ? 2.157 8.004 29.165 1.00 95.06 342 MET A C 1
ATOM 2618 O O . MET A 1 342 ? 3.310 7.611 29.332 1.00 95.06 342 MET A O 1
ATOM 2622 N N . ASN A 1 343 ? 1.714 9.166 29.642 1.00 93.38 343 ASN A N 1
ATOM 2623 C CA . ASN A 1 343 ? 2.527 10.008 30.518 1.00 93.38 343 ASN A CA 1
ATOM 2624 C C . ASN A 1 343 ? 2.380 9.564 31.979 1.00 93.38 343 ASN A C 1
ATOM 2626 O O . ASN A 1 343 ? 1.427 8.874 32.355 1.00 93.38 343 ASN A O 1
ATOM 2630 N N . ALA A 1 344 ? 3.284 10.013 32.850 1.00 87.06 344 ALA A N 1
ATOM 2631 C CA . ALA A 1 344 ? 3.094 9.861 34.290 1.00 87.06 344 ALA A CA 1
ATOM 2632 C C . ALA A 1 344 ? 1.807 10.575 34.749 1.00 87.06 344 ALA A C 1
ATOM 2634 O O . ALA A 1 344 ? 1.572 11.735 34.418 1.00 87.06 344 ALA A O 1
ATOM 2635 N N . GLY A 1 345 ? 0.978 9.892 35.538 1.00 82.38 345 GLY A N 1
ATOM 2636 C CA . GLY A 1 345 ? -0.303 10.427 35.993 1.00 82.38 345 GLY A CA 1
ATOM 2637 C C . GLY A 1 345 ? -0.906 9.620 37.138 1.00 82.38 345 GLY A C 1
ATOM 2638 O O . GLY A 1 345 ? -0.437 8.530 37.462 1.00 82.38 345 GLY A O 1
ATOM 2639 N N . GLY A 1 346 ? -1.935 10.182 37.771 1.00 83.94 346 GLY A N 1
ATOM 2640 C CA . GLY A 1 346 ? -2.700 9.530 38.833 1.00 83.94 346 GLY A CA 1
ATOM 2641 C C . GLY A 1 346 ? -4.131 9.224 38.397 1.00 83.94 346 GLY A C 1
ATOM 2642 O O . GLY A 1 346 ? -4.662 9.873 37.501 1.00 83.94 346 GLY A O 1
ATOM 2643 N N . GLY A 1 347 ? -4.770 8.266 39.071 1.00 91.38 347 GLY A N 1
ATOM 2644 C CA . GLY A 1 347 ? -6.144 7.862 38.766 1.00 91.38 347 GLY A CA 1
ATOM 2645 C C . GLY A 1 347 ? -6.271 7.014 37.497 1.00 91.38 347 GLY A C 1
ATOM 2646 O O . GLY A 1 347 ? -5.296 6.740 36.796 1.00 91.38 347 GLY A O 1
ATOM 2647 N N . SER A 1 348 ? -7.486 6.525 37.258 1.00 94.44 348 SER A N 1
ATOM 2648 C CA . SER A 1 348 ? -7.802 5.737 36.064 1.00 94.44 348 SER A CA 1
ATOM 2649 C C . SER A 1 348 ? -7.987 6.660 34.863 1.00 94.44 348 SER A C 1
ATOM 2651 O O . SER A 1 348 ? -8.628 7.705 34.988 1.00 94.44 348 SER A O 1
ATOM 2653 N N . ARG A 1 349 ? -7.414 6.278 33.719 1.00 95.38 349 ARG A N 1
ATOM 2654 C CA . ARG A 1 349 ? -7.274 7.133 32.527 1.00 95.38 349 ARG A CA 1
ATOM 2655 C C . ARG A 1 349 ? -7.847 6.415 31.312 1.00 95.38 349 ARG A C 1
ATOM 2657 O O . ARG A 1 349 ? -7.356 5.343 30.963 1.00 95.38 349 ARG A O 1
ATOM 2664 N N . ASN A 1 350 ? -8.894 6.969 30.705 1.00 96.88 350 ASN A N 1
ATOM 2665 C CA . ASN A 1 350 ? -9.637 6.323 29.619 1.00 96.88 350 ASN A CA 1
ATOM 2666 C C . ASN A 1 350 ? -9.046 6.625 28.254 1.00 96.88 350 ASN A C 1
ATOM 2668 O O . ASN A 1 350 ? -8.835 7.781 27.926 1.00 96.88 350 ASN A O 1
ATOM 2672 N N . ILE A 1 351 ? -8.843 5.586 27.450 1.00 98.00 351 ILE A N 1
ATOM 2673 C CA . ILE A 1 351 ? -8.169 5.672 26.155 1.00 98.00 351 ILE A CA 1
ATOM 2674 C C . ILE A 1 351 ? -9.212 5.726 25.036 1.00 98.00 351 ILE A C 1
ATOM 2676 O O . ILE A 1 351 ? -9.237 6.691 24.278 1.00 98.00 351 ILE A O 1
ATOM 2680 N N . MET A 1 352 ? -10.108 4.734 24.967 1.00 97.81 352 MET A N 1
ATOM 2681 C CA . MET A 1 352 ? -11.206 4.689 23.992 1.00 97.81 352 MET A CA 1
ATOM 2682 C C . MET A 1 352 ? -12.454 4.030 24.600 1.00 97.81 352 MET A C 1
ATOM 2684 O O . MET A 1 352 ? -12.599 2.799 24.632 1.00 97.81 352 MET A O 1
ATOM 2688 N N . SER A 1 353 ? -13.370 4.867 25.074 1.00 96.62 353 SER A N 1
ATOM 2689 C CA . SER A 1 353 ? -14.500 4.476 25.925 1.00 96.62 353 SER A CA 1
ATOM 2690 C C . SER A 1 353 ? -15.790 5.176 25.490 1.00 96.62 353 SER A C 1
ATOM 2692 O O . SER A 1 353 ? -15.816 5.913 24.505 1.00 96.62 353 SER A O 1
ATOM 2694 N N . SER A 1 354 ? -16.894 4.928 26.193 1.00 94.81 354 SER A N 1
ATOM 2695 C CA . SER A 1 354 ? -18.172 5.563 25.867 1.00 94.81 354 SER A CA 1
ATOM 2696 C C . SER A 1 354 ? -18.178 7.076 26.061 1.00 94.81 354 SER A C 1
ATOM 2698 O O . SER A 1 354 ? -17.755 7.598 27.100 1.00 94.81 354 SER A O 1
ATOM 2700 N N . LYS A 1 355 ? -18.756 7.775 25.082 1.00 93.31 355 LYS A N 1
ATOM 2701 C CA . LYS A 1 355 ? -19.014 9.216 25.154 1.00 93.31 355 LYS A CA 1
ATOM 2702 C C . LYS A 1 355 ? -20.157 9.534 26.120 1.00 93.31 355 LYS A C 1
ATOM 2704 O O . LYS A 1 355 ? -20.111 10.571 26.766 1.00 93.31 355 LYS A O 1
ATOM 2709 N N . THR A 1 356 ? -21.161 8.673 26.266 1.00 89.56 356 THR A N 1
ATOM 2710 C CA . THR A 1 356 ? -22.312 8.938 27.144 1.00 89.56 356 THR A CA 1
ATOM 2711 C C . THR A 1 356 ? -22.359 7.994 28.344 1.00 89.56 356 THR A C 1
ATOM 2713 O O . THR A 1 356 ? -22.077 6.799 28.251 1.00 89.56 356 THR A O 1
ATOM 2716 N N . GLY A 1 357 ? -22.767 8.538 29.495 1.00 83.44 357 GLY A N 1
ATOM 2717 C CA . GLY A 1 357 ? -23.065 7.796 30.720 1.00 83.44 357 GLY A CA 1
ATOM 2718 C C . GLY A 1 357 ? -24.351 6.982 30.605 1.00 83.44 357 GLY A C 1
ATOM 2719 O O . GLY A 1 357 ? -25.406 7.465 31.007 1.00 83.44 357 GLY A O 1
ATOM 2720 N N . ALA A 1 358 ? -24.277 5.771 30.052 1.00 74.31 358 ALA A N 1
ATOM 2721 C CA . ALA A 1 358 ? -25.416 4.870 29.851 1.00 74.31 358 ALA A CA 1
ATOM 2722 C C . ALA A 1 358 ? -25.234 3.510 30.556 1.00 74.31 358 ALA A C 1
ATOM 2724 O O . ALA A 1 358 ? -24.163 3.189 31.063 1.00 74.31 358 ALA A O 1
ATOM 2725 N N . ALA A 1 359 ? -26.286 2.685 30.585 1.00 74.44 359 ALA A N 1
ATOM 2726 C CA . ALA A 1 359 ? -26.204 1.322 31.127 1.00 74.44 359 ALA A CA 1
ATOM 2727 C C . ALA A 1 359 ? -25.258 0.408 30.316 1.00 74.44 359 ALA A C 1
ATOM 2729 O O . ALA A 1 359 ? -24.714 -0.551 30.860 1.00 74.44 359 ALA A O 1
ATOM 2730 N N . ASP A 1 360 ? -25.015 0.750 29.047 1.00 77.44 360 ASP A N 1
ATOM 2731 C CA . ASP A 1 360 ? -24.302 -0.095 28.079 1.00 77.44 360 ASP A CA 1
ATOM 2732 C C . ASP A 1 360 ? -22.908 0.444 27.759 1.00 77.44 360 ASP A C 1
ATOM 2734 O O . ASP A 1 360 ? -22.369 0.201 26.679 1.00 77.44 360 ASP A O 1
ATOM 2738 N N . GLN A 1 361 ? -22.327 1.210 28.689 1.00 89.25 361 GLN A N 1
ATOM 2739 C CA . GLN A 1 361 ? -20.996 1.764 28.494 1.00 89.25 361 GLN A CA 1
ATOM 2740 C C . GLN A 1 361 ? -19.975 0.665 28.222 1.00 89.25 361 GLN A C 1
ATOM 2742 O O . GLN A 1 361 ? -19.975 -0.392 28.856 1.00 89.25 361 GLN A O 1
ATOM 2747 N N . HIS A 1 362 ? -19.063 0.971 27.315 1.00 93.88 362 HIS A N 1
ATOM 2748 C CA . HIS A 1 362 ? -17.846 0.223 27.066 1.00 93.88 362 HIS A CA 1
ATOM 2749 C C . HIS A 1 362 ? -16.647 1.058 27.500 1.00 93.88 362 HIS A C 1
ATOM 2751 O O . HIS A 1 362 ? -16.687 2.293 27.503 1.00 93.88 362 HIS A O 1
ATOM 2757 N N . PHE A 1 363 ? -15.570 0.377 27.871 1.00 94.56 363 PHE A N 1
ATOM 2758 C CA . PHE A 1 363 ? -14.344 1.035 28.295 1.00 94.56 363 PHE A CA 1
ATOM 2759 C C . PHE A 1 363 ? -13.101 0.300 27.799 1.00 94.56 363 PHE A C 1
ATOM 2761 O O . PHE A 1 363 ? -13.095 -0.923 27.678 1.00 94.56 363 PHE A O 1
ATOM 2768 N N . LEU A 1 364 ? -12.068 1.080 27.486 1.00 97.94 364 LEU A N 1
ATOM 2769 C CA . LEU A 1 364 ? -10.676 0.664 27.314 1.00 97.94 364 LEU A CA 1
ATOM 2770 C C . LEU A 1 364 ? -9.825 1.731 28.003 1.00 97.94 364 LEU A C 1
ATOM 2772 O O . LEU A 1 364 ? -9.840 2.898 27.600 1.00 97.94 364 LEU A O 1
ATOM 2776 N N . TYR A 1 365 ? -9.146 1.362 29.082 1.00 97.50 365 TYR A N 1
ATOM 2777 C CA . TYR A 1 365 ? -8.528 2.320 29.990 1.00 97.50 365 TYR A CA 1
ATOM 2778 C C . TYR A 1 365 ? -7.320 1.731 30.720 1.00 97.50 365 TYR A C 1
ATOM 2780 O O . TYR A 1 365 ? -7.088 0.526 30.716 1.00 97.50 365 TYR A O 1
ATOM 2788 N N . HIS A 1 366 ? -6.545 2.597 31.364 1.00 96.81 366 HIS A N 1
ATOM 2789 C CA . HIS A 1 366 ? -5.551 2.198 32.352 1.00 96.81 366 HIS A CA 1
ATOM 2790 C C . HIS A 1 366 ? -6.176 2.225 33.751 1.00 96.81 366 HIS A C 1
ATOM 2792 O O . HIS A 1 366 ? -6.550 3.300 34.243 1.00 96.81 366 HIS A O 1
ATOM 2798 N N . ASP A 1 367 ? -6.235 1.070 34.410 1.00 95.25 367 ASP A N 1
ATOM 2799 C CA . ASP A 1 367 ? -6.755 0.918 35.764 1.00 95.25 367 ASP A CA 1
ATOM 2800 C C . ASP A 1 367 ? -5.716 1.335 36.807 1.00 95.25 367 ASP A C 1
ATOM 2802 O O . ASP A 1 367 ? -4.615 0.796 36.879 1.00 95.25 367 ASP A O 1
ATOM 2806 N N . SER A 1 368 ? -6.052 2.313 37.648 1.00 91.81 368 SER A N 1
ATOM 2807 C CA . SER A 1 368 ? -5.110 2.819 38.656 1.00 91.81 368 SER A CA 1
ATOM 2808 C C . SER A 1 368 ? -4.887 1.896 39.849 1.00 91.81 368 SER A C 1
ATOM 2810 O O . SER A 1 368 ? -3.921 2.094 40.581 1.00 91.81 368 SER A O 1
ATOM 2812 N N . SER A 1 369 ? -5.795 0.955 40.108 1.00 90.62 369 SER A N 1
ATOM 2813 C CA . SER A 1 369 ? -5.682 0.043 41.246 1.00 90.62 369 SER A CA 1
ATOM 2814 C C . SER A 1 369 ? -4.765 -1.132 40.924 1.00 90.62 369 SER A C 1
ATOM 2816 O O . SER A 1 369 ? -3.962 -1.512 41.774 1.00 90.62 369 SER A O 1
ATOM 2818 N N . ALA A 1 370 ? -4.854 -1.666 39.705 1.00 90.69 370 ALA A N 1
ATOM 2819 C CA . ALA A 1 370 ? -3.960 -2.702 39.199 1.00 90.69 370 ALA A CA 1
ATOM 2820 C C . ALA A 1 370 ? -2.685 -2.142 38.545 1.00 90.69 370 ALA A C 1
ATOM 2822 O O . ALA A 1 370 ? -1.689 -2.850 38.482 1.00 90.69 370 ALA A O 1
ATOM 2823 N N . ALA A 1 371 ? -2.707 -0.878 38.101 1.00 93.69 371 ALA A N 1
ATOM 2824 C CA . ALA A 1 371 ? -1.686 -0.254 37.251 1.00 93.69 371 ALA A CA 1
ATOM 2825 C C . ALA A 1 371 ? -1.521 -0.932 35.877 1.00 93.69 371 ALA A C 1
ATOM 2827 O O . ALA A 1 371 ? -0.443 -0.895 35.290 1.00 93.69 371 ALA A O 1
ATOM 2828 N N . HIS A 1 372 ? -2.588 -1.558 35.377 1.00 96.19 372 HIS A N 1
ATOM 2829 C CA . HIS A 1 372 ? -2.609 -2.361 34.155 1.00 96.19 372 HIS A CA 1
ATOM 2830 C C . HIS A 1 372 ? -3.668 -1.834 33.175 1.00 96.19 372 HIS A C 1
ATOM 2832 O O . HIS A 1 372 ? -4.541 -1.042 33.548 1.00 96.19 372 HIS A O 1
ATOM 2838 N N . PHE A 1 373 ? -3.613 -2.276 31.919 1.00 97.88 373 PHE A N 1
ATOM 2839 C CA . PHE A 1 373 ? -4.678 -1.987 30.957 1.00 97.88 373 PHE A CA 1
ATOM 2840 C C . PHE A 1 373 ? -5.913 -2.846 31.232 1.00 97.88 373 PHE A C 1
ATOM 2842 O O . PHE A 1 373 ? -5.811 -3.999 31.644 1.00 97.88 373 PHE A O 1
ATOM 2849 N N . ALA A 1 374 ? -7.088 -2.272 31.006 1.00 97.69 374 ALA A N 1
ATOM 2850 C CA . ALA A 1 374 ? -8.361 -2.912 31.275 1.00 97.69 374 ALA A CA 1
ATOM 2851 C C . ALA A 1 374 ? -9.406 -2.548 30.219 1.00 97.69 374 ALA A C 1
ATOM 2853 O O . ALA A 1 374 ? -9.401 -1.448 29.660 1.00 97.69 374 ALA A O 1
ATOM 2854 N N . ALA A 1 375 ? -10.322 -3.478 29.961 1.00 97.50 375 ALA A N 1
ATOM 2855 C CA . ALA A 1 375 ? -11.412 -3.305 29.010 1.00 97.50 375 ALA A CA 1
ATOM 2856 C C . ALA A 1 375 ? -12.672 -4.039 29.468 1.00 97.50 375 ALA A C 1
ATOM 2858 O O . ALA A 1 375 ? -12.582 -5.060 30.147 1.00 97.50 375 ALA A O 1
ATOM 2859 N N . GLY A 1 376 ? -13.853 -3.545 29.102 1.00 94.69 376 GLY A N 1
ATOM 2860 C CA . GLY A 1 376 ? -15.095 -4.176 29.545 1.00 94.69 376 GLY A CA 1
ATOM 2861 C C . GLY A 1 376 ? -16.375 -3.412 29.234 1.00 94.69 376 GLY A C 1
ATOM 2862 O O . GLY A 1 376 ? -16.374 -2.430 28.483 1.00 94.69 376 GLY A O 1
ATOM 2863 N N . HIS A 1 377 ? -17.469 -3.894 29.832 1.00 92.44 377 HIS A N 1
ATOM 2864 C CA . HIS A 1 377 ? -18.829 -3.364 29.706 1.00 92.44 377 HIS A CA 1
ATOM 2865 C C . HIS A 1 377 ? -19.481 -3.115 31.065 1.00 92.44 377 HIS A C 1
ATOM 2867 O O . HIS A 1 377 ? -19.367 -3.914 31.995 1.00 92.44 377 HIS A O 1
ATOM 2873 N N . GLN A 1 378 ? -20.236 -2.022 31.161 1.00 87.94 378 GLN A N 1
ATOM 2874 C CA . GLN A 1 378 ? -20.821 -1.538 32.410 1.00 87.94 378 GLN A CA 1
ATOM 2875 C C . GLN A 1 378 ? -22.033 -2.343 32.901 1.00 87.94 378 GLN A C 1
ATOM 2877 O O . GLN A 1 378 ? -22.210 -2.422 34.112 1.00 87.94 378 GLN A O 1
ATOM 2882 N N . ASN A 1 379 ? -22.844 -2.951 32.021 1.00 82.69 379 ASN A N 1
ATOM 2883 C CA . ASN A 1 379 ? -24.150 -3.550 32.362 1.00 82.69 379 ASN A CA 1
ATOM 2884 C C . ASN A 1 379 ? -24.131 -4.397 33.654 1.00 82.69 379 ASN A C 1
ATOM 2886 O O . ASN A 1 379 ? -24.711 -4.009 34.667 1.00 82.69 379 ASN A O 1
ATOM 2890 N N . ASN A 1 380 ? -23.401 -5.517 33.638 1.00 83.75 380 ASN A N 1
ATOM 2891 C CA . ASN A 1 380 ? -23.111 -6.326 34.831 1.00 83.75 380 ASN A CA 1
ATOM 2892 C C . ASN A 1 380 ? -21.729 -6.015 35.428 1.00 83.75 380 ASN A C 1
ATOM 2894 O O . ASN A 1 380 ? -21.265 -6.731 36.313 1.00 83.75 380 ASN A O 1
ATOM 2898 N N . PHE A 1 381 ? -21.084 -4.956 34.936 1.00 87.94 381 PHE A N 1
ATOM 2899 C CA . PHE A 1 381 ? -19.696 -4.607 35.206 1.00 87.94 381 PHE A CA 1
ATOM 2900 C C . PHE A 1 381 ? -18.743 -5.789 34.966 1.00 87.94 381 PHE A C 1
ATOM 2902 O O . PHE A 1 381 ? -18.089 -6.296 35.879 1.00 87.94 381 PHE A O 1
ATOM 2909 N N . THR A 1 382 ? -18.686 -6.243 33.714 1.00 91.50 382 THR A N 1
ATOM 2910 C CA . THR A 1 382 ? -17.761 -7.296 33.280 1.00 91.50 382 THR A CA 1
ATOM 2911 C C . THR A 1 382 ? -16.511 -6.644 32.709 1.00 91.50 382 THR A C 1
ATOM 2913 O O . THR A 1 382 ? -16.616 -5.805 31.815 1.00 91.50 382 THR A O 1
ATOM 2916 N N . GLN A 1 383 ? -15.333 -7.027 33.200 1.00 93.62 383 GLN A N 1
ATOM 2917 C CA . GLN A 1 383 ? -14.068 -6.478 32.721 1.00 93.62 383 GLN A CA 1
ATOM 2918 C C . GLN A 1 383 ? -12.941 -7.503 32.695 1.00 93.62 383 GLN A C 1
ATOM 2920 O O . GLN A 1 383 ? -12.933 -8.464 33.464 1.00 93.62 383 GLN A O 1
ATOM 2925 N N . ILE A 1 384 ? -11.964 -7.199 31.854 1.00 96.44 384 ILE A N 1
ATOM 2926 C CA . ILE A 1 384 ? -10.625 -7.762 31.832 1.00 96.44 384 ILE A CA 1
ATOM 2927 C C . ILE A 1 384 ? -9.692 -6.715 32.420 1.00 96.44 384 ILE A C 1
ATOM 2929 O O . ILE A 1 384 ? -9.780 -5.541 32.061 1.00 96.44 384 ILE A O 1
ATOM 2933 N N . VAL A 1 385 ? -8.779 -7.147 33.280 1.00 96.69 385 VAL A N 1
ATOM 2934 C CA . VAL A 1 385 ? -7.612 -6.366 33.691 1.00 96.69 385 VAL A CA 1
ATOM 2935 C C . VAL A 1 385 ? -6.407 -7.211 33.312 1.00 96.69 385 VAL A C 1
ATOM 2937 O O . VAL A 1 385 ? -6.284 -8.329 33.811 1.00 96.69 385 VAL A O 1
ATOM 2940 N N . SER A 1 386 ? -5.557 -6.717 32.411 1.00 96.38 386 SER A N 1
ATOM 2941 C CA . SER A 1 386 ? -4.402 -7.477 31.929 1.00 96.38 386 SER A CA 1
ATOM 2942 C C . SER A 1 386 ? -3.440 -7.807 33.073 1.00 96.38 386 SER A C 1
ATOM 2944 O O . SER A 1 386 ? -3.530 -7.259 34.174 1.00 96.38 386 SER A O 1
ATOM 2946 N N . SER A 1 387 ? -2.486 -8.704 32.822 1.00 95.06 387 SER A N 1
ATOM 2947 C CA . SER A 1 387 ? -1.358 -8.931 33.740 1.00 95.06 387 SER A CA 1
ATOM 2948 C C . SER A 1 387 ? -0.178 -7.985 33.476 1.00 95.06 387 SER A C 1
ATOM 2950 O O . SER A 1 387 ? 0.807 -7.988 34.218 1.00 95.06 387 SER A O 1
ATOM 2952 N N . PHE A 1 388 ? -0.292 -7.177 32.421 1.00 93.31 388 PHE A N 1
ATOM 2953 C CA . PHE A 1 388 ? 0.750 -6.314 31.903 1.00 93.31 388 PHE A CA 1
ATOM 2954 C C . PHE A 1 388 ? 0.758 -4.944 32.586 1.00 93.31 388 PHE A C 1
ATOM 2956 O O . PHE A 1 388 ? -0.224 -4.200 32.539 1.00 93.31 388 PHE A O 1
ATOM 2963 N N . SER A 1 389 ? 1.908 -4.586 33.160 1.00 93.44 389 SER A N 1
ATOM 2964 C CA . SER A 1 389 ? 2.168 -3.262 33.727 1.00 93.44 389 SER A CA 1
ATOM 2965 C C . SER A 1 389 ? 2.921 -2.395 32.712 1.00 93.44 389 SER A C 1
ATOM 2967 O O . SER A 1 389 ? 4.145 -2.523 32.609 1.00 93.44 389 SER A O 1
ATOM 2969 N N . PRO A 1 390 ? 2.244 -1.489 31.987 1.00 94.31 390 PRO A N 1
ATOM 2970 C CA . PRO A 1 390 ? 2.903 -0.609 31.032 1.00 94.31 390 PRO A CA 1
ATOM 2971 C C . PRO A 1 390 ? 3.862 0.371 31.715 1.00 94.31 390 PRO A C 1
ATOM 2973 O O . PRO A 1 390 ? 3.566 0.951 32.762 1.00 94.31 390 PRO A O 1
ATOM 2976 N N . SER A 1 391 ? 5.008 0.599 31.079 1.00 94.75 391 SER A N 1
ATOM 2977 C CA . SER A 1 391 ? 5.888 1.721 31.422 1.00 94.75 391 SER A CA 1
ATOM 2978 C C . SER A 1 391 ? 5.373 3.017 30.796 1.00 94.75 391 SER A C 1
ATOM 2980 O O . SER A 1 391 ? 4.838 3.000 29.688 1.00 94.75 391 SER A O 1
ATOM 2982 N N . ASN A 1 392 ? 5.560 4.146 31.482 1.00 94.12 392 ASN A N 1
ATOM 2983 C CA . ASN A 1 392 ? 5.307 5.456 30.875 1.00 94.12 392 ASN A CA 1
ATOM 2984 C C . ASN A 1 392 ? 6.288 5.709 29.720 1.00 94.12 392 ASN A C 1
ATOM 2986 O O . ASN A 1 392 ? 7.344 5.076 29.640 1.00 94.12 392 ASN A O 1
ATOM 2990 N N . ASP A 1 393 ? 5.930 6.646 28.845 1.00 93.25 393 ASP A N 1
ATOM 2991 C CA . ASP A 1 393 ? 6.744 7.102 27.714 1.00 93.25 393 ASP A CA 1
ATOM 2992 C C . ASP A 1 393 ? 7.145 5.969 26.745 1.00 93.25 393 ASP A C 1
ATOM 2994 O O . ASP A 1 393 ? 8.141 6.062 26.033 1.00 93.25 393 ASP A O 1
ATOM 2998 N N . THR A 1 394 ? 6.361 4.885 26.714 1.00 94.25 394 THR A N 1
ATOM 2999 C CA . THR A 1 394 ? 6.523 3.738 25.808 1.00 94.25 394 THR A CA 1
ATOM 3000 C C . THR A 1 394 ? 5.238 3.526 25.012 1.00 94.25 394 THR A C 1
ATOM 3002 O O . THR A 1 394 ? 4.150 3.580 25.589 1.00 94.25 394 THR A O 1
ATOM 3005 N N . TRP A 1 395 ? 5.372 3.307 23.703 1.00 95.06 395 TRP A N 1
ATOM 3006 C CA . TRP A 1 395 ? 4.262 2.979 22.810 1.00 95.06 395 TRP A CA 1
ATOM 3007 C C . TRP A 1 395 ? 3.826 1.524 22.988 1.00 95.06 395 TRP A C 1
ATOM 3009 O O . TRP A 1 395 ? 4.671 0.633 22.994 1.00 95.06 395 TRP A O 1
ATOM 3019 N N . TYR A 1 396 ? 2.515 1.312 23.085 1.00 96.81 396 TYR A N 1
ATOM 3020 C CA . TYR A 1 396 ? 1.872 -0.001 23.048 1.00 96.81 396 TYR A CA 1
ATOM 3021 C C . TYR A 1 396 ? 0.678 0.047 22.104 1.00 96.81 396 TYR A C 1
ATOM 3023 O O . TYR A 1 396 ? -0.072 1.026 22.116 1.00 96.81 396 TYR A O 1
ATOM 3031 N N . HIS A 1 397 ? 0.461 -1.013 21.337 1.00 97.12 397 HIS A N 1
ATOM 3032 C CA . HIS A 1 397 ? -0.767 -1.199 20.576 1.00 97.12 397 HIS A CA 1
ATOM 3033 C C . HIS A 1 397 ? -1.784 -1.954 21.426 1.00 97.12 397 HIS A C 1
ATOM 3035 O O . HIS A 1 397 ? -1.521 -3.068 21.876 1.00 97.12 397 HIS A O 1
ATOM 3041 N N . LEU A 1 398 ? -2.960 -1.367 21.634 1.00 98.69 398 LEU A N 1
ATOM 3042 C CA . LEU A 1 398 ? -4.069 -2.006 22.334 1.00 98.69 398 LEU A CA 1
ATOM 3043 C C . LEU A 1 398 ? -5.170 -2.352 21.344 1.00 98.69 398 LEU A C 1
ATOM 3045 O O . LEU A 1 398 ? -5.574 -1.501 20.553 1.00 98.69 398 LEU A O 1
ATOM 3049 N N . ALA A 1 399 ? -5.724 -3.557 21.454 1.00 98.25 399 ALA A N 1
ATOM 3050 C CA . ALA A 1 399 ? -6.953 -3.913 20.757 1.00 98.25 399 ALA A CA 1
ATOM 3051 C C . ALA A 1 399 ? -7.933 -4.653 21.670 1.00 98.25 399 ALA A C 1
ATOM 3053 O O . ALA A 1 399 ? -7.539 -5.419 22.545 1.00 98.25 399 ALA A O 1
ATOM 3054 N N . VAL A 1 400 ? -9.228 -4.419 21.457 1.00 98.31 400 VAL A N 1
ATOM 3055 C CA . VAL A 1 400 ? -10.320 -5.110 22.148 1.00 98.31 400 VAL A CA 1
ATOM 3056 C C . VAL A 1 400 ? -11.305 -5.623 21.121 1.00 98.31 400 VAL A C 1
ATOM 3058 O O . VAL A 1 400 ? -11.920 -4.817 20.418 1.00 98.31 400 VAL A O 1
ATOM 3061 N N . THR A 1 401 ? -11.490 -6.936 21.076 1.00 97.50 401 THR A N 1
ATOM 3062 C CA . THR A 1 401 ? -12.507 -7.586 20.245 1.00 97.50 401 THR A CA 1
ATOM 3063 C C . THR A 1 401 ? -13.704 -7.951 21.118 1.00 97.50 401 THR A C 1
ATOM 3065 O O . THR A 1 401 ? -13.555 -8.286 22.295 1.0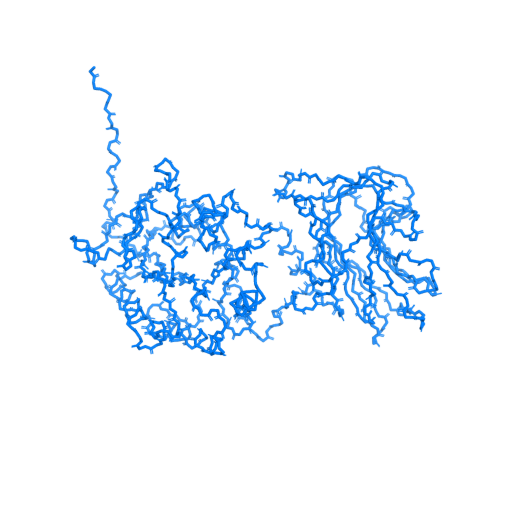0 97.50 401 THR A O 1
ATOM 3068 N N . TYR A 1 402 ? -14.907 -7.836 20.565 1.00 96.31 402 TYR A N 1
ATOM 3069 C CA . TYR A 1 402 ? -16.137 -8.274 21.210 1.00 96.31 402 TYR A CA 1
ATOM 3070 C C . TYR A 1 402 ? -17.026 -8.996 20.207 1.00 96.31 402 TYR A C 1
ATOM 3072 O O . TYR A 1 402 ? -17.422 -8.405 19.201 1.00 96.31 402 TYR A O 1
ATOM 3080 N N . ASP A 1 403 ? -17.358 -10.251 20.499 1.00 94.19 403 ASP A N 1
ATOM 3081 C CA . ASP A 1 403 ? -18.333 -11.030 19.743 1.00 94.19 403 ASP A CA 1
ATOM 3082 C C . ASP A 1 403 ? -19.649 -11.134 20.525 1.00 94.19 403 ASP A C 1
ATOM 3084 O O . ASP A 1 403 ? -19.720 -11.796 21.563 1.00 94.19 403 ASP A O 1
ATOM 3088 N N . GLU A 1 404 ? -20.709 -10.496 20.019 1.00 91.31 404 GLU A N 1
ATOM 3089 C CA . GLU A 1 404 ? -22.049 -10.552 20.612 1.00 91.31 404 GLU A CA 1
ATOM 3090 C C . GLU A 1 404 ? -22.587 -11.990 20.664 1.00 91.31 404 GLU A C 1
ATOM 3092 O O . GLU A 1 404 ? -23.232 -12.369 21.645 1.00 91.31 404 GLU A O 1
ATOM 3097 N N . ALA A 1 405 ? -22.304 -12.812 19.645 1.00 90.56 405 ALA A N 1
ATOM 3098 C CA . ALA A 1 405 ? -22.879 -14.149 19.526 1.00 90.56 405 ALA A CA 1
ATOM 3099 C C . ALA A 1 405 ? -22.438 -15.078 20.667 1.00 90.56 405 ALA A C 1
ATOM 3101 O O . ALA A 1 405 ? -23.232 -15.896 21.140 1.00 90.56 405 ALA A O 1
ATOM 3102 N N . SER A 1 406 ? -21.191 -14.937 21.123 1.00 92.44 406 SER A N 1
ATOM 3103 C CA . SER A 1 406 ? -20.641 -15.669 22.267 1.00 92.44 406 SER A CA 1
ATOM 3104 C C . SER A 1 406 ? -20.566 -14.840 23.553 1.00 92.44 406 SER A C 1
ATOM 3106 O O . SER A 1 406 ? -20.260 -15.393 24.609 1.00 92.44 406 SER A O 1
ATOM 3108 N N . SER A 1 407 ? -20.842 -13.531 23.487 1.00 92.06 407 SER A N 1
ATOM 3109 C CA . SER A 1 407 ? -20.594 -12.568 24.572 1.00 92.06 407 SER A CA 1
ATOM 3110 C C . SER A 1 407 ? -19.151 -12.629 25.092 1.00 92.06 407 SER A C 1
ATOM 3112 O O . SER A 1 407 ? -18.911 -12.525 26.299 1.00 92.06 407 SER A O 1
ATOM 3114 N N . THR A 1 408 ? -18.196 -12.829 24.181 1.00 95.62 408 THR A N 1
ATOM 3115 C CA . THR A 1 408 ? -16.764 -12.902 24.493 1.00 95.62 408 THR A CA 1
ATOM 3116 C C . THR A 1 408 ? -16.112 -11.564 24.199 1.00 95.62 408 THR A C 1
ATOM 3118 O O . THR A 1 408 ? -16.233 -11.051 23.089 1.00 95.62 408 THR A O 1
ATOM 3121 N N . LEU A 1 409 ? -15.413 -11.016 25.189 1.00 97.00 409 LEU A N 1
ATOM 3122 C CA . LEU A 1 409 ? -14.548 -9.852 25.043 1.00 97.00 409 LEU A CA 1
ATOM 3123 C C . LEU A 1 409 ? -13.102 -10.310 25.236 1.00 97.00 409 LEU A C 1
ATOM 3125 O O . LEU A 1 409 ? -12.835 -11.059 26.175 1.00 97.00 409 LEU A O 1
ATOM 3129 N N . THR A 1 410 ? -12.191 -9.855 24.381 1.00 98.31 410 THR A N 1
ATOM 3130 C CA . THR A 1 410 ? -10.767 -10.214 24.446 1.00 98.31 410 THR A CA 1
ATOM 3131 C C . THR A 1 410 ? -9.907 -8.961 24.352 1.00 98.31 410 THR A C 1
ATOM 3133 O O . THR A 1 410 ? -10.178 -8.088 23.527 1.00 98.31 410 THR A O 1
ATOM 3136 N N . LEU A 1 411 ? -8.885 -8.861 25.205 1.00 98.56 411 LEU A N 1
ATOM 3137 C CA . LEU A 1 411 ? -7.903 -7.776 25.211 1.00 98.56 411 LEU A CA 1
ATOM 3138 C C . LEU A 1 411 ? -6.579 -8.273 24.623 1.00 98.56 411 LEU A C 1
ATOM 3140 O O . LEU A 1 411 ? -6.079 -9.329 25.006 1.00 98.56 411 LEU A O 1
ATOM 3144 N N . TYR A 1 412 ? -5.999 -7.470 23.739 1.00 98.44 412 TYR A N 1
ATOM 3145 C CA . TYR A 1 412 ? -4.711 -7.714 23.105 1.00 98.44 412 TYR A CA 1
ATOM 3146 C C . TYR A 1 412 ? -3.754 -6.551 23.371 1.00 98.44 412 TYR A C 1
ATOM 3148 O O . TYR A 1 412 ? -4.175 -5.388 23.370 1.00 98.44 412 TYR A O 1
ATOM 3156 N N . ILE A 1 413 ? -2.472 -6.869 23.544 1.00 97.88 413 ILE A N 1
ATOM 3157 C CA . ILE A 1 413 ? -1.364 -5.911 23.638 1.00 97.88 413 ILE A CA 1
ATOM 3158 C C . ILE A 1 413 ? -0.297 -6.319 22.619 1.00 97.88 413 ILE A C 1
ATOM 3160 O O . ILE A 1 413 ? 0.079 -7.487 22.552 1.00 97.88 413 ILE A O 1
ATOM 3164 N N . ASP A 1 414 ? 0.159 -5.370 21.798 1.00 91.75 414 ASP A N 1
ATOM 3165 C CA . ASP A 1 414 ? 1.204 -5.563 20.779 1.00 91.75 414 ASP A CA 1
ATOM 3166 C C . ASP A 1 414 ? 0.948 -6.790 19.881 1.00 91.75 414 ASP A C 1
ATOM 3168 O O . ASP A 1 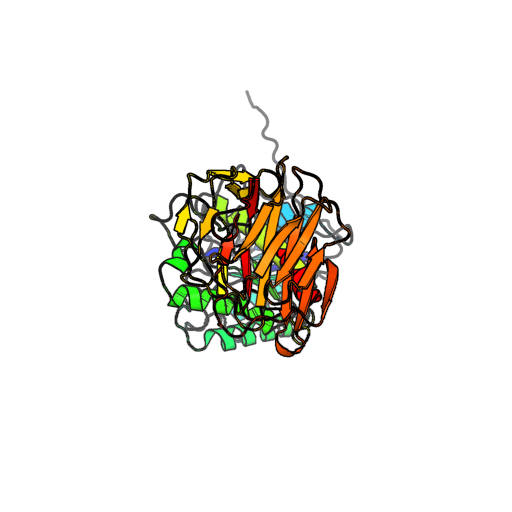414 ? 1.805 -7.641 19.647 1.00 91.75 414 ASP A O 1
ATOM 3172 N N . GLY A 1 415 ? -0.307 -6.925 19.438 1.00 86.56 415 GLY A N 1
ATOM 3173 C CA . GLY A 1 415 ? -0.753 -8.008 18.558 1.00 86.56 415 GLY A CA 1
ATOM 3174 C C . GLY A 1 415 ? -0.983 -9.359 19.249 1.00 86.56 415 GLY A C 1
ATOM 3175 O O . GLY A 1 415 ? -1.474 -10.287 18.611 1.00 86.56 415 GLY A O 1
ATOM 3176 N N . SER A 1 416 ? -0.669 -9.485 20.542 1.00 87.50 416 SER A N 1
ATOM 3177 C CA . SER A 1 416 ? -0.787 -10.731 21.312 1.00 87.50 416 SER A CA 1
ATOM 3178 C C . SER A 1 416 ? -1.993 -10.709 22.253 1.00 87.50 416 SER A C 1
ATOM 3180 O O . SER A 1 416 ? -2.294 -9.683 22.855 1.00 87.50 416 SER A O 1
ATOM 3182 N N . GLU A 1 417 ? -2.698 -11.838 22.383 1.00 95.50 417 GLU A N 1
ATOM 3183 C CA . GLU A 1 417 ? -3.812 -11.982 23.337 1.00 95.50 417 GLU A CA 1
ATOM 3184 C C . GLU A 1 417 ? -3.285 -11.945 24.776 1.00 95.50 417 GLU A C 1
ATOM 3186 O O . GLU A 1 417 ? -2.411 -12.735 25.131 1.00 95.50 417 GLU A O 1
ATOM 3191 N N . GLU A 1 418 ? -3.834 -11.053 25.603 1.00 96.25 418 GLU A N 1
ATOM 3192 C CA . GLU A 1 418 ? -3.515 -10.978 27.032 1.00 96.25 418 GLU A CA 1
ATOM 3193 C C . GLU A 1 418 ? -4.469 -11.828 27.865 1.00 96.25 418 GLU A C 1
ATOM 3195 O O . GLU A 1 418 ? -4.035 -12.647 28.674 1.00 96.25 418 GLU A O 1
ATOM 3200 N N . ASP A 1 419 ? -5.772 -11.598 27.697 1.00 96.81 419 ASP A N 1
ATOM 3201 C CA . ASP A 1 419 ? -6.819 -12.287 28.445 1.00 96.81 419 ASP A CA 1
ATOM 3202 C C . ASP A 1 419 ? -8.186 -12.098 27.767 1.00 96.81 419 ASP A C 1
ATOM 3204 O O . ASP A 1 419 ? -8.371 -11.214 26.921 1.00 96.81 419 ASP A O 1
ATOM 3208 N N . GLN A 1 420 ? -9.158 -12.917 28.165 1.00 96.25 420 GLN A N 1
ATOM 3209 C CA . GLN A 1 420 ? -10.531 -12.879 27.673 1.00 96.25 420 GLN A CA 1
ATOM 3210 C C . GLN A 1 420 ? -11.541 -13.130 28.791 1.00 96.25 420 GLN A C 1
ATOM 3212 O O . GLN A 1 420 ? -11.282 -13.833 29.766 1.00 96.25 420 GLN A O 1
ATOM 3217 N N . VAL A 1 421 ? -12.751 -12.611 28.609 1.00 95.19 421 VAL A N 1
ATOM 3218 C CA . VAL A 1 421 ? -13.878 -12.872 29.501 1.00 95.19 421 VAL A CA 1
ATOM 3219 C C . VAL A 1 421 ? -15.110 -13.251 28.689 1.00 95.19 421 VAL A C 1
ATOM 3221 O O . VAL A 1 421 ? -15.438 -12.625 27.680 1.00 95.19 421 VAL A O 1
ATOM 3224 N N . THR A 1 422 ? -15.797 -14.300 29.133 1.00 89.75 422 THR A N 1
ATOM 3225 C CA . THR A 1 422 ? -17.118 -14.687 28.625 1.00 89.75 422 THR A CA 1
ATOM 3226 C C . THR A 1 422 ? -18.209 -14.024 29.461 1.00 89.75 422 THR A C 1
ATOM 3228 O O . THR A 1 422 ? -17.956 -13.583 30.580 1.00 89.75 422 THR A O 1
ATOM 3231 N N . ASP A 1 423 ? -19.434 -13.956 28.943 1.00 84.31 423 ASP A N 1
ATOM 3232 C CA . ASP A 1 423 ? -20.561 -13.273 29.598 1.00 84.31 423 ASP A CA 1
ATOM 3233 C C . ASP A 1 423 ? -20.355 -11.748 29.756 1.00 84.31 423 ASP A C 1
ATOM 3235 O O . ASP A 1 423 ? -20.923 -11.099 30.644 1.00 84.31 423 ASP A O 1
ATOM 3239 N N . ALA A 1 424 ? -19.572 -11.138 28.860 1.00 84.19 424 ALA A N 1
ATOM 3240 C CA . ALA A 1 424 ? -19.526 -9.689 28.685 1.00 84.19 424 ALA A CA 1
ATOM 3241 C C . ALA A 1 424 ? -20.822 -9.221 28.007 1.00 84.19 424 ALA A C 1
ATOM 3243 O O . ALA A 1 424 ? -20.908 -9.056 26.795 1.00 84.19 424 ALA A O 1
ATOM 3244 N N . THR A 1 425 ? -21.892 -9.087 28.784 1.00 82.12 425 THR A N 1
ATOM 3245 C CA . THR A 1 425 ? -23.192 -8.675 28.245 1.00 82.12 425 THR A CA 1
ATOM 3246 C C . THR A 1 425 ? -23.242 -7.164 28.047 1.00 82.12 425 THR A C 1
ATOM 3248 O O . THR A 1 425 ? -23.050 -6.417 29.008 1.00 82.12 425 THR A O 1
ATOM 3251 N N . VAL A 1 426 ? -23.614 -6.721 26.851 1.00 77.81 426 VAL A N 1
ATOM 3252 C CA . VAL A 1 426 ? -24.109 -5.361 26.606 1.00 77.81 426 VAL A CA 1
ATOM 3253 C C . VAL A 1 426 ? -25.589 -5.295 26.983 1.00 77.81 426 VAL A C 1
ATOM 3255 O O . VAL A 1 426 ? -26.331 -6.255 26.758 1.00 77.81 426 VAL A O 1
ATOM 3258 N N . GLY A 1 427 ? -26.054 -4.203 27.590 1.00 65.06 427 GLY A N 1
ATOM 3259 C CA . GLY A 1 427 ? -27.498 -4.018 27.714 1.00 65.06 427 GLY A CA 1
ATOM 3260 C C . GLY A 1 427 ? -28.096 -3.638 26.354 1.00 65.06 427 GLY A C 1
ATOM 3261 O O . GLY A 1 427 ? -27.414 -3.233 25.414 1.00 65.06 427 GLY A O 1
ATOM 3262 N N . GLY A 1 428 ? -29.392 -3.889 26.196 1.00 61.91 428 GLY A N 1
ATOM 3263 C CA . GLY A 1 428 ? -30.071 -3.801 24.902 1.00 61.91 428 GLY A CA 1
ATOM 3264 C C . GLY A 1 428 ? -30.477 -2.388 24.475 1.00 61.91 428 GLY A C 1
ATOM 3265 O O . GLY A 1 428 ? -31.414 -2.272 23.688 1.00 61.91 428 GLY A O 1
ATOM 3266 N N . SER A 1 429 ? -29.882 -1.313 25.015 1.00 61.81 429 SER A N 1
ATOM 3267 C CA . SER A 1 429 ? -30.298 0.062 24.685 1.00 61.81 429 SER A CA 1
ATOM 3268 C C . SER A 1 429 ? -29.746 0.559 23.346 1.00 61.81 429 SER A C 1
ATOM 3270 O O . SER A 1 429 ? -30.296 1.503 22.782 1.00 61.81 429 SER A O 1
ATOM 3272 N N . GLY A 1 430 ? -28.700 -0.090 22.819 1.00 62.12 430 GLY A N 1
ATOM 3273 C CA . GLY A 1 430 ? -28.121 0.203 21.503 1.00 62.12 430 GLY A CA 1
ATOM 3274 C C . GLY A 1 430 ? -27.262 1.472 21.439 1.00 62.12 430 GLY A C 1
ATOM 3275 O O . GLY A 1 430 ? -26.781 1.813 20.363 1.00 62.12 430 GLY A O 1
ATOM 3276 N N . PHE A 1 431 ? -27.046 2.162 22.564 1.00 62.41 431 PHE A N 1
ATOM 3277 C CA . PHE A 1 431 ? -26.167 3.330 22.648 1.00 62.41 431 PHE A CA 1
ATOM 3278 C C . PHE A 1 431 ? -24.754 2.899 23.046 1.00 62.41 431 PHE A C 1
ATOM 3280 O O . PHE A 1 431 ? -24.485 2.637 24.217 1.00 62.41 431 PHE A O 1
ATOM 3287 N N . ARG A 1 432 ? -23.847 2.842 22.068 1.00 80.50 432 ARG A N 1
ATOM 3288 C CA . ARG A 1 432 ? -22.421 2.539 22.273 1.00 80.50 432 ARG A CA 1
ATOM 3289 C C . ARG A 1 432 ? -21.574 3.567 21.540 1.00 80.50 432 ARG A C 1
ATOM 3291 O O . ARG A 1 432 ? -20.758 3.231 20.686 1.00 80.50 432 ARG A O 1
ATOM 3298 N N . ASP A 1 433 ? -21.821 4.828 21.858 1.00 91.88 433 ASP A N 1
ATOM 3299 C CA . ASP A 1 433 ? -21.059 5.939 21.312 1.00 91.88 433 ASP A CA 1
ATOM 3300 C C . ASP A 1 433 ? -19.584 5.866 21.724 1.00 91.88 433 ASP A C 1
ATOM 3302 O O . ASP A 1 433 ? -19.237 5.205 22.705 1.00 91.88 433 ASP A O 1
ATOM 3306 N N . VAL A 1 434 ? -18.700 6.507 20.960 1.00 95.44 434 VAL A N 1
ATOM 3307 C CA . VAL A 1 434 ? -17.253 6.422 21.194 1.00 95.44 434 VAL A CA 1
ATOM 3308 C C . VAL A 1 434 ? -16.645 7.797 21.429 1.00 95.44 434 VAL A C 1
ATOM 3310 O O . VAL A 1 434 ? -16.847 8.732 20.649 1.00 95.44 434 VAL A O 1
ATOM 3313 N N . ALA A 1 435 ? -15.851 7.889 22.490 1.00 96.69 435 ALA A N 1
ATOM 3314 C CA . ALA A 1 435 ? -14.915 8.966 22.744 1.00 96.69 435 ALA A CA 1
ATOM 3315 C C . ALA A 1 435 ? -13.490 8.418 22.892 1.00 96.69 435 ALA A C 1
ATOM 3317 O O . ALA A 1 435 ? -13.281 7.277 23.313 1.00 96.69 435 ALA A O 1
ATOM 3318 N N . MET A 1 436 ? -12.512 9.257 22.571 1.00 97.12 436 MET A N 1
ATOM 3319 C CA . MET A 1 436 ? -11.091 9.000 22.789 1.00 97.12 436 MET A CA 1
ATOM 3320 C C . MET A 1 436 ? -10.560 9.954 23.856 1.00 97.12 436 MET A C 1
ATOM 3322 O O . MET A 1 436 ? -11.021 11.091 23.954 1.00 97.12 436 MET A O 1
ATOM 3326 N N . ALA A 1 437 ? -9.601 9.482 24.652 1.00 97.06 437 ALA A N 1
ATOM 3327 C CA . ALA A 1 437 ? -9.004 10.194 25.784 1.00 97.06 437 ALA A CA 1
ATOM 3328 C C . ALA A 1 437 ? -9.971 10.553 26.937 1.00 97.06 437 ALA A C 1
ATOM 3330 O O . ALA A 1 437 ? -9.644 11.373 27.797 1.00 97.06 437 ALA A O 1
ATOM 3331 N N . THR A 1 438 ? -11.160 9.944 26.998 1.00 96.75 438 THR A N 1
ATOM 3332 C CA . THR A 1 438 ? -12.147 10.195 28.060 1.00 96.75 438 THR A CA 1
ATOM 3333 C C . THR A 1 438 ? -13.174 9.069 28.176 1.00 96.75 438 THR A C 1
ATOM 3335 O O . THR A 1 438 ? -13.324 8.250 27.268 1.00 96.75 438 THR A O 1
ATOM 3338 N N . ILE A 1 439 ? -13.920 9.059 29.281 1.00 94.88 439 ILE A N 1
ATOM 3339 C CA . ILE A 1 439 ? -15.226 8.403 29.373 1.00 94.88 439 ILE A CA 1
ATOM 3340 C C . ILE A 1 439 ? -16.251 9.417 29.869 1.00 94.88 439 ILE A C 1
ATOM 3342 O O . ILE A 1 439 ? -16.133 9.960 30.964 1.00 94.88 439 ILE A O 1
ATOM 3346 N N . SER A 1 440 ? -17.284 9.683 29.072 1.00 93.00 440 SER A N 1
ATOM 3347 C CA . SER A 1 440 ? -18.368 10.598 29.467 1.00 93.00 440 SER A CA 1
ATOM 3348 C C . SER A 1 440 ? -17.907 11.974 29.962 1.00 93.00 440 SER A C 1
ATOM 3350 O O . SER A 1 440 ? -18.480 12.527 30.903 1.00 93.00 440 SER A O 1
ATOM 3352 N N . GLY A 1 441 ? -16.841 12.507 29.356 1.00 91.69 441 GLY A N 1
ATOM 3353 C CA . GLY A 1 441 ? -16.223 13.779 29.739 1.00 91.69 441 GLY A CA 1
ATOM 3354 C C . GLY A 1 441 ? -15.424 13.739 31.052 1.00 91.69 441 GLY A C 1
ATOM 3355 O O . GLY A 1 441 ? -15.011 14.791 31.537 1.00 91.69 441 GLY A O 1
ATOM 3356 N N . GLY A 1 442 ? -15.211 12.560 31.646 1.00 92.06 442 GLY A N 1
ATOM 3357 C CA . GLY A 1 442 ? -14.460 12.341 32.883 1.00 92.06 442 GLY A CA 1
ATOM 3358 C C . GLY A 1 442 ? -13.369 11.272 32.751 1.00 92.06 442 GLY A C 1
ATOM 3359 O O . GLY A 1 442 ? -13.246 10.603 31.728 1.00 92.06 442 GLY A O 1
ATOM 3360 N N . SER A 1 443 ? -12.558 11.112 33.806 1.00 93.56 443 SER A N 1
ATOM 3361 C CA . SER A 1 443 ? -11.434 10.154 33.857 1.00 93.56 443 SER A CA 1
ATOM 3362 C C . SER A 1 443 ? -10.561 10.194 32.596 1.00 93.56 443 SER A C 1
ATOM 3364 O O . SER A 1 443 ? -10.354 9.178 31.925 1.00 93.56 443 SER A O 1
ATOM 3366 N N . THR A 1 444 ? -10.109 11.404 32.272 1.00 95.38 444 THR A N 1
ATOM 3367 C CA . THR A 1 444 ? -9.413 11.762 31.038 1.00 95.38 444 THR A CA 1
ATOM 3368 C C . THR A 1 444 ? -8.009 11.170 30.944 1.00 95.38 444 THR A C 1
ATOM 3370 O O . THR A 1 444 ? -7.413 10.734 31.934 1.00 95.38 444 THR A O 1
ATOM 3373 N N . PHE A 1 445 ? -7.495 11.120 29.720 1.00 96.31 445 PHE A N 1
ATOM 3374 C CA . PHE A 1 445 ? -6.171 10.606 29.401 1.00 96.31 445 PHE A CA 1
ATOM 3375 C C . PHE A 1 445 ? -5.107 11.700 29.399 1.00 96.31 445 PHE A C 1
ATOM 3377 O O . PHE A 1 445 ? -5.375 12.849 29.064 1.00 96.31 445 PHE A O 1
ATOM 3384 N N . THR A 1 446 ? -3.876 11.315 29.730 1.00 95.19 446 THR A N 1
ATOM 3385 C CA . THR A 1 446 ? -2.695 12.159 29.546 1.00 95.19 446 THR A CA 1
ATOM 3386 C C . THR A 1 446 ? -1.611 11.322 28.883 1.00 95.19 446 THR A C 1
ATOM 3388 O O . THR A 1 446 ? -1.172 10.317 29.454 1.00 95.19 446 THR A O 1
ATOM 3391 N N . GLY A 1 447 ? -1.179 11.733 27.696 1.00 95.06 447 GLY A N 1
ATOM 3392 C CA . GLY A 1 447 ? -0.260 10.969 26.858 1.00 95.06 447 GLY A CA 1
ATOM 3393 C C . GLY A 1 447 ? -0.496 11.231 25.378 1.00 95.06 447 GLY A C 1
ATOM 3394 O O . GLY A 1 447 ? -1.144 12.210 25.015 1.00 95.06 447 GLY A O 1
ATOM 3395 N N . GLU A 1 448 ? 0.001 10.330 24.541 1.00 95.31 448 GLU A N 1
ATOM 3396 C CA . GLU A 1 448 ? -0.121 10.407 23.088 1.00 95.31 448 GLU A CA 1
ATOM 3397 C C . GLU A 1 448 ? -0.872 9.192 22.525 1.00 95.31 448 GLU A C 1
ATOM 3399 O O . GLU A 1 448 ? -0.766 8.084 23.061 1.00 95.31 448 GLU A O 1
ATOM 3404 N N . LEU A 1 449 ? -1.661 9.412 21.471 1.00 95.50 449 LEU A N 1
ATOM 3405 C CA . LEU A 1 449 ? -2.455 8.403 20.766 1.00 95.50 449 LEU A CA 1
ATOM 3406 C C . LEU A 1 449 ? -2.175 8.456 19.261 1.00 95.50 449 LEU A C 1
ATOM 3408 O O . LEU A 1 449 ? -1.996 9.545 18.711 1.00 95.50 449 LEU A O 1
ATOM 3412 N N . ARG A 1 450 ? -2.223 7.300 18.589 1.00 91.50 450 ARG A N 1
ATOM 3413 C CA . ARG A 1 450 ? -2.205 7.202 17.118 1.00 91.50 450 ARG A CA 1
ATOM 3414 C C . ARG A 1 450 ? -3.025 6.023 16.602 1.00 91.50 450 ARG A C 1
ATOM 3416 O O . ARG A 1 450 ? -3.325 5.097 17.357 1.00 91.50 450 ARG A O 1
ATOM 3423 N N . HIS A 1 451 ? -3.369 6.082 15.315 1.00 90.38 451 HIS A N 1
ATOM 3424 C CA . HIS A 1 451 ? -4.092 5.039 14.578 1.00 90.38 451 HIS A CA 1
ATOM 3425 C C . HIS A 1 451 ? -5.296 4.450 15.333 1.00 90.38 451 HIS A C 1
ATOM 3427 O O . HIS A 1 451 ? -5.433 3.239 15.479 1.00 90.38 451 HIS A O 1
ATOM 3433 N N . ALA A 1 452 ? -6.200 5.304 15.808 1.00 94.88 452 ALA A N 1
ATOM 3434 C CA . ALA A 1 452 ? -7.441 4.836 16.412 1.00 94.88 452 ALA A CA 1
ATOM 3435 C C . ALA A 1 452 ? -8.355 4.231 15.336 1.00 94.88 452 ALA A C 1
ATOM 3437 O O . ALA A 1 452 ? -8.735 4.924 14.395 1.00 94.88 452 ALA A O 1
ATOM 3438 N N . ARG A 1 453 ? -8.724 2.957 15.472 1.00 93.62 453 ARG A N 1
ATOM 3439 C CA . ARG A 1 453 ? -9.505 2.189 14.492 1.00 93.62 453 ARG A CA 1
ATOM 3440 C C . ARG A 1 453 ? -10.675 1.472 15.138 1.00 93.62 453 ARG A C 1
ATOM 3442 O O . ARG A 1 453 ? -10.590 1.011 16.279 1.00 93.62 453 ARG A O 1
ATOM 3449 N N . ILE A 1 454 ? -11.767 1.360 14.388 1.00 95.25 454 ILE A N 1
ATOM 3450 C CA . ILE A 1 454 ? -12.964 0.624 14.786 1.00 95.25 454 ILE A CA 1
ATOM 3451 C C . ILE A 1 454 ? -13.471 -0.204 13.617 1.00 95.25 454 ILE A C 1
ATOM 3453 O O . ILE A 1 454 ? -13.734 0.329 12.542 1.00 95.25 454 ILE A O 1
ATOM 3457 N N . TYR A 1 455 ? -13.664 -1.491 13.878 1.00 91.88 455 TYR A N 1
ATOM 3458 C CA . TYR A 1 455 ? -14.166 -2.480 12.932 1.00 91.88 455 TYR A CA 1
ATOM 3459 C C . TYR A 1 455 ? -15.580 -2.906 13.313 1.00 91.88 455 TYR A C 1
ATOM 3461 O O . TYR A 1 455 ? -15.900 -3.014 14.504 1.00 91.88 455 TYR A O 1
ATOM 3469 N N . ASP A 1 456 ? -16.409 -3.211 12.318 1.00 90.00 456 ASP A N 1
ATOM 3470 C CA . ASP A 1 456 ? -17.801 -3.636 12.511 1.00 90.00 456 ASP A CA 1
ATOM 3471 C C . ASP A 1 456 ? -17.997 -5.114 12.874 1.00 90.00 456 ASP A C 1
ATOM 3473 O O . ASP A 1 456 ? -19.117 -5.633 12.858 1.00 90.00 456 ASP A O 1
ATOM 3477 N N . ARG A 1 457 ? -16.905 -5.779 13.258 1.00 89.44 457 ARG A N 1
ATOM 3478 C CA . ARG A 1 457 ? -16.881 -7.170 13.706 1.00 89.44 457 ARG A CA 1
ATOM 3479 C C . ARG A 1 457 ? -15.770 -7.439 14.713 1.00 89.44 457 ARG A C 1
ATOM 3481 O O . ARG A 1 457 ? -14.818 -6.667 14.848 1.00 89.44 457 ARG A O 1
ATOM 3488 N N . ALA A 1 458 ? -15.879 -8.575 15.396 1.00 93.00 458 ALA A N 1
ATOM 3489 C CA . ALA A 1 458 ? -14.781 -9.130 16.176 1.00 93.00 458 ALA A CA 1
ATOM 3490 C C . ALA A 1 458 ? -13.686 -9.636 15.224 1.00 93.00 458 ALA A C 1
ATOM 3492 O O . ALA A 1 458 ? -13.925 -10.541 14.422 1.00 93.00 458 ALA A O 1
ATOM 3493 N N . LEU A 1 459 ? -12.504 -9.033 15.306 1.00 89.62 459 LEU A N 1
ATOM 3494 C CA . LEU A 1 459 ? -11.302 -9.513 14.647 1.00 89.62 459 LEU A CA 1
ATOM 3495 C C . LEU A 1 459 ? -10.794 -10.773 15.371 1.00 89.62 459 LEU A C 1
ATOM 3497 O O . LEU A 1 459 ? -10.960 -10.932 16.580 1.00 89.62 459 LEU A O 1
ATOM 3501 N N . THR A 1 460 ? -10.162 -11.681 14.641 1.00 85.88 460 THR A N 1
ATOM 3502 C CA . THR A 1 460 ? -9.445 -12.828 15.206 1.00 85.88 460 THR A CA 1
ATOM 3503 C C . THR A 1 460 ? -8.093 -12.417 15.806 1.00 85.88 460 THR A C 1
ATOM 3505 O O . THR A 1 460 ? -7.594 -11.317 15.590 1.00 85.88 460 THR A O 1
ATOM 3508 N N . ALA A 1 461 ? -7.426 -13.327 16.518 1.00 80.25 461 ALA A N 1
ATOM 3509 C CA . ALA A 1 461 ? -6.074 -13.061 17.018 1.00 80.25 461 ALA A CA 1
ATOM 3510 C C . ALA A 1 461 ? -5.059 -12.781 15.889 1.00 80.25 461 ALA A C 1
ATOM 3512 O O . ALA A 1 461 ? -4.241 -11.874 16.002 1.00 80.25 461 ALA A O 1
ATOM 3513 N N . ALA A 1 462 ? -5.134 -13.526 14.780 1.00 73.81 462 ALA A N 1
ATOM 3514 C CA . ALA A 1 462 ? -4.259 -13.312 13.624 1.00 73.81 462 ALA A CA 1
ATOM 3515 C C . ALA A 1 462 ? -4.524 -11.956 12.953 1.00 73.81 462 ALA A C 1
ATOM 3517 O O . ALA A 1 462 ? -3.601 -11.315 12.464 1.00 73.81 462 ALA A O 1
ATOM 3518 N N . GLU A 1 463 ? -5.775 -11.499 12.990 1.00 80.00 463 GLU A N 1
ATOM 3519 C CA . GLU A 1 463 ? -6.150 -10.169 12.522 1.00 80.00 463 GLU A CA 1
ATOM 3520 C C . GLU A 1 463 ? -5.518 -9.057 13.321 1.00 80.00 463 GLU A C 1
ATOM 3522 O O . GLU A 1 463 ? -4.914 -8.144 12.771 1.00 80.00 463 GLU A O 1
ATOM 3527 N N . VAL A 1 464 ? -5.663 -9.145 14.636 1.00 82.50 464 VAL A N 1
ATOM 3528 C CA . VAL A 1 464 ? -5.133 -8.140 15.546 1.00 82.50 464 VAL A CA 1
ATOM 3529 C C . VAL A 1 464 ? -3.608 -8.065 15.448 1.00 82.50 464 VAL A C 1
ATOM 3531 O O . VAL A 1 464 ? -3.052 -6.967 15.483 1.00 82.50 464 VAL A O 1
ATOM 3534 N N . LEU A 1 465 ? -2.935 -9.208 15.284 1.00 78.75 465 LEU A N 1
ATOM 3535 C CA . LEU A 1 465 ? -1.491 -9.255 15.066 1.00 78.75 465 LEU A CA 1
ATOM 3536 C C . LEU A 1 465 ? -1.075 -8.537 13.776 1.00 78.75 465 LEU A C 1
ATOM 3538 O O . LEU A 1 465 ? -0.085 -7.811 13.768 1.00 78.75 465 LEU A O 1
ATOM 3542 N N . GLU A 1 466 ? -1.830 -8.711 12.697 1.00 69.50 466 GLU A N 1
ATOM 3543 C CA . GLU A 1 466 ? -1.520 -8.070 11.420 1.00 69.50 466 GLU A CA 1
ATOM 3544 C C . GLU A 1 466 ? -1.771 -6.555 11.452 1.00 69.50 466 GLU A C 1
ATOM 3546 O O . GLU A 1 466 ? -0.947 -5.789 10.948 1.00 69.50 466 GLU A O 1
ATOM 3551 N N . VAL A 1 467 ? -2.845 -6.104 12.118 1.00 78.75 467 VAL A N 1
ATOM 3552 C CA . VAL A 1 467 ? -3.083 -4.675 12.399 1.00 78.75 467 VAL A CA 1
ATOM 3553 C C . VAL A 1 467 ? -1.886 -4.074 13.137 1.00 78.75 467 VAL A C 1
ATOM 3555 O O . VAL A 1 467 ? -1.357 -3.048 12.714 1.00 78.75 467 VAL A O 1
ATOM 3558 N N . TYR A 1 468 ? -1.413 -4.749 14.189 1.00 81.50 468 TYR A N 1
ATOM 3559 C CA . TYR A 1 468 ? -0.226 -4.333 14.933 1.00 81.50 468 TYR A CA 1
ATOM 3560 C C . TYR A 1 468 ? 1.015 -4.234 14.036 1.00 81.50 468 TYR A C 1
ATOM 3562 O O . TYR A 1 468 ? 1.661 -3.190 14.012 1.00 81.50 468 TYR A O 1
ATOM 3570 N N . ASN A 1 469 ? 1.335 -5.288 13.281 1.00 71.31 469 ASN A N 1
ATOM 3571 C CA . ASN A 1 469 ? 2.533 -5.323 12.438 1.00 71.31 469 ASN A CA 1
ATOM 3572 C C . ASN A 1 469 ? 2.520 -4.224 11.369 1.00 71.31 469 ASN A C 1
ATOM 3574 O O . ASN A 1 469 ? 3.550 -3.601 11.124 1.00 71.31 469 ASN A O 1
ATOM 3578 N N . THR A 1 470 ? 1.355 -3.971 10.770 1.00 68.81 470 THR A N 1
ATOM 3579 C CA . THR A 1 470 ? 1.178 -2.946 9.732 1.00 68.81 470 THR A CA 1
ATOM 3580 C C . THR A 1 470 ? 1.388 -1.531 10.278 1.00 68.81 470 THR A C 1
ATOM 3582 O O . THR A 1 470 ? 1.890 -0.666 9.571 1.00 68.81 470 THR A O 1
ATOM 3585 N N . GLU A 1 471 ? 1.001 -1.281 11.530 1.00 74.00 471 GLU A N 1
ATOM 3586 C CA . GLU A 1 471 ? 1.101 0.035 12.183 1.00 74.00 471 GLU A CA 1
ATOM 3587 C C . GLU A 1 471 ? 2.405 0.255 12.968 1.00 74.00 471 GLU A C 1
ATOM 3589 O O . GLU A 1 471 ? 2.660 1.354 13.461 1.00 74.00 471 GLU A O 1
ATOM 3594 N N . ASN A 1 472 ? 3.186 -0.802 13.182 1.00 65.62 472 ASN A N 1
ATOM 3595 C CA . ASN A 1 472 ? 4.461 -0.744 13.895 1.00 65.62 472 ASN A CA 1
ATOM 3596 C C . ASN A 1 472 ? 5.648 -0.452 12.959 1.00 65.62 472 ASN A C 1
ATOM 3598 O O . ASN A 1 472 ? 6.739 -0.162 13.449 1.00 65.62 472 ASN A O 1
ATOM 3602 N N . GLY A 1 473 ? 5.439 -0.622 11.648 1.00 48.47 473 GLY A N 1
ATOM 3603 C CA . GLY A 1 473 ? 6.453 -0.521 10.596 1.00 48.47 473 GLY A CA 1
ATOM 3604 C C . GLY A 1 473 ? 6.895 0.891 10.263 1.00 48.47 473 GLY A C 1
ATOM 3605 O O . GLY A 1 473 ? 6.089 1.831 10.442 1.00 48.47 473 GLY A O 1
#